Protein AF-A0A1H3UZV9-F1 (afdb_monomer_lite)

Radius of gyration: 36.26 Å; chains: 1; bounding box: 98×64×100 Å

Sequence (724 aa):
MVAFFTSSGAKYRQAQAVFQGVGLRLTHRKNDSRPYDESYDGTVEDLLRRAIKEIQHRGGGSRSMFFIEDTSIRIEALSHGREEPGLRAKEWFAETTFRELDEKLKAMSDRRAVVKSCIGLSVPGLRDPIFFYGRTDGVVAQSPATFDINEAYPWLSPDNFSAWLIPDGRSETLSEMSFEESLAVDFRVKALLSLTARLEEYALMLNAAQPVFSRRTGTRETQPGLFPKPNPEILLVVGPTCAGKSTFGTYVQQLLEWHFVDASSVVRVLREQQGMEHEEVSDFAHDLLHNEGFDVVARYIAREYLPSKSSFEPGIVITGFRAIEEIEHFRQNYPNVKVVSIEAPLRVRYDRYLRRGARKPLGSLDEFERENERQHTLGLLRVVDELADVRISNVGDEHEYQGQVATVLGLDNRQAKGVSLVGHRLNPKRSQLYRSLAVLRKAGRPLTTQEIEAMMPDRSVRHNNVNKMLKRYPELALRHESPDENLKYEITSTGDAFIDAIDRVRRMGVRISLFGPPGAGKGVVAGELLADARHSRYVATGDHFRALAKSDDPRAAVVAAALREGRLVPLRIVMDEIAKIWGRSRARSFVLDGFPRTVEQAKEFEYFLASRGEAPLGLVVNLVVPTDVIEQRLAGRRVCETCGSVYHVTLRPPEKPGTCDRCQGTLGKRDDDRPDVIRQRLAVYASQTRQVLTFYEGEKRLLELDGQQDPEALVTRILAALRP

Secondary structure (DSSP, 8-state):
-EEE--S-HHHHHHHHHHHHHTTPPEEE-TT--SPP-----S-HHHHHHHHHHHHHHTTTTTTS-EEEEEEEEEEGGG-SSS-SEETTHHHHHHH--HHHHHHHHHHHT--EEEEEEEEEEE-TT-SS-EEEEEEEEEEE-SS-------TT-TTS-TTSGGGTEEETT-SS-TTTS-HHHHHHH-HHHHHHHHHHHHHHHHHHHHTS--------------PPPSS--SS--EEEEE-STTSSHHHHHHHHHHHH--EEEEHHHHHHHHHHHTT-TTS-HHHHHHHHHHHH-TTHHHHHHHHHHS--TT-----EEEE----HHHHHHHHHH-SSEEEEEEE--HHHHHHHHHHHT-SS---SHHHHHHHHHHHTTTSHHHHHHHH-SEEEE--S-HHHHHHHHHHHTTS--S--TTEEE------TTT-HHHHHHHHHHHHTS-EEHHHHHHTSTT--S-HHHHHHHHTT-TTTEEEEEETTEEEEEEE-HHHHHHHHHHHHHHHS--EEEEE-STTSSHHHHHHHHHTT-TTPEEEEHHHHHHHHTTSS-TTHHHHHHHHHTTPPPPHHHHHHHHHHHHTTS--S-EEEES---SHHHHHHHHHHHHHTT-----EEEEEE--HHHHHHHHHHEEEETTT--EEETTTB--SSTTB-TTT-PBEE--GGGSHHHHHHHHHHIIIIIHHHHHHHHHTT-EEEEETTS-HHHHHHHHHHHT--

Foldseek 3Di:
DEEEDDCDPLLVLLLCVLCVLQPHDYDYDNPPPDDFDQPPPDAPQVRQLRRVVVCVVVVHQQPHKYKYKFKFKAFPLVQDPHRVVGRCQPVCLVVDDPVNVLVSCVVSVGFKMKMKMWMWMDDNPDPGTDIFMFMFIFGFDNDFDDDDQDPSNNNLDSSHCQSGGAGPPGDHGLSVDDPVVNCVHPGSNRRSNVVVVVVVVVVLVPLVDDDDDDDDDDDDDPDDPPDADQAAAEEEEEEFAQLCQVVLQVLCCVPFVAAEEELLVVLCVVCVVVVNNVDDSLVSLVCCCVPVHLQVSLVVCCVPPPDDRDDRHYHYYYYHRQALNNLVSCVVPGANYAYEYGDEDLVSSVVSVVVSSDPDDDPDSVSSVVVRVSSCLNPCNVCVLQQHQKYAYPHDDSVLVSVLSCVVVVNDPDDRPRIDGSLHPPPVLPDPLLLLLVLLVVVQDWDALCSSLVSRPVSSAHSVRSCVVCVVRCNQWPWDDDPPDHIIIHGDPSVVSVNVSNVVLLLQAAQEEEAEAQLLCSVVLVCVNCVPNPQEAEAEVVVVLVVLLVDPDPCNVQSVVCLLQLHDRDLVVSVVSVCVSCDPDDRSYYYYYCPPQAPVRQVVQQVVCVVNVHDHRQAYEHADEDPVSSLQSLVQWKAFPPPGDIAGVPPGAAPDHQAHPPPRGGIDHDSCSDPVSSVSNVVSCVPGVVNVQVVCVVVVRYHYDHSVDDSVVVSSVSSSSSGD

Structure (mmCIF, N/CA/C/O backbone):
data_AF-A0A1H3UZV9-F1
#
_entry.id   AF-A0A1H3UZV9-F1
#
loop_
_atom_site.group_PDB
_atom_site.id
_atom_site.type_symbol
_atom_site.label_atom_id
_atom_site.label_alt_id
_atom_site.label_comp_id
_atom_site.label_asym_id
_atom_site.label_entity_id
_atom_site.label_seq_id
_atom_site.pdbx_PDB_ins_code
_atom_site.Cartn_x
_atom_site.Cartn_y
_atom_site.Cartn_z
_atom_site.occupancy
_atom_site.B_iso_or_equiv
_atom_site.auth_seq_id
_atom_site.auth_comp_id
_atom_site.auth_asym_id
_atom_site.auth_atom_id
_atom_site.pdbx_PDB_model_num
ATOM 1 N N . MET A 1 1 ? 24.664 18.015 -10.501 1.00 61.59 1 MET A N 1
ATOM 2 C CA . MET A 1 1 ? 25.061 18.989 -11.547 1.00 61.59 1 MET A CA 1
ATOM 3 C C . MET A 1 1 ? 26.489 18.687 -11.951 1.00 61.59 1 MET A C 1
ATOM 5 O O . MET A 1 1 ? 27.320 18.572 -11.058 1.00 61.59 1 MET A O 1
ATOM 9 N N . VAL A 1 2 ? 26.754 18.557 -13.251 1.00 82.81 2 VAL A N 1
ATOM 10 C CA . VAL A 1 2 ? 28.092 18.274 -13.791 1.00 82.81 2 VAL A CA 1
ATOM 11 C C . VAL A 1 2 ? 28.527 19.445 -14.672 1.00 82.81 2 VAL A C 1
ATOM 13 O O . VAL A 1 2 ? 27.702 20.033 -15.381 1.00 82.81 2 VAL A O 1
ATOM 16 N N . ALA A 1 3 ? 29.797 19.833 -14.580 1.00 86.75 3 ALA A N 1
ATOM 17 C CA . ALA A 1 3 ? 30.383 20.866 -15.428 1.00 86.75 3 ALA A CA 1
ATOM 18 C C . ALA A 1 3 ? 31.244 20.243 -16.532 1.00 86.75 3 ALA A C 1
ATOM 20 O O . ALA A 1 3 ? 32.036 19.344 -16.259 1.00 86.75 3 ALA A O 1
ATOM 21 N N . PHE A 1 4 ? 31.125 20.753 -17.757 1.00 90.06 4 PHE A N 1
ATOM 22 C CA . PHE A 1 4 ? 32.079 20.437 -18.819 1.00 90.06 4 PHE A CA 1
ATOM 23 C C . PHE A 1 4 ? 33.111 21.561 -18.908 1.00 90.06 4 PHE A C 1
ATOM 25 O O . PHE A 1 4 ? 32.758 22.712 -19.185 1.00 90.06 4 PHE A O 1
ATOM 32 N N . PHE A 1 5 ? 34.373 21.229 -18.640 1.00 85.19 5 PHE A N 1
ATOM 33 C CA . PHE A 1 5 ? 35.499 22.139 -18.809 1.00 85.19 5 PHE A CA 1
ATOM 34 C C . PHE A 1 5 ? 36.027 21.992 -20.231 1.00 85.19 5 PHE A C 1
ATOM 36 O O . PHE A 1 5 ? 36.779 21.079 -20.554 1.00 85.19 5 PHE A O 1
ATOM 43 N N . THR A 1 6 ? 35.585 22.893 -21.099 1.00 83.19 6 THR A N 1
ATOM 44 C CA . THR A 1 6 ? 36.048 22.967 -22.480 1.00 83.19 6 THR A CA 1
ATOM 45 C C . THR A 1 6 ? 36.109 24.419 -22.926 1.00 83.19 6 THR A C 1
ATOM 47 O O . THR A 1 6 ? 35.254 25.227 -22.568 1.00 83.19 6 THR A O 1
ATOM 50 N N . SER A 1 7 ? 37.126 24.756 -23.716 1.00 78.44 7 SER A N 1
ATOM 51 C CA . SER A 1 7 ? 37.218 26.035 -24.425 1.00 78.44 7 SER A CA 1
ATOM 52 C C . SER A 1 7 ? 36.434 26.022 -25.745 1.00 78.44 7 SER A C 1
ATOM 54 O O . SER A 1 7 ? 36.184 27.079 -26.323 1.00 78.44 7 SER A O 1
ATOM 56 N N . SER A 1 8 ? 36.006 24.843 -26.218 1.00 83.75 8 SER A N 1
ATOM 57 C CA . SER A 1 8 ? 35.270 24.686 -27.472 1.00 83.75 8 SER A CA 1
ATOM 58 C C . SER A 1 8 ? 33.764 24.801 -27.254 1.00 83.75 8 SER A C 1
ATOM 60 O O . SER A 1 8 ? 33.118 23.917 -26.685 1.00 83.75 8 SER A O 1
ATOM 62 N N . GLY A 1 9 ? 33.179 25.875 -27.788 1.00 81.31 9 GLY A N 1
ATOM 63 C CA . GLY A 1 9 ? 31.727 26.047 -27.813 1.00 81.31 9 GLY A CA 1
ATOM 64 C C . GLY A 1 9 ? 31.012 24.932 -28.582 1.00 81.31 9 GLY A C 1
ATOM 65 O O . GLY A 1 9 ? 29.924 24.528 -28.182 1.00 81.31 9 GLY A O 1
ATOM 66 N N . ALA A 1 10 ? 31.634 24.393 -29.636 1.00 85.25 10 ALA A N 1
ATOM 67 C CA . ALA A 1 10 ? 31.084 23.290 -30.419 1.00 85.25 10 ALA A CA 1
ATOM 68 C C . ALA A 1 10 ? 31.010 21.991 -29.603 1.00 85.25 10 ALA A C 1
ATOM 70 O O . ALA A 1 10 ? 29.936 21.396 -29.507 1.00 85.25 10 ALA A O 1
ATOM 71 N N . LYS A 1 11 ? 32.106 21.614 -28.921 1.00 88.62 11 LYS A N 1
ATOM 72 C CA . LYS A 1 11 ? 32.120 20.458 -28.006 1.00 88.62 11 LYS A CA 1
ATOM 73 C C . LYS A 1 11 ? 31.078 20.622 -26.898 1.00 88.62 11 LYS A C 1
ATOM 75 O O . LYS A 1 11 ? 30.353 19.678 -26.593 1.00 88.62 11 LYS A O 1
ATOM 80 N N . TYR A 1 12 ? 30.968 21.821 -26.315 1.00 89.00 12 TYR A N 1
ATOM 81 C CA . TYR A 1 12 ? 29.969 22.087 -25.281 1.00 89.00 12 TYR A CA 1
ATOM 82 C C . TYR A 1 12 ? 28.539 21.909 -25.795 1.00 89.00 12 TYR A C 1
ATOM 84 O O . TYR A 1 12 ? 27.748 21.250 -25.126 1.00 89.00 12 TYR A O 1
ATOM 92 N N . ARG A 1 13 ? 28.200 22.451 -26.974 1.00 86.69 13 ARG A N 1
ATOM 93 C CA . ARG A 1 13 ? 26.851 22.290 -27.536 1.00 86.69 13 ARG A CA 1
ATOM 94 C C . ARG A 1 13 ? 26.534 20.830 -27.870 1.00 86.69 13 ARG A C 1
ATOM 96 O O . ARG A 1 13 ? 25.418 20.399 -27.598 1.00 86.69 13 ARG A O 1
ATOM 103 N N . GLN A 1 14 ? 27.512 20.059 -28.351 1.00 90.69 14 GLN A N 1
ATOM 104 C CA . GLN A 1 14 ? 27.350 18.618 -28.575 1.00 90.69 14 GLN A CA 1
ATOM 105 C C . GLN A 1 14 ? 27.032 17.888 -27.265 1.00 90.69 14 GLN A C 1
ATOM 107 O O . GLN A 1 14 ? 26.039 17.170 -27.164 1.00 90.69 14 GLN A O 1
ATOM 112 N N . ALA A 1 15 ? 27.837 18.127 -26.224 1.00 90.31 15 ALA A N 1
ATOM 113 C CA . ALA A 1 15 ? 27.611 17.552 -24.903 1.00 90.31 15 ALA A CA 1
ATOM 114 C C . ALA A 1 15 ? 26.274 18.003 -24.299 1.00 90.31 15 ALA A C 1
ATOM 116 O O . ALA A 1 15 ? 25.574 17.201 -23.689 1.00 90.31 15 ALA A O 1
ATOM 117 N N . GLN A 1 16 ? 25.886 19.263 -24.494 1.00 87.56 16 GLN A N 1
ATOM 118 C CA . GLN A 1 16 ? 24.604 19.789 -24.042 1.00 87.56 16 GLN A CA 1
ATOM 119 C C . GLN A 1 16 ? 23.430 19.079 -24.724 1.00 87.56 16 GLN A C 1
ATOM 121 O O . GLN A 1 16 ? 22.486 18.721 -24.025 1.00 87.56 16 GLN A O 1
ATOM 126 N N . ALA A 1 17 ? 23.500 18.835 -26.036 1.00 83.25 17 ALA A N 1
ATOM 127 C CA . ALA A 1 17 ? 22.470 18.108 -26.774 1.00 83.25 17 ALA A CA 1
ATOM 128 C C . ALA A 1 17 ? 22.313 16.664 -26.261 1.00 83.25 17 ALA A C 1
ATOM 130 O O . ALA A 1 17 ? 21.197 16.235 -25.972 1.00 83.25 17 ALA A O 1
ATOM 131 N N . VAL A 1 18 ? 23.425 15.948 -26.044 1.00 85.94 18 VAL A N 1
ATOM 132 C CA . VAL A 1 18 ? 23.404 14.581 -25.486 1.00 85.94 18 VAL A CA 1
ATOM 133 C C . VAL A 1 18 ? 22.848 14.569 -24.056 1.00 85.94 18 VAL A C 1
ATOM 135 O O . VAL A 1 18 ? 21.954 13.786 -23.749 1.00 85.94 18 VAL A O 1
ATOM 138 N N . PHE A 1 19 ? 23.313 15.475 -23.187 1.00 85.38 19 PHE A N 1
ATOM 139 C CA . PHE A 1 19 ? 22.847 15.570 -21.797 1.00 85.38 19 PHE A CA 1
ATOM 140 C C . PHE A 1 19 ? 21.361 15.948 -21.703 1.00 85.38 19 PHE A C 1
ATOM 142 O O . PHE A 1 19 ? 20.642 15.388 -20.877 1.00 85.38 19 PHE A O 1
ATOM 149 N N . GLN A 1 20 ? 20.878 16.860 -22.553 1.00 75.94 20 GLN A N 1
ATOM 150 C CA . GLN A 1 20 ? 19.456 17.208 -22.625 1.00 75.94 20 GLN A CA 1
ATOM 151 C C . GLN A 1 20 ? 18.604 16.031 -23.105 1.00 75.94 20 GLN A C 1
ATOM 153 O O . GLN A 1 20 ? 17.526 15.820 -22.551 1.00 75.94 20 GLN A O 1
ATOM 158 N N . GLY A 1 21 ? 19.102 15.241 -24.063 1.00 69.69 21 GLY A N 1
ATOM 159 C CA . GLY A 1 21 ? 18.432 14.034 -24.554 1.00 69.69 21 GLY A CA 1
ATOM 160 C C . GLY A 1 21 ? 18.165 12.987 -23.466 1.00 69.69 21 GLY A C 1
ATOM 161 O O . GLY A 1 21 ? 17.188 12.251 -23.557 1.00 69.69 21 GLY A O 1
ATOM 162 N N . VAL A 1 22 ? 18.976 12.969 -22.403 1.00 67.25 22 VAL A N 1
ATOM 163 C CA . VAL A 1 22 ? 18.804 12.090 -21.228 1.00 67.25 22 VAL A CA 1
ATOM 164 C C . VAL A 1 22 ? 18.277 12.826 -19.985 1.00 67.25 22 VAL A C 1
ATOM 166 O O . VAL A 1 22 ? 18.229 12.275 -18.892 1.00 67.25 22 VAL A O 1
ATOM 169 N N . GLY A 1 23 ? 17.868 14.093 -20.115 1.00 63.31 23 GLY A N 1
ATOM 170 C CA . GLY A 1 23 ? 17.295 14.872 -19.011 1.00 63.31 23 GLY A CA 1
ATOM 171 C C . GLY A 1 23 ? 18.296 15.348 -17.945 1.00 63.31 23 GLY A C 1
ATOM 172 O O . GLY A 1 23 ? 17.883 15.815 -16.880 1.00 63.31 23 GLY A O 1
ATOM 173 N N . LEU A 1 24 ? 19.605 15.288 -18.210 1.00 73.00 24 LEU A N 1
ATOM 174 C CA . LEU A 1 24 ? 20.650 15.796 -17.320 1.00 73.00 24 LEU A CA 1
ATOM 175 C C . LEU A 1 24 ? 20.986 17.264 -17.626 1.00 73.00 24 LEU A C 1
ATOM 177 O O . LEU A 1 24 ? 21.046 17.705 -18.772 1.00 73.00 24 LEU A O 1
ATOM 181 N N . ARG A 1 25 ? 21.256 18.053 -16.577 1.00 74.25 25 ARG A N 1
ATOM 182 C CA . ARG A 1 25 ? 21.687 19.456 -16.724 1.00 74.25 25 ARG A CA 1
ATOM 183 C C . ARG A 1 25 ? 23.208 19.569 -16.753 1.00 74.25 25 ARG A C 1
ATOM 185 O O . ARG A 1 25 ? 23.873 19.253 -15.761 1.00 74.25 25 ARG A O 1
ATOM 192 N N . LEU A 1 26 ? 23.729 20.107 -17.854 1.00 83.12 26 LEU A N 1
ATOM 193 C CA . LEU A 1 26 ? 25.147 20.392 -18.053 1.00 83.12 26 LEU A CA 1
ATOM 194 C C . LEU A 1 26 ? 25.449 21.880 -17.848 1.00 83.12 26 LEU A C 1
ATOM 196 O O . LEU A 1 26 ? 24.851 22.736 -18.498 1.00 83.12 26 LEU A O 1
ATOM 200 N N . THR A 1 27 ? 26.406 22.204 -16.979 1.00 81.44 27 THR A N 1
ATOM 201 C CA . THR A 1 27 ? 26.839 23.596 -16.766 1.00 81.44 27 THR A CA 1
ATOM 202 C C . THR A 1 27 ? 28.117 23.911 -17.539 1.00 81.44 27 THR A C 1
ATOM 204 O O . THR A 1 27 ? 29.047 23.106 -17.580 1.00 81.44 27 THR A O 1
ATOM 207 N N . HIS A 1 28 ? 28.159 25.091 -18.160 1.00 75.94 28 HIS A N 1
ATOM 208 C CA . HIS A 1 28 ? 29.335 25.599 -18.865 1.00 75.94 28 HIS A CA 1
ATOM 209 C C . HIS A 1 28 ? 30.167 26.478 -17.930 1.00 75.94 28 HIS A C 1
ATOM 211 O O . HIS A 1 28 ? 29.646 27.437 -17.356 1.00 75.94 28 HIS A O 1
ATOM 217 N N . ARG A 1 29 ? 31.464 26.204 -17.788 1.00 64.75 29 ARG A N 1
ATOM 218 C CA . ARG A 1 29 ? 32.391 27.048 -17.015 1.00 64.75 29 ARG A CA 1
ATOM 219 C C . ARG A 1 29 ? 33.322 27.793 -17.974 1.00 64.75 29 ARG A C 1
ATOM 221 O O . ARG A 1 29 ? 34.468 27.416 -18.150 1.00 64.75 29 ARG A O 1
ATOM 228 N N . LYS A 1 30 ? 32.812 28.874 -18.576 1.00 50.84 30 LYS A N 1
ATOM 229 C CA . LYS A 1 30 ? 33.519 29.681 -19.593 1.00 50.84 30 LYS A CA 1
ATOM 230 C C . LYS A 1 30 ? 34.609 30.622 -19.025 1.00 50.84 30 LYS A C 1
ATOM 232 O O . LYS A 1 30 ? 35.388 31.170 -19.792 1.00 50.84 30 LYS A O 1
ATOM 237 N N . ASN A 1 31 ? 34.666 30.820 -17.700 1.00 45.38 31 ASN A N 1
ATOM 238 C CA . ASN A 1 31 ? 35.444 31.897 -17.054 1.00 45.38 31 ASN A CA 1
ATOM 239 C C . ASN A 1 31 ? 36.892 31.542 -16.645 1.00 45.38 31 ASN A C 1
ATOM 241 O O . ASN A 1 31 ? 37.535 32.369 -16.005 1.00 45.38 31 ASN A O 1
ATOM 245 N N . ASP A 1 32 ? 37.422 30.365 -16.991 1.00 52.25 32 ASP A N 1
ATOM 246 C CA . ASP A 1 32 ? 38.865 30.090 -16.873 1.00 52.25 32 ASP A CA 1
ATOM 247 C C . ASP A 1 32 ? 39.417 29.740 -18.258 1.00 52.25 32 ASP A C 1
ATOM 249 O O . ASP A 1 32 ? 39.451 28.588 -18.675 1.00 52.25 32 ASP A O 1
ATOM 253 N N . SER A 1 33 ? 39.761 30.779 -19.019 1.00 43.62 33 SER A N 1
ATOM 254 C CA . SER A 1 33 ? 40.267 30.694 -20.394 1.00 43.62 33 SER A CA 1
ATOM 255 C C . SER A 1 33 ? 41.785 30.493 -20.467 1.00 43.62 33 SER A C 1
ATOM 257 O O . SER A 1 33 ? 42.381 30.696 -21.523 1.00 43.62 33 SER A O 1
ATOM 259 N N . ARG A 1 34 ? 42.433 30.161 -19.344 1.00 52.22 34 ARG A N 1
ATOM 260 C CA . ARG A 1 34 ? 43.875 29.912 -19.292 1.00 52.22 34 ARG A CA 1
ATOM 261 C C . ARG A 1 34 ? 44.144 28.455 -19.674 1.00 52.22 34 ARG A C 1
ATOM 263 O O . ARG A 1 34 ? 43.617 27.583 -18.981 1.00 52.22 34 ARG A O 1
ATOM 270 N N . PRO A 1 35 ? 44.946 28.181 -20.718 1.00 49.88 35 PRO A N 1
ATOM 271 C CA . PRO A 1 35 ? 45.278 26.814 -21.106 1.00 49.88 35 PRO A CA 1
ATOM 272 C C . PRO A 1 35 ? 45.866 26.038 -19.915 1.00 49.88 35 PRO A C 1
ATOM 274 O O . PRO A 1 35 ? 46.498 26.618 -19.019 1.00 49.88 35 PRO A O 1
ATOM 277 N N . TYR A 1 36 ? 45.554 24.748 -19.860 1.00 58.62 36 TYR A N 1
ATOM 278 C CA . TYR A 1 36 ? 46.217 23.782 -18.988 1.00 58.62 36 TYR A CA 1
ATOM 279 C C . TYR A 1 36 ? 47.398 23.166 -19.748 1.00 58.62 36 TYR A C 1
ATOM 281 O O . TYR A 1 36 ? 47.465 23.285 -20.969 1.00 58.62 36 TYR A O 1
ATOM 289 N N . ASP A 1 37 ? 48.352 22.581 -19.032 1.00 56.47 37 ASP A N 1
ATOM 290 C CA . ASP A 1 37 ? 49.578 22.028 -19.612 1.00 56.47 37 ASP A CA 1
ATOM 291 C C . ASP A 1 37 ? 49.269 20.822 -20.525 1.00 56.47 37 ASP A C 1
ATOM 293 O O . ASP A 1 37 ? 48.997 19.713 -20.057 1.00 56.47 37 ASP A O 1
ATOM 297 N N . GLU A 1 38 ? 49.289 21.050 -21.841 1.00 59.97 38 GLU A N 1
ATOM 298 C CA . GLU A 1 38 ? 49.094 20.054 -22.906 1.00 59.97 38 GLU A CA 1
ATOM 299 C C . GLU A 1 38 ? 50.432 19.364 -23.262 1.00 59.97 38 GLU A C 1
ATOM 301 O O . GLU A 1 38 ? 50.836 19.283 -24.420 1.00 59.97 38 GLU A O 1
ATOM 306 N N . SER A 1 39 ? 51.170 18.858 -22.265 1.00 62.75 39 SER A N 1
ATOM 307 C CA . SER A 1 39 ? 52.267 17.917 -22.539 1.00 62.75 39 SER A CA 1
ATOM 308 C C . SER A 1 39 ? 51.656 16.605 -23.034 1.00 62.75 39 SER A C 1
ATOM 310 O O . SER A 1 39 ? 50.981 15.908 -22.277 1.00 62.75 39 SER A O 1
ATOM 312 N N . TYR A 1 40 ? 51.890 16.248 -24.296 1.00 68.44 40 TYR A N 1
ATOM 313 C CA . TYR A 1 40 ? 51.417 14.996 -24.907 1.00 68.44 40 TYR A CA 1
ATOM 314 C C . TYR A 1 40 ? 52.337 13.793 -24.626 1.00 68.44 40 TYR A C 1
ATOM 316 O O . TYR A 1 40 ? 52.277 12.777 -25.320 1.00 68.44 40 TYR A O 1
ATOM 324 N N . ASP A 1 41 ? 53.186 13.889 -23.600 1.00 62.53 41 ASP A N 1
ATOM 325 C CA . ASP A 1 41 ? 54.047 12.793 -23.169 1.00 62.53 41 ASP A CA 1
ATOM 326 C C . ASP A 1 41 ? 53.231 11.776 -22.349 1.00 62.53 41 ASP A C 1
ATOM 328 O O . ASP A 1 41 ? 52.714 12.083 -21.264 1.00 62.53 41 ASP A O 1
ATOM 332 N N . GLY A 1 42 ? 53.099 10.553 -22.873 1.00 68.88 42 GLY A N 1
ATOM 333 C CA . GLY A 1 42 ? 52.379 9.447 -22.231 1.00 68.88 42 GLY A CA 1
ATOM 334 C C . GLY A 1 42 ? 51.049 9.094 -22.904 1.00 68.88 42 GLY A C 1
ATOM 335 O O . GLY A 1 42 ? 50.868 9.286 -24.104 1.00 68.88 42 GLY A O 1
ATOM 336 N N . THR A 1 43 ? 50.131 8.503 -22.141 1.00 80.50 43 THR A N 1
ATOM 337 C CA . THR A 1 43 ? 48.806 8.089 -22.628 1.00 80.50 43 THR A CA 1
ATOM 338 C C . THR A 1 43 ? 47.783 9.228 -22.544 1.00 80.50 43 THR A C 1
ATOM 340 O O . THR A 1 43 ? 47.980 10.207 -21.823 1.00 80.50 43 THR A O 1
ATOM 343 N N . VAL A 1 44 ? 46.639 9.089 -23.231 1.00 83.00 44 VAL A N 1
ATOM 344 C CA . VAL A 1 44 ? 45.516 10.045 -23.113 1.00 83.00 44 VAL A CA 1
ATOM 345 C C . VAL A 1 44 ? 45.037 10.194 -21.671 1.00 83.00 44 VAL A C 1
ATOM 347 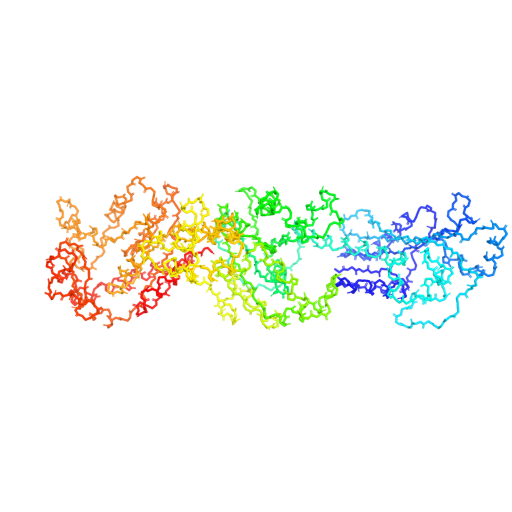O O . VAL A 1 44 ? 44.653 11.277 -21.242 1.00 83.00 44 VAL A O 1
ATOM 350 N N . GLU A 1 45 ? 45.111 9.124 -20.884 1.00 85.94 45 GLU A N 1
ATOM 351 C CA . GLU A 1 45 ? 44.761 9.173 -19.471 1.00 85.94 45 GLU A CA 1
ATOM 352 C C . GLU A 1 45 ? 45.762 9.999 -18.671 1.00 85.94 45 GLU A C 1
ATOM 354 O O . GLU A 1 45 ? 45.347 10.757 -17.800 1.00 85.94 45 GLU A O 1
ATOM 359 N N . ASP A 1 46 ? 47.060 9.904 -18.970 1.00 83.44 46 ASP A N 1
ATOM 360 C CA . ASP A 1 46 ? 48.089 10.696 -18.289 1.00 83.44 46 ASP A CA 1
ATOM 361 C C . ASP A 1 46 ? 47.889 12.194 -18.537 1.00 83.44 46 ASP A C 1
ATOM 363 O O . ASP A 1 46 ? 47.949 12.991 -17.595 1.00 83.44 46 ASP A O 1
ATOM 367 N N . LEU A 1 47 ? 47.571 12.564 -19.782 1.00 85.19 47 LEU A N 1
ATOM 368 C CA . LEU A 1 47 ? 47.218 13.930 -20.170 1.00 85.19 47 LEU A CA 1
ATOM 369 C C . LEU A 1 47 ? 45.990 14.427 -19.391 1.00 85.19 47 LEU A C 1
ATOM 371 O O . LEU A 1 47 ? 46.052 15.447 -18.701 1.00 85.19 47 LEU A O 1
ATOM 375 N N . LEU A 1 48 ? 44.890 13.671 -19.429 1.00 87.94 48 LEU A N 1
ATOM 376 C CA . LEU A 1 48 ? 43.652 14.034 -18.738 1.00 87.94 48 LEU A CA 1
ATOM 377 C C . LEU A 1 48 ? 43.837 14.083 -17.208 1.00 87.94 48 LEU A C 1
ATOM 379 O O . LEU A 1 48 ? 43.278 14.956 -16.541 1.00 87.94 48 LEU A O 1
ATOM 383 N N . ARG A 1 49 ? 44.661 13.201 -16.624 1.00 87.31 49 ARG A N 1
ATOM 384 C CA . ARG A 1 49 ? 45.015 13.235 -15.192 1.00 87.31 49 ARG A CA 1
ATOM 385 C C . ARG A 1 49 ? 45.763 14.513 -14.829 1.00 87.31 49 ARG A C 1
ATOM 387 O O . ARG A 1 49 ? 45.442 15.113 -13.801 1.00 87.31 49 ARG A O 1
ATOM 394 N N . ARG A 1 50 ? 46.744 14.937 -15.636 1.00 85.69 50 ARG A N 1
ATOM 395 C CA . ARG A 1 50 ? 47.477 16.200 -15.423 1.00 85.69 50 ARG A CA 1
ATOM 396 C C . ARG A 1 50 ? 46.536 17.401 -15.503 1.00 85.69 50 ARG A C 1
ATOM 398 O O . ARG A 1 50 ? 46.495 18.192 -14.561 1.00 85.69 50 ARG A O 1
ATOM 405 N N . ALA A 1 51 ? 45.710 17.466 -16.546 1.00 84.62 51 ALA A N 1
ATOM 406 C CA . ALA A 1 51 ? 44.746 18.546 -16.746 1.00 84.62 51 ALA A CA 1
ATOM 407 C C . ALA A 1 51 ? 43.713 18.637 -15.604 1.00 84.62 51 ALA A C 1
ATOM 409 O O . ALA A 1 51 ? 43.453 19.720 -15.077 1.00 84.62 51 ALA A O 1
ATOM 410 N N . ILE A 1 52 ? 43.167 17.505 -15.139 1.00 86.81 52 ILE A N 1
ATOM 411 C CA . ILE A 1 52 ? 42.243 17.478 -13.990 1.00 86.81 52 ILE A CA 1
ATOM 412 C C . ILE A 1 52 ? 42.931 17.967 -12.715 1.00 86.81 52 ILE A C 1
ATOM 414 O O . ILE A 1 52 ? 42.344 18.771 -11.985 1.00 86.81 52 ILE A O 1
ATOM 418 N N . LYS A 1 53 ? 44.168 17.522 -12.452 1.00 84.38 53 LYS A N 1
ATOM 419 C CA . LYS A 1 53 ? 44.939 17.982 -11.290 1.00 84.38 53 LYS A CA 1
ATOM 420 C C . LYS A 1 53 ? 45.148 19.487 -11.343 1.00 84.38 53 LYS A C 1
ATOM 422 O O . LYS A 1 53 ? 44.933 20.156 -10.337 1.00 84.38 53 LYS A O 1
ATOM 427 N N . GLU A 1 54 ? 45.522 20.034 -12.488 1.00 82.12 54 GLU A N 1
ATOM 428 C CA . GLU A 1 54 ? 45.725 21.471 -12.643 1.00 82.12 54 GLU A CA 1
ATOM 429 C C . GLU A 1 54 ? 44.437 22.277 -12.405 1.00 82.12 54 GLU A C 1
ATOM 431 O O . GLU A 1 54 ? 44.450 23.250 -11.644 1.00 82.12 54 GLU A O 1
ATOM 436 N N . ILE A 1 55 ? 43.304 21.833 -12.963 1.00 79.62 55 ILE A N 1
ATOM 437 C CA . ILE A 1 55 ? 41.986 22.447 -12.726 1.00 79.62 55 ILE A CA 1
ATOM 438 C C . ILE A 1 55 ? 41.639 22.434 -11.228 1.00 79.62 55 ILE A C 1
ATOM 440 O O . ILE A 1 55 ? 41.173 23.444 -10.692 1.00 79.62 55 ILE A O 1
ATOM 444 N N . GLN A 1 56 ? 41.912 21.324 -10.532 1.00 79.31 56 GLN A N 1
ATOM 445 C CA . GLN A 1 56 ? 41.697 21.200 -9.087 1.00 79.31 56 GLN A CA 1
ATOM 446 C C . GLN A 1 56 ? 42.614 22.134 -8.273 1.00 79.31 56 GLN A C 1
ATOM 448 O O . GLN A 1 56 ? 42.132 22.797 -7.352 1.00 79.31 56 GLN A O 1
ATOM 453 N N . HIS A 1 57 ? 43.905 22.247 -8.623 1.00 77.44 57 HIS A N 1
ATOM 454 C CA . HIS A 1 57 ? 44.867 23.135 -7.943 1.00 77.44 57 HIS A CA 1
ATOM 455 C C . HIS A 1 57 ? 44.494 24.617 -8.084 1.00 77.44 57 HIS A C 1
ATOM 457 O O . HIS A 1 57 ? 44.702 25.402 -7.160 1.00 77.44 57 HIS A O 1
ATOM 463 N N . ARG A 1 58 ? 43.886 25.001 -9.212 1.00 72.44 58 ARG A N 1
ATOM 464 C CA . ARG A 1 58 ? 43.395 26.365 -9.474 1.00 72.44 58 ARG A CA 1
ATOM 465 C C . ARG A 1 58 ? 42.057 26.681 -8.776 1.00 72.44 58 ARG A C 1
ATOM 467 O O . ARG A 1 58 ? 41.516 27.771 -8.947 1.00 72.44 58 ARG A O 1
ATOM 474 N N . GLY A 1 59 ? 41.510 25.751 -7.986 1.00 64.44 59 GLY A N 1
ATOM 475 C CA . GLY A 1 59 ? 40.243 25.908 -7.260 1.00 64.44 59 GLY A CA 1
ATOM 476 C C . GLY A 1 59 ? 38.989 25.549 -8.069 1.00 64.44 59 GLY A C 1
ATOM 477 O O . GLY A 1 59 ? 37.870 25.712 -7.571 1.00 64.44 59 GLY A O 1
ATOM 478 N N . GLY A 1 60 ? 39.144 25.038 -9.295 1.00 61.44 60 GLY A N 1
ATOM 479 C CA . GLY A 1 60 ? 38.054 24.520 -10.119 1.00 61.44 60 GLY A CA 1
ATOM 480 C C . GLY A 1 60 ? 37.554 23.161 -9.616 1.00 61.44 60 GLY A C 1
ATOM 481 O O . GLY A 1 60 ? 38.335 22.272 -9.301 1.00 61.44 60 GLY A O 1
ATOM 482 N N . GLY A 1 61 ? 36.231 22.983 -9.520 1.00 58.94 61 GLY A N 1
ATOM 483 C CA . GLY A 1 61 ? 35.634 21.663 -9.258 1.00 58.94 61 GLY A CA 1
ATOM 484 C C . GLY A 1 61 ? 35.779 21.111 -7.832 1.00 58.94 61 GLY A C 1
ATOM 485 O O . GLY A 1 61 ? 35.401 19.972 -7.589 1.00 58.94 61 GLY A O 1
ATOM 486 N N . SER A 1 62 ? 36.238 21.909 -6.861 1.00 56.03 62 SER A N 1
ATOM 487 C CA . SER A 1 62 ? 36.456 21.478 -5.463 1.00 56.03 62 SER A CA 1
ATOM 488 C C . SER A 1 62 ? 35.203 20.976 -4.722 1.00 56.03 62 SER A C 1
ATOM 490 O O . SER A 1 62 ? 35.318 20.348 -3.672 1.00 56.03 62 SER A O 1
ATOM 492 N N . ARG A 1 63 ? 34.000 21.246 -5.247 1.00 58.81 63 ARG A N 1
ATOM 493 C CA . ARG A 1 63 ? 32.708 20.847 -4.654 1.00 58.81 63 ARG A CA 1
ATOM 494 C C . ARG A 1 63 ? 31.716 20.240 -5.654 1.00 58.81 63 ARG A C 1
ATOM 496 O O . ARG A 1 63 ? 30.550 20.067 -5.316 1.00 58.81 63 ARG A O 1
ATOM 503 N N . SER A 1 64 ? 32.129 19.957 -6.889 1.00 70.88 64 SER A N 1
ATOM 504 C CA . SER A 1 64 ? 31.217 19.462 -7.930 1.00 70.88 64 SER A CA 1
ATOM 505 C C . SER A 1 64 ? 31.934 18.597 -8.954 1.00 70.88 64 SER A C 1
ATOM 507 O O . SER A 1 64 ? 33.043 18.935 -9.360 1.00 70.88 64 SER A O 1
ATOM 509 N N . MET A 1 65 ? 31.256 17.554 -9.434 1.00 85.00 65 MET A N 1
ATOM 510 C CA . MET A 1 65 ? 31.739 16.738 -10.547 1.00 85.00 65 MET A CA 1
ATOM 511 C C . MET A 1 65 ? 31.966 17.593 -11.794 1.00 85.00 65 MET A C 1
ATOM 513 O O . MET A 1 65 ? 31.139 18.443 -12.149 1.00 85.00 65 MET A O 1
ATOM 517 N N . PHE A 1 66 ? 33.071 17.338 -12.477 1.00 89.44 66 PHE A N 1
ATOM 518 C CA . PHE A 1 66 ? 33.349 17.935 -13.771 1.00 89.44 66 PHE A CA 1
ATOM 519 C C . PHE A 1 66 ? 34.085 16.953 -14.661 1.00 89.44 66 PHE A C 1
ATOM 521 O O . PHE A 1 66 ? 34.773 16.071 -14.160 1.00 89.44 66 PHE A O 1
ATOM 528 N N . PHE A 1 67 ? 33.964 17.113 -15.970 1.00 92.31 67 PHE A N 1
ATOM 529 C CA . PHE A 1 67 ? 34.745 16.323 -16.906 1.00 92.31 67 PHE A CA 1
ATOM 530 C C . PHE A 1 67 ? 35.470 17.206 -17.910 1.00 92.31 67 PHE A C 1
ATOM 532 O O . PHE A 1 67 ? 35.080 18.352 -18.162 1.00 92.31 67 PHE A O 1
ATOM 539 N N . ILE A 1 68 ? 36.532 16.635 -18.457 1.00 91.12 68 ILE A N 1
ATOM 540 C CA . ILE A 1 68 ? 37.276 17.127 -19.610 1.00 91.12 68 ILE A CA 1
ATOM 541 C C . ILE A 1 68 ? 37.285 16.027 -20.669 1.00 91.12 68 ILE A C 1
ATOM 543 O O . ILE A 1 68 ? 37.132 14.848 -20.347 1.00 91.12 68 ILE A O 1
ATOM 547 N N . GLU A 1 69 ? 37.423 16.414 -21.928 1.00 91.94 69 GLU A N 1
ATOM 548 C CA . GLU A 1 69 ? 37.382 15.495 -23.061 1.00 91.94 69 GLU A CA 1
ATOM 549 C C . GLU A 1 69 ? 38.520 15.806 -24.016 1.00 91.94 69 GLU A C 1
ATOM 551 O O . GLU A 1 69 ? 38.721 16.972 -24.376 1.00 91.94 69 GLU A O 1
ATOM 556 N N . ASP A 1 70 ? 39.197 14.752 -24.458 1.00 89.00 70 ASP A N 1
ATOM 557 C CA . ASP A 1 70 ? 40.189 14.825 -25.517 1.00 89.00 70 ASP A CA 1
ATOM 558 C C . ASP A 1 70 ? 39.955 13.740 -26.571 1.00 89.00 70 ASP A C 1
ATOM 560 O O . ASP A 1 70 ? 39.349 12.700 -26.305 1.00 89.00 70 ASP A O 1
ATOM 564 N N . THR A 1 71 ? 40.401 14.007 -27.793 1.00 88.19 71 THR A N 1
ATOM 565 C CA . THR A 1 71 ? 40.188 13.154 -28.957 1.00 88.19 71 THR A CA 1
ATOM 566 C C . THR A 1 71 ? 41.542 12.735 -29.527 1.00 88.19 71 THR A C 1
ATOM 568 O O . THR A 1 71 ? 42.328 13.592 -29.918 1.00 88.19 71 THR A O 1
ATOM 571 N N . SER A 1 72 ? 41.797 11.427 -29.634 1.00 88.06 72 SER A N 1
ATOM 572 C CA . SER A 1 72 ? 42.934 10.901 -30.394 1.00 88.06 72 SER A CA 1
ATOM 573 C C . SER A 1 72 ? 42.498 10.400 -31.766 1.00 88.06 72 SER A C 1
ATOM 575 O O . SER A 1 72 ? 41.381 9.903 -31.951 1.00 88.06 72 SER A O 1
ATOM 577 N N . ILE A 1 73 ? 43.390 10.537 -32.742 1.00 88.62 73 ILE A N 1
ATOM 578 C CA . ILE A 1 73 ? 43.183 10.046 -34.102 1.00 88.62 73 ILE A CA 1
ATOM 579 C C . ILE A 1 73 ? 44.336 9.121 -34.451 1.00 88.62 73 ILE A C 1
ATOM 581 O O . ILE A 1 73 ? 45.503 9.464 -34.281 1.00 88.62 73 ILE A O 1
ATOM 585 N N . ARG A 1 74 ? 44.004 7.953 -34.983 1.00 90.25 74 ARG A N 1
ATOM 586 C CA . ARG A 1 74 ? 44.965 7.008 -35.529 1.00 90.25 74 ARG A CA 1
ATOM 587 C C . ARG A 1 74 ? 44.656 6.808 -36.998 1.00 90.25 74 ARG A C 1
ATOM 589 O O . ARG A 1 74 ? 43.607 6.271 -37.335 1.00 90.25 74 ARG A O 1
ATOM 596 N N . ILE A 1 75 ? 45.573 7.215 -37.859 1.00 90.06 75 ILE A N 1
ATOM 597 C CA . ILE A 1 75 ? 45.515 6.918 -39.288 1.00 90.06 75 ILE A CA 1
ATOM 598 C C . ILE A 1 75 ? 46.466 5.751 -39.526 1.00 90.06 75 ILE A C 1
ATOM 600 O O . ILE A 1 75 ? 47.667 5.888 -39.290 1.00 90.06 75 ILE A O 1
ATOM 604 N N . GLU A 1 76 ? 45.946 4.595 -39.946 1.00 88.06 76 GLU A N 1
ATOM 605 C CA . GLU A 1 76 ? 46.725 3.344 -39.982 1.00 88.06 76 GLU A CA 1
ATOM 606 C C . GLU A 1 76 ? 47.967 3.467 -40.867 1.00 88.06 76 GLU A C 1
ATOM 608 O O . GLU A 1 76 ? 49.053 3.056 -40.465 1.00 88.06 76 GLU A O 1
ATOM 613 N N . ALA A 1 77 ? 47.832 4.136 -42.013 1.00 86.19 77 ALA A N 1
ATOM 614 C CA . ALA A 1 77 ? 48.937 4.390 -42.932 1.00 86.19 77 ALA A CA 1
ATOM 615 C C . ALA A 1 77 ? 50.097 5.175 -42.293 1.00 86.19 77 ALA A C 1
ATOM 617 O O . ALA A 1 77 ? 51.250 4.960 -42.642 1.00 86.19 77 ALA A O 1
ATOM 618 N N . LEU A 1 78 ? 49.802 6.077 -41.351 1.00 85.69 78 LEU A N 1
ATOM 619 C CA . LEU A 1 78 ? 50.798 6.941 -40.710 1.00 85.69 78 LEU A CA 1
ATOM 620 C C . LEU A 1 78 ? 51.312 6.367 -39.378 1.00 85.69 78 LEU A C 1
ATOM 622 O O . LEU A 1 78 ? 52.317 6.833 -38.845 1.00 85.69 78 LEU A O 1
ATOM 626 N N . SER A 1 79 ? 50.630 5.360 -38.827 1.00 84.69 79 SER A N 1
ATOM 627 C CA . SER A 1 79 ? 50.836 4.879 -37.458 1.00 84.69 79 SER A CA 1
ATOM 628 C C . SER A 1 79 ? 51.756 3.652 -37.411 1.00 84.69 79 SER A C 1
ATOM 630 O O . SER A 1 79 ? 51.302 2.508 -37.370 1.00 84.69 79 SER A O 1
ATOM 632 N N . HIS A 1 80 ? 53.075 3.863 -37.365 1.00 77.12 80 HIS A N 1
ATOM 633 C CA . HIS A 1 80 ? 54.074 2.785 -37.259 1.00 77.12 80 HIS A CA 1
ATOM 634 C C . HIS A 1 80 ? 54.511 2.544 -35.803 1.00 77.12 80 HIS A C 1
ATOM 636 O O . HIS A 1 80 ? 55.587 2.951 -35.371 1.00 77.12 80 HIS A O 1
ATOM 642 N N . GLY A 1 81 ? 53.651 1.889 -35.018 1.00 66.31 81 GLY A N 1
ATOM 643 C CA . GLY A 1 81 ? 53.926 1.547 -33.611 1.00 66.31 81 GLY A CA 1
ATOM 644 C C . GLY A 1 81 ? 53.569 2.635 -32.586 1.00 66.31 81 GLY A C 1
ATOM 645 O O . GLY A 1 81 ? 53.573 2.357 -31.388 1.00 66.31 81 GLY A O 1
ATOM 646 N N . ARG A 1 82 ? 53.194 3.840 -33.035 1.00 75.94 82 ARG A N 1
ATOM 647 C CA . ARG A 1 82 ? 52.537 4.901 -32.245 1.00 75.94 82 ARG A CA 1
ATOM 648 C C . ARG A 1 82 ? 51.355 5.462 -33.039 1.00 75.94 82 ARG A C 1
ATOM 650 O O . ARG A 1 82 ? 51.379 5.401 -34.264 1.00 75.94 82 ARG A O 1
ATOM 657 N N . GLU A 1 83 ? 50.314 5.937 -32.350 1.00 81.12 83 GLU A N 1
ATOM 658 C CA . GLU A 1 83 ? 49.162 6.566 -33.013 1.00 81.12 83 GLU A CA 1
ATOM 659 C C . GLU A 1 83 ? 49.583 7.919 -33.595 1.00 81.12 83 GLU A C 1
ATOM 661 O O . GLU A 1 83 ? 50.008 8.795 -32.846 1.00 81.12 83 GLU A O 1
ATOM 666 N N . GLU A 1 84 ? 49.440 8.080 -34.910 1.00 83.88 84 GLU A N 1
ATOM 667 C CA . GLU A 1 84 ? 49.709 9.324 -35.633 1.00 83.88 84 GLU A CA 1
ATOM 668 C C . GLU A 1 84 ? 48.402 9.785 -36.311 1.00 83.88 84 GLU A C 1
ATOM 670 O O . GLU A 1 84 ? 47.783 8.991 -37.037 1.00 83.88 84 GLU A O 1
ATOM 675 N N . PRO A 1 85 ? 47.932 11.027 -36.083 1.00 85.94 85 PRO A N 1
ATOM 676 C CA . PRO A 1 85 ? 48.542 12.103 -35.281 1.00 85.94 85 PRO A CA 1
ATOM 677 C C . PRO A 1 85 ? 48.360 11.969 -33.756 1.00 85.94 85 PRO A C 1
ATOM 679 O O . PRO A 1 85 ? 48.815 12.819 -32.987 1.00 85.94 85 PRO A O 1
ATOM 682 N N . GLY A 1 86 ? 47.669 10.925 -33.296 1.00 86.00 86 GLY A N 1
ATOM 683 C CA . GLY A 1 86 ? 47.457 10.654 -31.880 1.00 86.00 86 GLY A CA 1
ATOM 684 C C . GLY A 1 86 ? 46.684 11.783 -31.201 1.00 86.00 86 GLY A C 1
ATOM 685 O O . GLY A 1 86 ? 45.668 12.245 -31.717 1.00 86.00 86 GLY A O 1
ATOM 686 N N . LEU A 1 87 ? 47.159 12.219 -30.033 1.00 83.81 87 LEU A N 1
ATOM 687 C CA . LEU A 1 87 ? 46.549 13.300 -29.244 1.00 83.81 87 LEU A CA 1
ATOM 688 C C . LEU A 1 87 ? 46.843 14.698 -29.792 1.00 83.81 87 LEU A C 1
ATOM 690 O O . LEU A 1 87 ? 46.120 15.641 -29.497 1.00 83.81 87 LEU A O 1
ATOM 694 N N . ARG A 1 88 ? 47.840 14.819 -30.672 1.00 82.50 88 ARG A N 1
ATOM 695 C CA . ARG A 1 88 ? 48.209 16.074 -31.340 1.00 82.50 88 ARG A CA 1
ATOM 696 C C . ARG A 1 88 ? 47.333 16.374 -32.551 1.00 82.50 88 ARG A C 1
ATOM 698 O O . ARG A 1 88 ? 47.691 17.175 -33.408 1.00 82.50 88 ARG A O 1
ATOM 705 N N . ALA A 1 89 ? 46.167 15.733 -32.634 1.00 82.44 89 ALA A N 1
ATOM 706 C CA . ALA A 1 89 ? 45.218 15.851 -33.731 1.00 82.44 89 ALA A CA 1
ATOM 707 C C . ALA A 1 89 ? 44.886 17.309 -34.075 1.00 82.44 89 ALA A C 1
ATOM 709 O O . ALA A 1 89 ? 44.753 17.644 -35.247 1.00 82.44 89 ALA A O 1
ATOM 710 N N . LYS A 1 90 ? 44.778 18.183 -33.069 1.00 79.5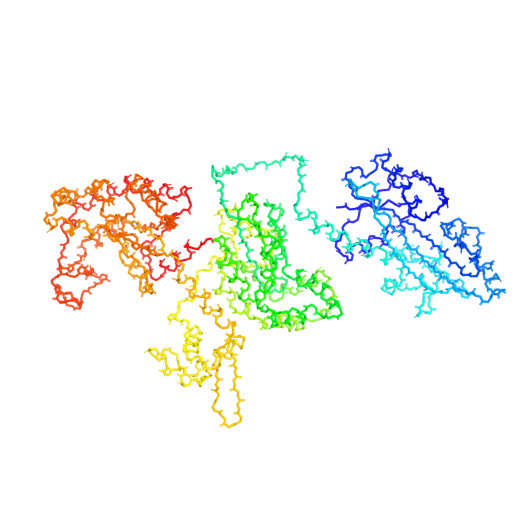0 90 LYS A N 1
ATOM 711 C CA . LYS A 1 90 ? 44.454 19.599 -33.258 1.00 79.50 90 LYS A CA 1
ATOM 712 C C . LYS A 1 90 ? 45.600 20.391 -33.895 1.00 79.50 90 LYS A C 1
ATOM 714 O O . LYS A 1 90 ? 45.341 21.142 -34.831 1.00 79.50 90 LYS A O 1
ATOM 719 N N . GLU A 1 91 ? 46.837 20.235 -33.412 1.00 83.62 91 GLU A N 1
ATOM 720 C CA . GLU A 1 91 ? 48.001 20.892 -34.033 1.00 83.62 91 GLU A CA 1
ATOM 721 C C . GLU A 1 91 ? 48.265 20.317 -35.424 1.00 83.62 91 GLU A C 1
ATOM 723 O O . GLU A 1 91 ? 48.446 21.056 -36.385 1.00 83.62 91 GLU A O 1
ATOM 728 N N . TRP A 1 92 ? 48.191 18.992 -35.546 1.00 86.50 92 TRP A N 1
ATOM 729 C CA . TRP A 1 92 ? 48.399 18.298 -36.807 1.00 86.50 92 TRP A CA 1
ATOM 730 C C . TRP A 1 92 ? 47.388 18.716 -37.874 1.00 86.50 92 TRP A C 1
ATOM 732 O O . TRP A 1 92 ? 47.774 18.947 -39.015 1.00 86.50 92 TRP A O 1
ATOM 742 N N . PHE A 1 93 ? 46.109 18.862 -37.515 1.00 83.56 93 PHE A N 1
ATOM 743 C CA . PHE A 1 93 ? 45.071 19.312 -38.443 1.00 83.56 93 PHE A CA 1
ATOM 744 C C . PHE A 1 93 ? 45.236 20.786 -38.843 1.00 83.56 93 PHE A C 1
ATOM 746 O O . PHE A 1 93 ? 44.871 21.157 -39.952 1.00 83.56 93 PHE A O 1
ATOM 753 N N . ALA A 1 94 ? 45.804 21.629 -37.972 1.00 83.56 94 ALA A N 1
ATOM 754 C CA . ALA A 1 94 ? 46.106 23.021 -38.307 1.00 83.56 94 ALA A CA 1
ATOM 755 C C . ALA A 1 94 ? 47.294 23.154 -39.280 1.00 83.56 94 ALA A C 1
ATOM 757 O O . ALA A 1 94 ? 47.353 24.114 -40.047 1.00 83.56 94 ALA A O 1
ATOM 758 N N . GLU A 1 95 ? 48.228 22.201 -39.248 1.00 85.88 95 GLU A N 1
ATOM 759 C CA . GLU A 1 95 ? 49.457 22.206 -40.053 1.00 85.88 95 GLU A CA 1
ATOM 760 C C . GLU A 1 95 ? 49.387 21.302 -41.297 1.00 85.88 95 GLU A C 1
ATOM 762 O O . GLU A 1 95 ? 50.217 21.442 -42.192 1.00 85.88 95 GLU A O 1
ATOM 767 N N . THR A 1 96 ? 48.413 20.390 -41.374 1.00 86.94 96 THR A N 1
ATOM 768 C CA . THR A 1 96 ? 48.273 19.414 -42.467 1.00 86.94 96 THR A CA 1
ATOM 769 C C . THR A 1 96 ? 47.048 19.719 -43.310 1.00 86.94 96 THR A C 1
ATOM 771 O O . THR A 1 96 ? 45.921 19.719 -42.819 1.00 86.94 96 THR A O 1
ATOM 774 N N . THR A 1 97 ? 47.238 19.897 -44.613 1.00 89.75 97 THR A N 1
ATOM 775 C CA . THR A 1 97 ? 46.118 20.041 -45.548 1.00 89.75 97 THR A CA 1
ATOM 776 C C . THR A 1 97 ? 45.551 18.679 -45.959 1.00 89.75 97 THR A C 1
ATOM 778 O O . THR A 1 97 ? 46.270 17.679 -46.038 1.00 89.75 97 THR A O 1
ATOM 781 N N . PHE A 1 98 ? 44.260 18.634 -46.314 1.00 89.62 98 PHE A N 1
ATOM 782 C CA . PHE A 1 98 ? 43.631 17.411 -46.832 1.00 89.62 98 PHE A CA 1
ATOM 783 C C . PHE A 1 98 ? 44.398 16.827 -48.029 1.00 89.62 98 PHE A C 1
ATOM 785 O O . PHE A 1 98 ? 44.543 15.614 -48.145 1.00 89.62 98 PHE A O 1
ATOM 792 N N . ARG A 1 99 ? 44.919 17.692 -48.909 1.00 89.38 99 ARG A N 1
ATOM 793 C CA . ARG A 1 99 ? 45.683 17.288 -50.094 1.00 89.38 99 ARG A CA 1
ATOM 794 C C . ARG A 1 99 ? 46.971 16.550 -49.723 1.00 89.38 99 ARG A C 1
ATOM 796 O O . ARG A 1 99 ? 47.248 15.502 -50.295 1.00 89.38 99 ARG A O 1
ATOM 803 N N . GLU A 1 100 ? 47.740 17.077 -48.773 1.00 89.81 100 GLU A N 1
ATOM 804 C CA . GLU A 1 100 ? 48.989 16.449 -48.319 1.00 89.81 100 GLU A CA 1
ATOM 805 C C . GLU A 1 100 ? 48.733 15.101 -47.640 1.00 89.81 100 GLU A C 1
ATOM 807 O O . GLU A 1 100 ? 49.510 14.159 -47.807 1.00 89.81 100 GLU A O 1
ATOM 812 N N . LEU A 1 101 ? 47.634 14.991 -46.886 1.00 90.81 101 LEU A N 1
ATOM 813 C CA . LEU A 1 101 ? 47.195 13.720 -46.323 1.00 90.81 101 LEU A CA 1
ATOM 814 C C . LEU A 1 101 ? 46.806 12.734 -47.434 1.00 90.81 101 LEU A C 1
ATOM 816 O O . LEU A 1 101 ? 47.301 11.611 -47.450 1.00 90.81 101 LEU A O 1
ATOM 820 N N . ASP A 1 102 ? 45.963 13.148 -48.378 1.00 91.38 102 ASP A N 1
ATOM 821 C CA . ASP A 1 102 ? 45.483 12.304 -49.476 1.00 91.38 102 ASP A CA 1
ATOM 822 C C . ASP A 1 102 ? 46.629 11.741 -50.335 1.00 91.38 102 ASP A C 1
ATOM 824 O O . ASP A 1 102 ? 46.639 10.547 -50.644 1.00 91.38 102 ASP A O 1
ATOM 828 N N . GLU A 1 103 ? 47.636 12.558 -50.660 1.00 90.81 103 GLU A N 1
ATOM 829 C CA . GLU A 1 103 ? 48.830 12.117 -51.394 1.00 90.81 103 GLU A CA 1
ATOM 830 C C . GLU A 1 103 ? 49.590 11.006 -50.638 1.00 90.81 103 GLU A C 1
ATOM 832 O O . GLU A 1 103 ? 49.966 9.993 -51.239 1.00 90.81 103 GLU A O 1
ATOM 837 N N . LYS A 1 104 ? 49.739 11.128 -49.309 1.00 89.06 104 LYS A N 1
ATOM 838 C CA . LYS A 1 104 ? 50.373 10.099 -48.461 1.00 89.06 104 LYS A CA 1
ATOM 839 C C . LYS A 1 104 ? 49.550 8.810 -48.399 1.00 89.06 104 LYS A C 1
ATOM 841 O O . LYS A 1 104 ? 50.105 7.722 -48.551 1.00 89.06 104 LYS A O 1
ATOM 846 N N . LEU A 1 105 ? 48.232 8.915 -48.220 1.00 91.75 105 LEU A N 1
ATOM 847 C CA . LEU A 1 105 ? 47.348 7.745 -48.131 1.00 91.75 105 LEU A CA 1
ATOM 848 C C . LEU A 1 105 ? 47.267 6.980 -49.458 1.00 91.75 105 LEU A C 1
ATOM 850 O O . LEU A 1 105 ? 47.231 5.749 -49.459 1.00 91.75 105 LEU A O 1
ATOM 854 N N . LYS A 1 106 ? 47.296 7.687 -50.595 1.00 90.00 106 LYS A N 1
ATOM 855 C CA . LYS A 1 106 ? 47.375 7.075 -51.932 1.00 90.00 106 LYS A CA 1
ATOM 856 C C . LYS A 1 106 ? 48.669 6.291 -52.125 1.00 90.00 106 LYS A C 1
ATOM 858 O O . LYS A 1 106 ? 48.619 5.165 -52.612 1.00 90.00 106 LYS A O 1
ATOM 863 N N . ALA A 1 107 ? 49.806 6.850 -51.710 1.00 87.44 107 ALA A N 1
ATOM 864 C CA . ALA A 1 107 ? 51.099 6.173 -51.811 1.00 87.44 107 ALA A CA 1
ATOM 865 C C . ALA A 1 107 ? 51.157 4.874 -50.985 1.00 87.44 107 ALA A C 1
ATOM 867 O O . ALA A 1 107 ? 51.817 3.918 -51.384 1.00 87.44 107 ALA A O 1
ATOM 868 N N . MET A 1 108 ? 50.445 4.826 -49.856 1.00 87.94 108 MET A N 1
ATOM 869 C CA . MET A 1 108 ? 50.447 3.689 -48.928 1.00 87.94 108 MET A CA 1
ATOM 870 C C . MET A 1 108 ? 49.278 2.713 -49.134 1.00 87.94 108 MET A C 1
ATOM 872 O O . MET A 1 108 ? 49.275 1.639 -48.540 1.00 87.94 108 MET A O 1
ATOM 876 N N . SER A 1 109 ? 48.302 3.057 -49.986 1.00 89.62 109 SER A N 1
ATOM 877 C CA . SER A 1 109 ? 47.098 2.252 -50.261 1.00 89.62 109 SER A CA 1
ATOM 878 C C . SER A 1 109 ? 46.302 1.847 -49.008 1.00 89.62 109 SER A C 1
ATOM 880 O O . SER A 1 109 ? 45.627 0.819 -49.001 1.00 89.62 109 SER A O 1
ATOM 882 N N . ASP A 1 110 ? 46.343 2.665 -47.955 1.00 90.94 110 ASP A N 1
ATOM 883 C CA . ASP A 1 110 ? 45.560 2.476 -46.734 1.00 90.94 110 ASP A CA 1
ATOM 884 C C . ASP A 1 110 ? 44.971 3.822 -46.307 1.00 90.94 110 ASP A C 1
ATOM 886 O O . ASP A 1 110 ? 45.668 4.829 -46.205 1.00 90.94 110 ASP A O 1
ATOM 890 N N . ARG A 1 111 ? 43.655 3.846 -46.105 1.00 94.69 111 ARG A N 1
ATOM 891 C CA . ARG A 1 111 ? 42.886 5.034 -45.711 1.00 94.69 111 ARG A CA 1
ATOM 892 C C . ARG A 1 111 ? 42.177 4.836 -44.383 1.00 94.69 111 ARG A C 1
ATOM 894 O O . ARG A 1 111 ? 41.416 5.709 -43.981 1.00 94.69 111 ARG A O 1
ATOM 901 N N . ARG A 1 112 ? 42.388 3.701 -43.715 1.00 95.25 112 ARG A N 1
ATOM 902 C CA . ARG A 1 112 ? 41.718 3.395 -42.455 1.00 95.25 112 ARG A CA 1
ATOM 903 C C . ARG A 1 112 ? 42.123 4.400 -41.393 1.00 95.25 112 ARG A C 1
ATOM 905 O O . ARG A 1 112 ? 43.303 4.715 -41.218 1.00 95.25 112 ARG A O 1
ATOM 912 N N . ALA A 1 113 ? 41.118 4.886 -40.687 1.00 93.69 113 ALA A N 1
ATOM 913 C CA . ALA A 1 113 ? 41.282 5.797 -39.580 1.00 93.69 113 ALA A CA 1
ATOM 914 C C . ALA A 1 113 ? 40.388 5.364 -38.423 1.00 93.69 113 ALA A C 1
ATOM 916 O O . ALA A 1 113 ? 39.267 4.894 -38.607 1.00 93.69 113 ALA A O 1
ATOM 917 N N . VAL A 1 114 ? 40.899 5.555 -37.216 1.00 92.06 114 VAL A N 1
ATOM 918 C CA . VAL A 1 114 ? 40.176 5.329 -35.974 1.00 92.06 114 VAL A CA 1
ATOM 919 C C . VAL A 1 114 ? 40.213 6.623 -35.188 1.00 92.06 114 VAL A C 1
ATOM 921 O O . VAL A 1 114 ? 41.288 7.150 -34.900 1.00 92.06 114 VAL A O 1
ATOM 924 N N . VAL A 1 115 ? 39.041 7.125 -34.819 1.00 92.00 115 VAL A N 1
ATOM 925 C CA . VAL A 1 115 ? 38.917 8.291 -33.944 1.00 92.00 115 VAL A CA 1
ATOM 926 C C . VAL A 1 115 ? 38.385 7.840 -32.596 1.00 92.00 115 VAL A C 1
ATOM 928 O O . VAL A 1 115 ? 37.395 7.106 -32.513 1.00 92.00 115 VAL A O 1
ATOM 931 N N . LYS A 1 116 ? 39.067 8.257 -31.531 1.00 90.81 116 LYS A N 1
ATOM 932 C CA . LYS A 1 116 ? 38.741 7.896 -30.154 1.00 90.81 116 LYS A CA 1
ATOM 933 C C . LYS A 1 116 ? 38.507 9.162 -29.346 1.00 90.81 116 LYS A C 1
ATOM 935 O O . LYS A 1 116 ? 39.383 10.014 -29.284 1.00 90.81 116 LYS A O 1
ATOM 940 N N . SER A 1 117 ? 37.353 9.280 -28.698 1.00 93.12 117 SER A N 1
ATOM 941 C CA . SER A 1 117 ? 37.155 10.259 -27.624 1.00 93.12 117 SER A CA 1
ATOM 942 C C . SER A 1 117 ? 37.430 9.582 -26.292 1.00 93.12 117 SER A C 1
ATOM 944 O O . SER A 1 117 ? 36.982 8.455 -26.060 1.00 93.12 117 SER A O 1
ATOM 946 N N . CYS A 1 118 ? 38.164 10.275 -25.430 1.00 93.19 118 CYS A N 1
ATOM 947 C CA . CYS A 1 118 ? 38.367 9.908 -24.045 1.00 93.19 118 CYS A CA 1
ATOM 948 C C . CYS A 1 118 ? 37.872 11.047 -23.154 1.00 93.19 118 CYS A C 1
ATOM 950 O O . CYS A 1 118 ? 38.283 12.200 -23.294 1.00 93.19 118 CYS A O 1
ATOM 952 N N . ILE A 1 119 ? 36.987 10.715 -22.223 1.00 95.44 119 ILE A N 1
ATOM 953 C CA . ILE A 1 119 ? 36.465 11.641 -21.227 1.00 95.44 119 ILE A CA 1
ATOM 954 C C . ILE A 1 119 ? 37.036 11.266 -19.870 1.00 95.44 119 ILE A C 1
ATOM 956 O O . ILE A 1 119 ? 36.826 10.150 -19.408 1.00 95.44 119 ILE A O 1
ATOM 960 N N . GLY A 1 120 ? 37.684 12.221 -19.207 1.00 93.31 120 GLY A N 1
ATOM 961 C CA . GLY A 1 120 ? 38.087 12.108 -17.810 1.00 93.31 120 GLY A CA 1
ATOM 962 C C . GLY A 1 120 ? 37.076 12.809 -16.909 1.00 93.31 120 GLY A C 1
ATOM 963 O O . GLY A 1 120 ? 36.977 14.036 -16.927 1.00 93.31 120 GLY A O 1
ATOM 964 N N . LEU A 1 121 ? 36.335 12.048 -16.106 1.00 93.19 121 LEU A N 1
ATOM 965 C CA . LEU A 1 121 ? 35.431 12.559 -15.078 1.00 93.19 121 LEU A CA 1
ATOM 966 C C . LEU A 1 121 ? 36.170 12.686 -13.744 1.00 93.19 121 LEU A C 1
ATOM 968 O O . LEU A 1 121 ? 36.621 11.704 -13.156 1.00 93.19 121 LEU A O 1
ATOM 972 N N . SER A 1 122 ? 36.225 13.909 -13.240 1.00 88.44 122 SER A N 1
ATOM 973 C CA . SER A 1 122 ? 36.653 14.240 -11.890 1.00 88.44 122 SER A CA 1
ATOM 974 C C . SER A 1 122 ? 35.461 14.170 -10.938 1.00 88.44 122 SER A C 1
ATOM 976 O O . SER A 1 122 ? 34.467 14.888 -11.102 1.00 88.44 122 SER A O 1
ATOM 978 N N . VAL A 1 123 ? 35.567 13.310 -9.926 1.00 84.19 123 VAL A N 1
ATOM 979 C CA . VAL A 1 123 ? 34.570 13.159 -8.861 1.00 84.19 123 VAL A CA 1
ATOM 980 C C . VAL A 1 123 ? 35.177 13.637 -7.539 1.00 84.19 123 VAL A C 1
ATOM 982 O O . VAL A 1 123 ? 36.250 13.159 -7.164 1.00 84.19 123 VAL A O 1
ATOM 985 N N . PRO A 1 124 ? 34.522 14.559 -6.805 1.00 75.25 124 PRO A N 1
ATOM 986 C CA . PRO A 1 124 ? 35.005 14.993 -5.498 1.00 75.25 124 PRO A CA 1
ATOM 987 C C . PRO A 1 124 ? 35.227 13.802 -4.554 1.00 75.25 124 PRO A C 1
ATOM 989 O O . PRO A 1 124 ? 34.324 12.997 -4.352 1.00 75.25 124 PRO A O 1
ATOM 992 N N . GLY A 1 125 ? 36.426 13.696 -3.977 1.00 68.56 125 GLY A N 1
ATOM 993 C CA . GLY A 1 125 ? 36.798 12.615 -3.056 1.00 68.56 125 GLY A CA 1
ATOM 994 C C . GLY A 1 125 ? 37.526 11.426 -3.695 1.00 68.56 125 GLY A C 1
ATOM 995 O O . GLY A 1 125 ? 38.138 10.651 -2.962 1.00 68.56 125 GLY A O 1
ATOM 996 N N . LEU A 1 126 ? 37.549 11.304 -5.029 1.00 71.62 126 LEU A N 1
ATOM 997 C CA . LEU A 1 126 ? 38.390 10.320 -5.720 1.00 71.62 126 LEU A CA 1
ATOM 998 C C . LEU A 1 126 ? 39.761 10.916 -6.062 1.00 71.62 126 LEU A C 1
ATOM 1000 O O . LEU A 1 126 ? 39.861 12.050 -6.530 1.00 71.62 126 LEU A O 1
ATOM 1004 N N . ARG A 1 127 ? 40.828 10.142 -5.815 1.00 70.19 127 ARG A N 1
ATOM 1005 C CA . ARG A 1 127 ? 42.212 10.533 -6.152 1.00 70.19 127 ARG A CA 1
ATOM 1006 C C . ARG A 1 127 ? 42.480 10.485 -7.654 1.00 70.19 127 ARG A C 1
ATOM 1008 O O . ARG A 1 127 ? 43.282 11.273 -8.147 1.00 70.19 127 ARG A O 1
ATOM 1015 N N . ASP A 1 128 ? 41.805 9.575 -8.347 1.00 78.88 128 ASP A N 1
ATOM 1016 C CA . ASP A 1 128 ? 41.983 9.300 -9.764 1.00 78.88 128 ASP A CA 1
ATOM 1017 C C . ASP A 1 128 ? 40.683 9.557 -10.541 1.00 78.88 128 ASP A C 1
ATOM 1019 O O . ASP A 1 128 ? 39.604 9.222 -10.041 1.00 78.88 128 ASP A O 1
ATOM 1023 N N . PRO A 1 129 ? 40.758 10.146 -11.750 1.00 86.19 129 PRO A N 1
ATOM 1024 C CA . PRO A 1 129 ? 39.601 10.306 -12.623 1.00 86.19 129 PRO A CA 1
ATOM 1025 C C . PRO A 1 129 ? 39.043 8.969 -13.113 1.00 86.19 129 PRO A C 1
ATOM 1027 O O . PRO A 1 129 ? 39.762 7.972 -13.201 1.00 86.19 129 PRO A O 1
ATOM 1030 N N . ILE A 1 130 ? 37.769 8.984 -13.499 1.00 88.50 130 ILE A N 1
ATOM 1031 C CA . ILE A 1 130 ? 37.104 7.868 -14.180 1.00 88.50 130 ILE A CA 1
ATOM 1032 C C . ILE A 1 130 ? 37.072 8.162 -15.677 1.00 88.50 130 ILE A C 1
ATOM 1034 O O . ILE A 1 130 ? 36.728 9.277 -16.071 1.00 88.50 130 ILE A O 1
ATOM 1038 N N . PHE A 1 131 ? 37.404 7.167 -16.496 1.00 89.94 131 PHE A N 1
ATOM 1039 C CA . PHE A 1 131 ? 37.528 7.332 -17.940 1.00 89.94 131 PHE A CA 1
ATOM 1040 C C . PHE A 1 131 ? 36.367 6.700 -18.698 1.00 89.94 131 PHE A C 1
ATOM 1042 O O . PHE A 1 131 ? 35.922 5.599 -18.373 1.00 89.94 131 PHE A O 1
ATOM 1049 N N . PHE A 1 132 ? 35.901 7.401 -19.727 1.00 92.88 132 PHE A N 1
ATOM 1050 C CA . PHE A 1 132 ? 34.890 6.922 -20.664 1.00 92.88 132 PHE A CA 1
ATOM 1051 C C . PHE A 1 132 ? 35.422 7.056 -22.075 1.00 92.88 132 PHE A C 1
ATOM 1053 O O . PHE A 1 132 ? 36.059 8.055 -22.407 1.00 92.88 132 PHE A O 1
ATOM 1060 N N . TYR A 1 133 ? 35.125 6.067 -22.906 1.00 90.75 133 TYR A N 1
ATOM 1061 C CA . TYR A 1 133 ? 35.683 5.984 -24.244 1.00 90.75 133 TYR A CA 1
ATOM 1062 C C . TYR A 1 133 ? 34.569 5.892 -25.268 1.00 90.75 133 TYR A C 1
ATOM 1064 O O . TYR A 1 133 ? 33.542 5.248 -25.053 1.00 90.75 133 TYR A O 1
ATOM 1072 N N . GLY A 1 134 ? 34.809 6.501 -26.414 1.00 91.62 134 GLY A N 1
ATOM 1073 C CA . GLY A 1 134 ? 34.001 6.297 -27.596 1.00 91.62 134 GLY A CA 1
ATOM 1074 C C . GLY A 1 134 ? 34.908 6.166 -28.799 1.00 91.62 134 GLY A C 1
ATOM 1075 O O . GLY A 1 134 ? 35.949 6.813 -28.879 1.00 91.62 134 GLY A O 1
ATOM 1076 N N . ARG A 1 135 ? 34.536 5.267 -29.704 1.00 93.19 135 ARG A N 1
ATOM 1077 C CA . ARG A 1 135 ? 35.350 4.878 -30.851 1.00 93.19 135 ARG A CA 1
ATOM 1078 C C . ARG A 1 135 ? 34.506 4.888 -32.112 1.00 93.19 135 ARG A C 1
ATOM 1080 O O . ARG A 1 135 ? 33.374 4.387 -32.117 1.00 93.19 135 ARG A O 1
ATOM 1087 N N . THR A 1 136 ? 35.105 5.405 -33.171 1.00 94.19 136 THR A N 1
ATOM 1088 C CA . THR A 1 136 ? 34.568 5.329 -34.523 1.00 94.19 136 THR A CA 1
ATOM 1089 C C . THR A 1 136 ? 35.671 4.888 -35.457 1.00 94.19 136 THR A C 1
ATOM 1091 O O . THR A 1 136 ? 36.686 5.568 -35.605 1.00 94.19 136 THR A O 1
ATOM 1094 N N . ASP A 1 137 ? 35.456 3.720 -36.040 1.00 94.50 137 ASP A N 1
ATOM 1095 C CA . ASP A 1 137 ? 36.252 3.172 -37.123 1.00 94.50 137 ASP A CA 1
ATOM 1096 C C . ASP A 1 137 ? 35.679 3.654 -38.454 1.00 94.50 137 ASP A C 1
ATOM 1098 O O . ASP A 1 137 ? 34.471 3.892 -38.582 1.00 94.50 137 ASP A O 1
ATOM 1102 N N . GLY A 1 138 ? 36.561 3.854 -39.421 1.00 95.56 138 GLY A N 1
ATOM 1103 C CA . GLY A 1 138 ? 36.176 4.321 -40.735 1.00 95.56 138 GLY A CA 1
ATOM 1104 C C . GLY A 1 138 ? 37.365 4.498 -41.660 1.00 95.56 138 GLY A C 1
ATOM 1105 O O . GLY A 1 138 ? 38.468 3.987 -41.435 1.00 95.56 138 GLY A O 1
ATOM 1106 N N . VAL A 1 139 ? 37.140 5.276 -42.709 1.00 95.62 139 VAL A N 1
ATOM 1107 C CA . VAL A 1 139 ? 38.162 5.639 -43.687 1.00 95.62 139 VAL A CA 1
ATOM 1108 C C . VAL A 1 139 ? 38.226 7.147 -43.868 1.00 95.62 139 VAL A C 1
ATOM 1110 O O . VAL A 1 139 ? 37.225 7.849 -43.743 1.00 95.62 139 VAL A O 1
ATOM 1113 N N . VAL A 1 140 ? 39.410 7.656 -44.193 1.00 94.62 140 VAL A N 1
ATOM 1114 C CA . VAL A 1 140 ? 39.569 9.038 -44.646 1.00 94.62 140 VAL A CA 1
ATOM 1115 C C . VAL A 1 140 ? 38.891 9.186 -46.013 1.00 94.62 140 VAL A C 1
ATOM 1117 O O . VAL A 1 140 ? 39.081 8.342 -46.893 1.00 94.62 140 VAL A O 1
ATOM 1120 N N . ALA A 1 141 ? 38.102 10.245 -46.196 1.00 93.19 141 ALA A N 1
ATOM 1121 C CA . ALA A 1 141 ? 37.335 10.562 -47.399 1.00 93.19 141 ALA A CA 1
ATOM 1122 C C . ALA A 1 141 ? 38.228 10.779 -48.629 1.00 93.19 141 ALA A C 1
ATOM 1124 O O . ALA A 1 141 ? 39.431 11.022 -48.514 1.00 93.19 141 ALA A O 1
ATOM 1125 N N . GLN A 1 142 ? 37.693 10.606 -49.842 1.00 90.19 142 GLN A N 1
ATOM 1126 C CA . GLN A 1 142 ? 38.453 10.796 -51.097 1.00 90.19 142 GLN A CA 1
ATOM 1127 C C . GLN A 1 142 ? 38.590 12.260 -51.509 1.00 90.19 142 GLN A C 1
ATOM 1129 O O . GLN A 1 142 ? 39.562 12.636 -52.159 1.00 90.19 142 GLN A O 1
ATOM 1134 N N . SER A 1 143 ? 37.651 13.081 -51.068 1.00 86.25 143 SER A N 1
ATOM 1135 C CA . SER A 1 143 ? 37.617 14.525 -51.240 1.00 86.25 143 SER A CA 1
ATOM 1136 C C . SER A 1 143 ? 37.188 15.163 -49.919 1.00 86.25 143 SER A C 1
ATOM 1138 O O . SER A 1 143 ? 36.459 14.519 -49.161 1.00 86.25 143 SER A O 1
ATOM 1140 N N . PRO A 1 144 ? 37.623 16.397 -49.620 1.00 79.50 144 PRO A N 1
ATOM 1141 C CA . PRO A 1 144 ? 37.155 17.094 -48.434 1.00 79.50 144 PRO A CA 1
ATOM 1142 C C . PRO A 1 144 ? 35.678 17.464 -48.613 1.00 79.50 144 PRO A C 1
ATOM 1144 O O . PRO A 1 144 ? 35.269 17.901 -49.692 1.00 79.50 144 PRO A O 1
ATOM 1147 N N . ALA A 1 145 ? 34.886 17.303 -47.557 1.00 75.00 145 ALA A N 1
ATOM 1148 C CA . ALA A 1 145 ? 33.501 17.750 -47.540 1.00 75.00 145 ALA A CA 1
ATOM 1149 C C . ALA A 1 145 ? 33.425 19.287 -47.624 1.00 75.00 145 ALA A C 1
ATOM 1151 O O . ALA A 1 145 ? 34.214 19.990 -46.988 1.00 75.00 145 ALA A O 1
ATOM 1152 N N . THR A 1 146 ? 32.491 19.819 -48.419 1.00 76.19 146 THR A N 1
ATOM 1153 C CA . THR A 1 146 ? 32.252 21.271 -48.540 1.00 76.19 146 THR A CA 1
ATOM 1154 C C . THR A 1 146 ? 30.769 21.558 -48.337 1.00 76.19 146 THR A C 1
ATOM 1156 O O . THR A 1 146 ? 29.951 21.221 -49.187 1.00 76.19 146 THR A O 1
ATOM 1159 N N . PHE A 1 147 ? 30.418 22.160 -47.202 1.00 80.62 147 PHE A N 1
ATOM 1160 C CA . PHE A 1 147 ? 29.039 22.479 -46.831 1.00 80.62 147 PHE A CA 1
ATOM 1161 C C . PHE A 1 147 ? 29.006 23.661 -45.851 1.00 80.62 147 PHE A C 1
ATOM 1163 O O . PHE A 1 147 ? 29.995 23.943 -45.169 1.00 80.62 147 PHE A O 1
ATOM 1170 N N . ASP A 1 148 ? 27.866 24.348 -45.783 1.00 80.00 148 ASP A N 1
ATOM 1171 C CA . ASP A 1 148 ? 27.651 25.443 -44.836 1.00 80.00 148 ASP A CA 1
ATOM 1172 C C . ASP A 1 148 ? 27.446 24.905 -43.414 1.00 80.00 148 ASP A C 1
ATOM 1174 O O . ASP A 1 148 ? 26.703 23.946 -43.191 1.00 80.00 148 ASP A O 1
ATOM 1178 N N . ILE A 1 149 ? 28.083 25.542 -42.427 1.00 80.44 149 ILE A N 1
ATOM 1179 C CA . ILE A 1 149 ? 27.974 25.130 -41.023 1.00 80.44 149 ILE A CA 1
ATOM 1180 C C . ILE A 1 149 ? 26.533 25.308 -40.545 1.00 80.44 149 ILE A C 1
ATOM 1182 O O . ILE A 1 149 ? 25.997 26.417 -40.527 1.00 80.44 149 ILE A O 1
ATOM 1186 N N . ASN A 1 150 ? 25.930 24.225 -40.057 1.00 81.75 150 ASN A N 1
ATOM 1187 C CA . ASN A 1 150 ? 24.645 24.301 -39.383 1.00 81.75 150 ASN A CA 1
ATOM 1188 C C . ASN A 1 150 ? 24.821 24.920 -37.987 1.00 81.75 150 ASN A C 1
ATOM 1190 O O . ASN A 1 150 ? 25.394 24.305 -37.083 1.00 81.75 150 ASN A O 1
ATOM 1194 N N . GLU A 1 151 ? 24.285 26.126 -37.784 1.00 80.69 151 GLU A N 1
ATOM 1195 C CA . GLU A 1 151 ? 24.385 26.829 -36.503 1.00 80.69 151 GLU A CA 1
ATOM 1196 C C . GLU A 1 151 ? 23.773 26.053 -35.329 1.00 80.69 151 GLU A C 1
ATOM 1198 O O . GLU A 1 151 ? 24.189 26.282 -34.192 1.00 80.69 151 GLU A O 1
ATOM 1203 N N . ALA A 1 152 ? 22.826 25.137 -35.558 1.00 78.19 152 ALA A N 1
ATOM 1204 C CA . ALA A 1 152 ? 22.252 24.295 -34.508 1.00 78.19 152 ALA A CA 1
ATOM 1205 C C . ALA A 1 152 ? 23.223 23.196 -34.038 1.00 78.19 152 ALA A C 1
ATOM 1207 O O . ALA A 1 152 ? 23.234 22.856 -32.852 1.00 78.19 152 ALA A O 1
ATOM 1208 N N . TYR A 1 153 ? 24.088 22.708 -34.934 1.00 86.06 153 TYR A N 1
ATOM 1209 C CA . TYR A 1 153 ? 25.002 21.584 -34.704 1.00 86.06 153 TYR A CA 1
ATOM 1210 C C . TYR A 1 153 ? 26.455 21.955 -35.048 1.00 86.06 153 TYR A C 1
ATOM 1212 O O . TYR A 1 153 ? 27.091 21.306 -35.874 1.00 86.06 153 TYR A O 1
ATOM 1220 N N . PRO A 1 154 ? 27.040 22.974 -34.391 1.00 85.19 154 PRO A N 1
ATOM 1221 C CA . PRO A 1 154 ? 28.337 23.550 -34.770 1.00 85.19 154 PRO A CA 1
ATOM 1222 C C . PRO A 1 154 ? 29.543 22.603 -34.617 1.00 85.19 154 PRO A C 1
ATOM 1224 O O . PRO A 1 154 ? 30.664 22.992 -34.926 1.00 85.19 154 PRO A O 1
ATOM 1227 N N . TRP A 1 155 ? 29.356 21.399 -34.066 1.00 88.12 155 TRP A N 1
ATOM 1228 C CA . TRP A 1 155 ? 30.395 20.365 -33.988 1.00 88.12 155 TRP A CA 1
ATOM 1229 C C . TRP A 1 155 ? 30.499 19.526 -35.266 1.00 88.12 155 TRP A C 1
ATOM 1231 O O . TRP A 1 155 ? 31.572 18.986 -35.534 1.00 88.12 155 TRP A O 1
ATOM 1241 N N . LEU A 1 156 ? 29.430 19.471 -36.067 1.00 88.75 156 LEU A N 1
ATOM 1242 C CA . LEU A 1 156 ? 29.429 18.943 -37.429 1.00 88.75 156 LEU A CA 1
ATOM 1243 C C . LEU A 1 156 ? 29.883 20.072 -38.363 1.00 88.75 156 LEU A C 1
ATOM 1245 O O . LEU A 1 156 ? 29.083 20.759 -38.989 1.00 88.75 156 LEU A O 1
ATOM 1249 N N . SER A 1 157 ? 31.187 20.347 -38.348 1.00 85.19 157 SER A N 1
ATOM 1250 C CA . SER A 1 157 ? 31.811 21.448 -39.093 1.00 85.19 157 SER A CA 1
ATOM 1251 C C . SER A 1 157 ? 32.896 20.913 -40.036 1.00 85.19 157 SER A C 1
ATOM 1253 O O . SER A 1 157 ? 33.458 19.841 -39.768 1.00 85.19 157 SER A O 1
ATOM 1255 N N . PRO A 1 158 ? 33.197 21.646 -41.127 1.00 83.81 158 PRO A N 1
ATOM 1256 C CA . PRO A 1 158 ? 34.280 21.319 -42.050 1.00 83.81 158 PRO A CA 1
ATOM 1257 C C . PRO A 1 158 ? 35.679 21.541 -41.442 1.00 83.81 158 PRO A C 1
ATOM 1259 O O . PRO A 1 158 ? 36.671 21.055 -41.978 1.00 83.81 158 PRO A O 1
ATOM 1262 N N . ASP A 1 159 ? 35.773 22.235 -40.304 1.00 82.75 159 ASP A N 1
ATOM 1263 C CA . ASP A 1 159 ? 37.029 22.721 -39.712 1.00 82.75 159 ASP A CA 1
ATOM 1264 C C . ASP A 1 159 ? 37.695 21.711 -38.766 1.00 82.75 159 ASP A C 1
ATOM 1266 O O . ASP A 1 159 ? 38.571 22.059 -37.973 1.00 82.75 159 ASP A O 1
ATOM 1270 N N . ASN A 1 160 ? 37.244 20.457 -38.774 1.00 85.50 160 ASN A N 1
ATOM 1271 C CA . ASN A 1 160 ? 37.814 19.405 -37.946 1.00 85.50 160 ASN A CA 1
ATOM 1272 C C . ASN A 1 160 ? 37.809 18.058 -38.675 1.00 85.50 160 ASN A C 1
ATOM 1274 O O . ASN A 1 160 ? 37.119 17.870 -39.673 1.00 85.50 160 ASN A O 1
ATOM 1278 N N . PHE A 1 161 ? 38.557 17.091 -38.142 1.00 88.00 161 PHE A N 1
ATOM 1279 C CA . PHE A 1 161 ? 38.762 15.797 -38.796 1.00 88.00 161 PHE A CA 1
ATOM 1280 C C . PHE A 1 161 ? 37.478 14.986 -39.049 1.00 88.00 161 PHE A C 1
ATOM 1282 O O . PHE A 1 161 ? 37.470 14.109 -39.907 1.00 88.00 161 PHE A O 1
ATOM 1289 N N . SER A 1 162 ? 36.369 15.287 -38.367 1.00 88.50 162 SER A N 1
ATOM 1290 C CA . SER A 1 162 ? 35.070 14.646 -38.631 1.00 88.50 162 SER A CA 1
ATOM 1291 C C . SER A 1 162 ? 34.578 14.901 -40.063 1.00 88.50 162 SER A C 1
ATOM 1293 O O . SER A 1 162 ? 33.872 14.066 -40.619 1.00 88.50 162 SER A O 1
ATOM 1295 N N . ALA A 1 163 ? 35.022 15.991 -40.699 1.00 89.25 163 ALA A N 1
ATOM 1296 C CA . ALA A 1 163 ? 34.747 16.292 -42.104 1.00 89.25 163 ALA A CA 1
ATOM 1297 C C . ALA A 1 163 ? 35.591 15.469 -43.087 1.00 89.25 163 ALA A C 1
ATOM 1299 O O . ALA A 1 163 ? 35.388 15.542 -44.296 1.00 89.25 163 ALA A O 1
ATOM 1300 N N . TRP A 1 164 ? 36.583 14.728 -42.589 1.00 92.25 164 TRP A N 1
ATOM 1301 C CA . TRP A 1 164 ? 37.432 13.845 -43.386 1.00 92.25 164 TRP A CA 1
ATOM 1302 C C . TRP A 1 164 ? 37.184 12.373 -43.065 1.00 92.25 164 TRP A C 1
ATOM 1304 O O . TRP A 1 164 ? 37.666 11.525 -43.802 1.00 92.25 164 TRP A O 1
ATOM 1314 N N . LEU A 1 165 ? 36.456 12.045 -41.995 1.00 93.62 165 LEU A N 1
ATOM 1315 C CA . LEU A 1 165 ? 36.177 10.670 -41.587 1.00 93.62 165 LEU A CA 1
ATOM 1316 C C . LEU A 1 165 ? 34.829 10.207 -42.141 1.00 93.62 165 LEU A C 1
ATOM 1318 O O . LEU A 1 165 ? 33.800 10.774 -41.785 1.00 93.62 165 LEU A O 1
ATOM 1322 N N . ILE A 1 166 ? 34.830 9.127 -42.920 1.00 95.38 166 ILE A N 1
ATOM 1323 C CA . ILE A 1 166 ? 33.634 8.360 -43.284 1.00 95.38 166 ILE A CA 1
ATOM 1324 C C . ILE A 1 166 ? 33.554 7.158 -42.333 1.00 95.38 166 ILE A C 1
ATOM 1326 O O . ILE A 1 166 ? 34.401 6.266 -42.437 1.00 95.38 166 ILE A O 1
ATOM 1330 N N . PRO A 1 167 ? 32.593 7.122 -41.390 1.00 95.69 167 PRO A N 1
ATOM 1331 C CA . PRO A 1 167 ? 32.409 5.986 -40.492 1.00 95.69 167 PRO A CA 1
ATOM 1332 C C . PRO A 1 167 ? 32.087 4.691 -41.245 1.00 95.69 167 PRO A C 1
ATOM 1334 O O . PRO A 1 167 ? 31.430 4.715 -42.288 1.00 95.69 167 PRO A O 1
ATOM 1337 N N . ASP A 1 168 ? 32.479 3.550 -40.681 1.00 93.12 168 ASP A N 1
ATOM 1338 C CA . ASP A 1 168 ? 32.163 2.239 -41.252 1.00 93.12 168 ASP A CA 1
ATOM 1339 C C . ASP A 1 168 ? 30.655 2.071 -41.507 1.00 93.12 168 ASP A C 1
ATOM 1341 O O . ASP A 1 168 ? 29.806 2.379 -40.664 1.00 93.12 168 ASP A O 1
ATOM 1345 N N . GLY A 1 169 ? 30.317 1.572 -42.698 1.00 89.44 169 GLY A N 1
ATOM 1346 C CA . GLY A 1 169 ? 28.931 1.372 -43.127 1.00 89.44 169 GLY A CA 1
ATOM 1347 C C . GLY A 1 169 ? 28.194 2.650 -43.546 1.00 89.44 169 GLY A C 1
ATOM 1348 O O . GLY A 1 169 ? 26.980 2.600 -43.743 1.00 89.44 169 GLY A O 1
ATOM 1349 N N . ARG A 1 170 ? 28.892 3.784 -43.688 1.00 91.06 170 ARG A N 1
ATOM 1350 C CA . ARG A 1 170 ? 28.329 5.062 -44.151 1.00 91.06 170 ARG A CA 1
ATOM 1351 C C . ARG A 1 170 ? 28.966 5.509 -45.467 1.00 91.06 170 ARG A C 1
ATOM 1353 O O . ARG A 1 170 ? 30.059 5.074 -45.817 1.00 91.06 170 ARG A O 1
ATOM 1360 N N . SER A 1 171 ? 28.252 6.355 -46.208 1.00 88.88 171 SER A N 1
ATOM 1361 C CA . SER A 1 171 ? 28.691 6.910 -47.500 1.00 88.88 171 SER A CA 1
ATOM 1362 C C . SER A 1 171 ? 29.199 8.349 -47.413 1.00 88.88 171 SER A C 1
ATOM 1364 O O . SER A 1 171 ? 29.886 8.802 -48.322 1.00 88.88 171 SER A O 1
ATOM 1366 N N . GLU A 1 172 ? 28.859 9.052 -46.337 1.00 91.06 172 GLU A N 1
ATOM 1367 C CA . GLU A 1 172 ? 29.133 10.475 -46.127 1.00 91.06 172 GLU A CA 1
ATOM 1368 C C . GLU A 1 172 ? 30.074 10.659 -44.938 1.00 91.06 172 GLU A C 1
ATOM 1370 O O . GLU A 1 172 ? 30.193 9.777 -44.075 1.00 91.06 172 GLU A O 1
ATOM 1375 N N . THR A 1 173 ? 30.761 11.799 -44.890 1.00 92.75 173 THR A N 1
ATOM 1376 C CA . THR A 1 173 ? 31.621 12.114 -43.749 1.00 92.75 173 THR A CA 1
ATOM 1377 C C . THR A 1 173 ? 30.787 12.404 -42.508 1.00 92.75 173 THR A C 1
ATOM 1379 O O . THR A 1 173 ? 29.627 12.803 -42.599 1.00 92.75 173 THR A O 1
ATOM 1382 N N . LEU A 1 174 ? 31.366 12.211 -41.322 1.00 90.06 174 LEU A N 1
ATOM 1383 C CA . LEU A 1 174 ? 30.650 12.401 -40.061 1.00 90.06 174 LEU A CA 1
ATOM 1384 C C . LEU A 1 174 ? 30.036 13.808 -39.951 1.00 90.06 174 LEU A C 1
ATOM 1386 O O . LEU A 1 174 ? 28.942 13.938 -39.412 1.00 90.06 174 LEU A O 1
ATOM 1390 N N . SER A 1 175 ? 30.704 14.838 -40.483 1.00 90.06 175 SER A N 1
ATOM 1391 C CA . SER A 1 175 ? 30.183 16.211 -40.462 1.00 90.06 175 SER A CA 1
ATOM 1392 C C . SER A 1 175 ? 29.096 16.514 -41.507 1.00 90.06 175 SER A C 1
ATOM 1394 O O . SER A 1 175 ? 28.414 17.522 -41.356 1.00 90.06 175 SER A O 1
ATOM 1396 N N . GLU A 1 176 ? 28.926 15.687 -42.542 1.00 89.62 176 GLU A N 1
ATOM 1397 C CA . GLU A 1 176 ? 27.864 15.848 -43.556 1.00 89.62 176 GLU A CA 1
ATOM 1398 C C . GLU A 1 176 ? 26.538 15.205 -43.127 1.00 89.62 176 GLU A C 1
ATOM 1400 O O . GLU A 1 176 ? 25.485 15.530 -43.673 1.00 89.62 176 GLU A O 1
ATOM 1405 N N . MET A 1 177 ? 26.578 14.310 -42.137 1.00 88.31 177 MET A N 1
ATOM 1406 C CA . MET A 1 177 ? 25.401 13.594 -41.650 1.00 88.31 177 MET A CA 1
ATOM 1407 C C . MET A 1 177 ? 24.398 14.520 -40.959 1.00 88.31 177 MET A C 1
ATOM 1409 O O . MET A 1 177 ? 24.760 15.516 -40.325 1.00 88.31 177 MET A O 1
ATOM 1413 N N . SER A 1 178 ? 23.124 14.122 -40.979 1.00 86.44 178 SER A N 1
ATOM 1414 C CA . SER A 1 178 ? 22.129 14.717 -40.084 1.00 86.44 178 SER A CA 1
ATOM 1415 C C . SER A 1 178 ? 22.503 14.501 -38.612 1.00 86.44 178 SER A C 1
ATOM 1417 O O . SER A 1 178 ? 23.261 13.591 -38.254 1.00 86.44 178 SER A O 1
ATOM 1419 N N . PHE A 1 179 ? 21.940 15.328 -37.724 1.00 80.94 179 PHE A N 1
ATOM 1420 C CA . PHE A 1 179 ? 22.149 15.176 -36.286 1.00 80.94 179 PHE A CA 1
ATOM 1421 C C . PHE A 1 179 ? 21.770 13.763 -35.827 1.00 80.94 179 PHE A C 1
ATOM 1423 O O . PHE A 1 179 ? 22.576 13.100 -35.176 1.00 80.94 179 PHE A O 1
ATOM 1430 N N . GLU A 1 180 ? 20.599 13.274 -36.231 1.00 80.94 180 GLU A N 1
ATOM 1431 C CA . GLU A 1 180 ? 20.071 11.960 -35.869 1.00 80.94 180 GLU A CA 1
ATOM 1432 C C . GLU A 1 180 ? 20.979 10.813 -36.332 1.00 80.94 180 GLU A C 1
ATOM 1434 O O . GLU A 1 180 ? 21.234 9.880 -35.568 1.00 80.94 180 GLU A O 1
ATOM 1439 N N . GLU A 1 181 ? 21.512 10.887 -37.553 1.00 84.19 181 GLU A N 1
ATOM 1440 C CA . GLU A 1 181 ? 22.429 9.875 -38.088 1.00 84.19 181 GLU A CA 1
ATOM 1441 C C . GLU A 1 181 ? 23.784 9.908 -37.384 1.00 84.19 181 GLU A C 1
ATOM 1443 O O . GLU A 1 181 ? 24.326 8.849 -37.042 1.00 84.19 181 GLU A O 1
ATOM 1448 N N . SER A 1 182 ? 24.297 11.109 -37.099 1.00 85.88 182 SER A N 1
ATOM 1449 C CA . SER A 1 182 ? 25.578 11.285 -36.416 1.00 85.88 182 SER A CA 1
ATOM 1450 C C . SER A 1 182 ? 25.566 10.685 -35.005 1.00 85.88 182 SER A C 1
ATOM 1452 O O . SER A 1 182 ? 26.563 10.098 -34.587 1.00 85.88 182 SER A O 1
ATOM 1454 N N . LEU A 1 183 ? 24.433 10.723 -34.284 1.00 83.81 183 LEU A N 1
ATOM 1455 C CA . LEU A 1 183 ? 24.330 10.204 -32.911 1.00 83.81 183 LEU A CA 1
ATOM 1456 C C . LEU A 1 183 ? 24.725 8.725 -32.788 1.00 83.81 183 LEU A C 1
ATOM 1458 O O . LEU A 1 183 ? 25.278 8.320 -31.765 1.00 83.81 183 LEU A O 1
ATOM 1462 N N . ALA A 1 184 ? 24.451 7.913 -33.812 1.00 84.00 184 ALA A N 1
ATOM 1463 C CA . ALA A 1 184 ? 24.732 6.478 -33.778 1.00 84.00 184 ALA A CA 1
ATOM 1464 C C . ALA A 1 184 ? 26.223 6.152 -33.973 1.00 84.00 184 ALA A C 1
ATOM 1466 O O . ALA A 1 184 ? 26.706 5.103 -33.536 1.00 84.00 184 ALA A O 1
ATOM 1467 N N . VAL A 1 185 ? 26.956 7.031 -34.657 1.00 87.44 185 VAL A N 1
ATOM 1468 C CA . VAL A 1 185 ? 28.306 6.741 -35.152 1.00 87.44 185 VAL A CA 1
ATOM 1469 C C . VAL A 1 185 ? 29.367 7.705 -34.638 1.00 87.44 185 VAL A C 1
ATOM 1471 O O . VAL A 1 185 ? 30.541 7.375 -34.750 1.00 87.44 185 VAL A O 1
ATOM 1474 N N . ASP A 1 186 ? 29.005 8.831 -34.028 1.00 93.00 186 ASP A N 1
ATOM 1475 C CA . ASP A 1 186 ? 29.941 9.824 -33.501 1.00 93.00 186 ASP A CA 1
ATOM 1476 C C . ASP A 1 186 ? 30.661 9.308 -32.241 1.00 93.00 186 ASP A C 1
ATOM 1478 O O . ASP A 1 186 ? 30.058 8.908 -31.239 1.00 93.00 186 ASP A O 1
ATOM 1482 N N . PHE A 1 187 ? 31.992 9.320 -32.294 1.00 93.19 187 PHE A N 1
ATOM 1483 C CA . PHE A 1 187 ? 32.873 8.830 -31.237 1.00 93.19 187 PHE A CA 1
ATOM 1484 C C . PHE A 1 187 ? 32.700 9.612 -29.925 1.00 93.19 187 PHE A C 1
ATOM 1486 O O . PHE A 1 187 ? 32.750 9.018 -28.849 1.00 93.19 187 PHE A O 1
ATOM 1493 N N . ARG A 1 188 ? 32.461 10.928 -29.978 1.00 92.50 188 ARG A N 1
ATOM 1494 C CA . ARG A 1 188 ? 32.250 11.762 -28.790 1.00 92.50 188 ARG A CA 1
ATOM 1495 C C . ARG A 1 188 ? 30.861 11.535 -28.208 1.00 92.50 188 ARG A C 1
ATOM 1497 O O . ARG A 1 188 ? 30.736 11.457 -26.989 1.00 92.50 188 ARG A O 1
ATOM 1504 N N . VAL A 1 189 ? 29.837 11.350 -29.045 1.00 91.06 189 VAL A N 1
ATOM 1505 C CA . VAL A 1 189 ? 28.487 10.973 -28.583 1.00 91.06 189 VAL A CA 1
ATOM 1506 C C . VAL A 1 189 ? 28.524 9.638 -27.842 1.00 91.06 189 VAL A C 1
ATOM 1508 O O . VAL A 1 189 ? 27.990 9.553 -26.739 1.00 91.06 189 VAL A O 1
ATOM 1511 N N . LYS A 1 190 ? 29.220 8.623 -28.369 1.00 89.94 190 LYS A N 1
ATOM 1512 C CA . LYS A 1 190 ? 29.383 7.323 -27.689 1.00 89.94 190 LYS A CA 1
ATOM 1513 C C . LYS A 1 190 ? 30.038 7.461 -26.308 1.00 89.94 190 LYS A C 1
ATOM 1515 O O . LYS A 1 190 ? 29.535 6.897 -25.335 1.00 89.94 190 LYS A O 1
ATOM 1520 N N . ALA A 1 191 ? 31.112 8.249 -26.202 1.00 91.00 191 ALA A N 1
ATOM 1521 C CA . ALA A 1 191 ? 31.777 8.517 -24.923 1.00 91.00 191 ALA A CA 1
ATOM 1522 C C . ALA A 1 191 ? 30.854 9.262 -23.940 1.00 91.00 191 ALA A C 1
ATOM 1524 O O . ALA A 1 191 ? 30.770 8.906 -22.764 1.00 91.00 191 ALA A O 1
ATOM 1525 N N . LEU A 1 192 ? 30.123 10.272 -24.427 1.00 92.62 192 LEU A N 1
ATOM 1526 C CA . LEU A 1 192 ? 29.175 11.056 -23.635 1.00 92.62 192 LEU A CA 1
ATOM 1527 C C . LEU A 1 192 ? 27.993 10.213 -23.148 1.00 92.62 192 LEU A C 1
ATOM 1529 O O . LEU A 1 192 ? 27.600 10.367 -21.998 1.00 92.62 192 LEU A O 1
ATOM 1533 N N . LEU A 1 193 ? 27.460 9.305 -23.970 1.00 86.69 193 LEU A N 1
ATOM 1534 C CA . LEU A 1 193 ? 26.388 8.390 -23.567 1.00 86.69 193 LEU A CA 1
ATOM 1535 C C . LEU A 1 193 ? 26.848 7.444 -22.449 1.00 86.69 193 LEU A C 1
ATOM 1537 O O . LEU A 1 193 ? 26.125 7.256 -21.469 1.00 86.69 193 LEU A O 1
ATOM 1541 N N . SER A 1 194 ? 28.073 6.915 -22.551 1.00 86.38 194 SER A N 1
ATOM 1542 C CA . SER A 1 194 ? 28.689 6.098 -21.497 1.00 86.38 194 SER A CA 1
ATOM 1543 C C . SER A 1 194 ? 28.873 6.888 -20.194 1.00 86.38 194 SER A C 1
ATOM 1545 O O . SER A 1 194 ? 28.502 6.414 -19.118 1.00 86.38 194 SER A O 1
ATOM 1547 N N . LEU A 1 195 ? 29.352 8.134 -20.293 1.00 91.12 195 LEU A N 1
ATOM 1548 C CA . LEU A 1 195 ? 29.424 9.054 -19.159 1.00 91.12 195 LEU A CA 1
ATOM 1549 C C . LEU A 1 195 ? 28.038 9.289 -18.544 1.00 91.12 195 LEU A C 1
ATOM 1551 O O . LEU A 1 195 ? 27.898 9.218 -17.326 1.00 91.12 195 LEU A O 1
ATOM 1555 N N . THR A 1 196 ? 27.016 9.589 -19.349 1.00 85.50 196 THR A N 1
ATOM 1556 C CA . THR A 1 196 ? 25.676 9.880 -18.826 1.00 85.50 196 THR A CA 1
ATOM 1557 C C . THR A 1 196 ? 25.048 8.667 -18.155 1.00 85.50 196 THR A C 1
ATOM 1559 O O . THR A 1 196 ? 24.478 8.832 -17.084 1.00 85.50 196 THR A O 1
ATOM 1562 N N . ALA A 1 197 ? 25.241 7.460 -18.698 1.00 78.88 197 ALA A N 1
ATOM 1563 C CA . ALA A 1 197 ? 24.798 6.224 -18.057 1.00 78.88 197 ALA A CA 1
ATOM 1564 C C . ALA A 1 197 ? 25.451 6.055 -16.675 1.00 78.88 197 ALA A C 1
ATOM 1566 O O . ALA A 1 197 ? 24.767 5.808 -15.685 1.00 78.88 197 ALA A O 1
ATOM 1567 N N . ARG A 1 198 ? 26.762 6.313 -16.565 1.00 82.44 198 ARG A N 1
ATOM 1568 C CA . ARG A 1 198 ? 27.462 6.252 -15.275 1.00 82.44 198 ARG A CA 1
ATOM 1569 C C . ARG A 1 198 ? 27.054 7.361 -14.309 1.00 82.44 198 ARG A C 1
ATOM 1571 O O . ARG A 1 198 ? 27.010 7.142 -13.105 1.00 82.44 198 ARG A O 1
ATOM 1578 N N . LEU A 1 199 ? 26.770 8.563 -14.799 1.00 80.12 199 LEU A N 1
ATOM 1579 C CA . LEU A 1 199 ? 26.264 9.655 -13.965 1.00 80.12 199 LEU A CA 1
ATOM 1580 C C . LEU A 1 199 ? 24.845 9.376 -13.467 1.00 80.12 199 LEU A C 1
ATOM 1582 O O . LEU A 1 199 ? 24.523 9.768 -12.348 1.00 80.12 199 LEU A O 1
ATOM 1586 N N . GLU A 1 200 ? 24.017 8.698 -14.260 1.00 68.75 200 GLU A N 1
ATOM 1587 C CA . GLU A 1 200 ? 22.723 8.179 -13.819 1.00 68.75 200 GLU A CA 1
ATOM 1588 C C . GLU A 1 200 ? 22.912 7.103 -12.748 1.00 68.75 200 GLU A C 1
ATOM 1590 O O . GLU A 1 200 ? 22.295 7.207 -11.693 1.00 68.75 200 GLU A O 1
ATOM 1595 N N . GLU A 1 201 ? 23.830 6.150 -12.934 1.00 63.03 201 GLU A N 1
ATOM 1596 C CA . GLU A 1 201 ? 24.202 5.179 -11.894 1.00 63.03 201 GLU A CA 1
ATOM 1597 C C . GLU A 1 201 ? 24.695 5.863 -10.614 1.00 63.03 201 GLU A C 1
ATOM 1599 O O . GLU A 1 201 ? 24.237 5.536 -9.527 1.00 63.03 201 GLU A O 1
ATOM 1604 N N . TYR A 1 202 ? 25.584 6.854 -10.708 1.00 67.06 202 TYR A N 1
ATOM 1605 C CA . TYR A 1 202 ? 26.068 7.595 -9.542 1.00 67.06 202 TYR A CA 1
ATOM 1606 C C . TYR A 1 202 ? 24.992 8.454 -8.904 1.00 67.06 202 TYR A C 1
ATOM 1608 O O . TYR A 1 202 ? 24.988 8.589 -7.687 1.00 67.06 202 TYR A O 1
ATOM 1616 N N . ALA A 1 203 ? 24.066 9.017 -9.675 1.00 60.09 203 ALA A N 1
ATOM 1617 C CA . ALA A 1 203 ? 22.893 9.662 -9.109 1.00 60.09 203 ALA A CA 1
ATOM 1618 C C . ALA A 1 203 ? 22.040 8.634 -8.355 1.00 60.09 203 ALA A C 1
ATOM 1620 O O . ALA A 1 203 ? 21.603 8.918 -7.248 1.00 60.09 203 ALA A O 1
ATOM 1621 N N . LEU A 1 204 ? 21.858 7.430 -8.895 1.00 49.88 204 LEU A N 1
ATOM 1622 C CA . LEU A 1 204 ? 21.131 6.342 -8.239 1.00 49.88 204 LEU A CA 1
ATOM 1623 C C . LEU A 1 204 ? 21.855 5.839 -6.973 1.00 49.88 204 LEU A C 1
ATOM 1625 O O . LEU A 1 204 ? 21.195 5.596 -5.968 1.00 49.88 204 LEU A O 1
ATOM 1629 N N . MET A 1 205 ? 23.191 5.765 -6.982 1.00 45.31 205 MET A N 1
ATOM 1630 C CA . MET A 1 205 ? 24.021 5.338 -5.846 1.00 45.31 205 MET A CA 1
ATOM 1631 C C . MET A 1 205 ? 24.197 6.426 -4.780 1.00 45.31 205 MET A C 1
ATOM 1633 O O . MET A 1 205 ? 24.159 6.115 -3.604 1.00 45.31 205 MET A O 1
ATOM 1637 N N . LEU A 1 206 ? 24.354 7.703 -5.140 1.00 45.31 206 LEU A N 1
ATOM 1638 C CA . LEU A 1 206 ? 24.414 8.817 -4.176 1.00 45.31 206 LEU A CA 1
ATOM 1639 C C . LEU A 1 206 ? 23.048 9.093 -3.536 1.00 45.31 206 LEU A C 1
ATOM 1641 O O . LEU A 1 206 ? 22.977 9.592 -2.416 1.00 45.31 206 LEU A O 1
ATOM 1645 N N . ASN A 1 207 ? 21.969 8.746 -4.239 1.00 40.97 207 ASN A N 1
ATOM 1646 C CA . ASN A 1 207 ? 20.617 8.716 -3.692 1.00 40.97 207 ASN A CA 1
ATOM 1647 C C . ASN A 1 207 ? 20.345 7.442 -2.855 1.00 40.97 207 ASN A C 1
ATOM 1649 O O . ASN A 1 207 ? 19.309 7.359 -2.195 1.00 40.97 207 ASN A O 1
ATOM 1653 N N . ALA A 1 208 ? 21.278 6.484 -2.819 1.00 33.88 208 ALA A N 1
ATOM 1654 C CA . ALA A 1 208 ? 21.346 5.404 -1.840 1.00 33.88 208 ALA A CA 1
ATOM 1655 C C . ALA A 1 208 ? 22.364 5.799 -0.740 1.00 33.88 208 ALA A C 1
ATOM 1657 O O . ALA A 1 208 ? 23.549 5.532 -0.862 1.00 33.88 208 ALA A O 1
ATOM 1658 N N . ALA A 1 209 ? 21.893 6.542 0.274 1.00 34.25 209 ALA A N 1
ATOM 1659 C CA . ALA A 1 209 ? 22.526 6.932 1.561 1.00 34.25 209 ALA A CA 1
ATOM 1660 C C . ALA A 1 209 ? 23.971 6.413 1.874 1.00 34.25 209 ALA A C 1
ATOM 1662 O O . ALA A 1 209 ? 24.201 5.213 1.788 1.00 34.25 209 ALA A O 1
ATOM 1663 N N . GLN A 1 210 ? 24.999 7.144 2.377 1.00 37.16 210 GLN A N 1
ATOM 1664 C CA . GLN A 1 210 ? 25.201 8.323 3.286 1.00 37.16 210 GLN A CA 1
ATOM 1665 C C . GLN A 1 210 ? 26.758 8.578 3.453 1.00 37.16 210 GLN A C 1
ATOM 1667 O O . GLN A 1 210 ? 27.484 7.830 2.794 1.00 37.16 210 GLN A O 1
ATOM 1672 N N . PRO A 1 211 ? 27.371 9.481 4.302 1.00 45.72 211 PRO A N 1
ATOM 1673 C CA . PRO A 1 211 ? 26.867 10.447 5.313 1.00 45.72 211 PRO A CA 1
ATOM 1674 C C . PRO A 1 211 ? 27.488 11.897 5.337 1.00 45.72 211 PRO A C 1
ATOM 1676 O O . PRO A 1 211 ? 28.638 12.129 4.982 1.00 45.72 211 PRO A O 1
ATOM 1679 N N . VAL A 1 212 ? 26.735 12.835 5.948 1.00 31.62 212 VAL A N 1
ATOM 1680 C CA . VAL A 1 212 ? 27.154 13.901 6.908 1.00 31.62 212 VAL A CA 1
ATOM 1681 C C . VAL A 1 212 ? 27.828 15.243 6.461 1.00 31.62 212 VAL A C 1
ATOM 1683 O O . VAL A 1 212 ? 28.966 15.316 6.012 1.00 31.62 212 VAL A O 1
ATOM 1686 N N . PHE A 1 213 ? 27.116 16.324 6.849 1.00 28.36 213 PHE A N 1
ATOM 1687 C CA . PHE A 1 213 ? 27.469 17.732 7.171 1.00 28.36 213 PHE A CA 1
ATOM 1688 C C . PHE A 1 213 ? 27.212 18.897 6.178 1.00 28.36 213 PHE A C 1
ATOM 1690 O O . PHE A 1 213 ? 27.921 19.100 5.198 1.00 28.36 213 PHE A O 1
ATOM 1697 N N . SER A 1 214 ? 26.335 19.803 6.664 1.00 27.16 214 SER A N 1
ATOM 1698 C CA . SER A 1 214 ? 26.172 21.253 6.391 1.00 27.16 214 SER A CA 1
ATOM 1699 C C . SER A 1 214 ? 25.096 21.633 5.359 1.00 27.16 214 SER A C 1
ATOM 1701 O O . SER A 1 214 ? 25.147 21.188 4.226 1.00 27.16 214 SER A O 1
ATOM 1703 N N . ARG A 1 215 ? 24.105 22.497 5.628 1.00 27.23 215 ARG A N 1
ATOM 1704 C CA . ARG A 1 215 ? 23.719 23.297 6.808 1.00 27.23 215 ARG A CA 1
ATOM 1705 C C . ARG A 1 215 ? 22.207 23.551 6.702 1.00 27.23 215 ARG A C 1
ATOM 1707 O O . ARG A 1 215 ? 21.715 23.858 5.621 1.00 27.23 215 ARG A O 1
ATOM 1714 N N . ARG A 1 216 ? 21.497 23.463 7.830 1.00 40.31 216 ARG A N 1
ATOM 1715 C CA . ARG A 1 216 ? 20.086 23.855 7.980 1.00 40.31 216 ARG A CA 1
ATOM 1716 C C . ARG A 1 216 ? 19.839 25.284 7.489 1.00 40.31 216 ARG A C 1
ATOM 1718 O O . ARG A 1 216 ? 20.501 26.200 7.972 1.00 40.31 216 ARG A O 1
ATOM 1725 N N . THR A 1 217 ? 18.775 25.470 6.714 1.00 27.78 217 THR A N 1
ATOM 1726 C CA . THR A 1 217 ? 17.974 26.703 6.722 1.00 27.78 217 THR A CA 1
ATOM 1727 C C . THR A 1 217 ? 16.498 26.354 6.544 1.00 27.78 217 THR A C 1
ATOM 1729 O O . THR A 1 217 ? 16.116 25.859 5.489 1.00 27.78 217 THR A O 1
ATOM 1732 N N . GLY A 1 218 ? 15.687 26.629 7.574 1.00 30.16 218 GLY A N 1
ATOM 1733 C CA . GLY A 1 218 ? 14.221 26.648 7.486 1.00 30.16 218 GLY A CA 1
ATOM 1734 C C . GLY A 1 218 ? 13.484 25.573 8.288 1.00 30.16 218 GLY A C 1
ATOM 1735 O O . GLY A 1 218 ? 12.750 24.775 7.725 1.00 30.16 218 GLY A O 1
ATOM 1736 N N . THR A 1 219 ? 13.657 25.558 9.607 1.00 29.62 219 THR A N 1
ATOM 1737 C CA . THR A 1 219 ? 12.848 24.777 10.554 1.00 29.62 219 THR A CA 1
ATOM 1738 C C . THR A 1 219 ? 11.362 25.156 10.506 1.00 29.62 219 THR A C 1
ATOM 1740 O O . THR A 1 219 ? 11.007 26.299 10.793 1.00 29.62 219 THR A O 1
ATOM 1743 N N . ARG A 1 220 ? 10.485 24.169 10.299 1.00 30.81 220 ARG A N 1
ATOM 1744 C CA . ARG A 1 220 ? 9.282 24.029 11.133 1.00 30.81 220 ARG A CA 1
ATOM 1745 C C . ARG A 1 220 ? 9.516 22.845 12.062 1.00 30.81 220 ARG A C 1
ATOM 1747 O O . ARG A 1 220 ? 9.748 21.731 11.608 1.00 30.81 220 ARG A O 1
ATOM 1754 N N . GLU A 1 221 ? 9.534 23.127 13.358 1.00 36.66 221 GLU A N 1
ATOM 1755 C CA . GLU A 1 221 ? 9.686 22.134 14.414 1.00 36.66 221 GLU A CA 1
ATOM 1756 C C . GLU A 1 221 ? 8.447 21.235 14.464 1.00 36.66 221 GLU A C 1
ATOM 1758 O O . GLU A 1 221 ? 7.412 21.605 15.011 1.00 36.66 221 GLU A O 1
ATOM 1763 N N . THR A 1 222 ? 8.551 20.027 13.921 1.00 35.03 222 THR A N 1
ATOM 1764 C CA . THR A 1 222 ? 7.821 18.888 14.476 1.00 35.03 222 THR A CA 1
ATOM 1765 C C . THR A 1 222 ? 8.789 18.169 15.399 1.00 35.03 222 THR A C 1
ATOM 1767 O O . THR A 1 222 ? 9.762 17.573 14.937 1.00 35.03 222 THR A O 1
ATOM 1770 N N . GLN A 1 223 ? 8.562 18.286 16.705 1.00 31.64 223 GLN A N 1
ATOM 1771 C CA . GLN A 1 223 ? 9.276 17.536 17.735 1.00 31.64 223 GLN A CA 1
ATOM 1772 C C . GLN A 1 223 ? 9.296 16.043 17.337 1.00 31.64 223 GLN A C 1
ATOM 1774 O O . GLN A 1 223 ? 8.221 15.453 17.186 1.00 31.64 223 GLN A O 1
ATOM 1779 N N . PRO A 1 224 ? 10.467 15.415 17.117 1.00 36.09 224 PRO A N 1
ATOM 1780 C CA . PRO A 1 224 ? 10.540 13.972 16.941 1.00 36.09 224 PRO A CA 1
ATOM 1781 C C . PRO A 1 224 ? 10.018 13.322 18.223 1.00 36.09 224 PRO A C 1
ATOM 1783 O O . PRO A 1 224 ? 10.390 13.742 19.320 1.00 36.09 224 PRO A O 1
ATOM 1786 N N . GLY A 1 225 ? 9.129 12.336 18.099 1.00 36.03 225 GLY A N 1
ATOM 1787 C CA . GLY A 1 225 ? 8.624 11.605 19.258 1.00 36.03 225 GLY A CA 1
ATOM 1788 C C . GLY A 1 225 ? 9.783 11.082 20.113 1.00 36.03 225 GLY A C 1
ATOM 1789 O O . GLY A 1 225 ? 10.762 10.566 19.581 1.00 36.03 225 GLY A O 1
ATOM 1790 N N . LEU A 1 226 ? 9.658 11.208 21.437 1.00 30.55 226 LEU A N 1
ATOM 1791 C CA . LEU A 1 226 ? 10.651 10.806 22.449 1.00 30.55 226 LEU A CA 1
ATOM 1792 C C . LEU A 1 226 ? 11.048 9.315 22.410 1.00 30.55 226 LEU A C 1
ATOM 1794 O O . LEU A 1 226 ? 11.955 8.911 23.133 1.00 30.55 226 LEU A O 1
ATOM 1798 N N . PHE A 1 227 ? 10.398 8.508 21.567 1.00 37.94 227 PHE A N 1
ATOM 1799 C CA . PHE A 1 227 ? 10.667 7.087 21.397 1.00 37.94 227 PHE A CA 1
ATOM 1800 C C . PHE A 1 227 ? 10.823 6.744 19.904 1.00 37.94 227 PHE A C 1
ATOM 1802 O O . PHE A 1 227 ? 9.916 7.034 19.117 1.00 37.94 227 PHE A O 1
ATOM 1809 N N . PRO A 1 228 ? 11.941 6.122 19.491 1.00 39.03 228 PRO A N 1
ATOM 1810 C CA . PRO A 1 228 ? 12.136 5.669 18.117 1.00 39.03 228 PRO A CA 1
ATOM 1811 C C . PRO A 1 228 ? 11.156 4.539 17.769 1.00 39.03 228 PRO A C 1
ATOM 1813 O O . PRO A 1 228 ? 10.910 3.644 18.580 1.00 39.03 228 PRO A O 1
ATOM 1816 N N . LYS A 1 229 ? 10.602 4.554 16.547 1.00 44.38 229 LYS A N 1
ATOM 1817 C CA . LYS A 1 229 ? 9.826 3.420 16.025 1.00 44.38 229 LYS A CA 1
ATOM 1818 C C . LYS A 1 229 ? 10.808 2.287 15.676 1.00 44.38 229 LYS A C 1
ATOM 1820 O O . LYS A 1 229 ? 11.713 2.524 14.885 1.00 44.38 229 LYS A O 1
ATOM 1825 N N . PRO A 1 230 ? 10.641 1.065 16.208 1.00 46.00 230 PRO A N 1
ATOM 1826 C CA . PRO A 1 230 ? 11.602 -0.027 16.021 1.00 46.00 230 PRO A CA 1
ATOM 1827 C C . PRO A 1 230 ? 11.607 -0.655 14.614 1.00 46.00 230 PRO A C 1
ATOM 1829 O O . PRO A 1 230 ? 12.390 -1.565 14.381 1.00 46.00 230 PRO A O 1
ATOM 1832 N N . ASN A 1 231 ? 10.743 -0.210 13.689 1.00 55.22 231 ASN A N 1
ATOM 1833 C CA . ASN A 1 231 ? 10.657 -0.742 12.324 1.00 55.22 231 ASN A CA 1
ATOM 1834 C C . ASN A 1 231 ? 10.501 0.398 11.301 1.00 55.22 231 ASN A C 1
ATOM 1836 O O . ASN A 1 231 ? 9.688 1.299 11.560 1.00 55.22 231 ASN A O 1
ATOM 1840 N N . PRO A 1 232 ? 11.192 0.337 10.144 1.00 64.81 232 PRO A N 1
ATOM 1841 C CA . PRO A 1 232 ? 11.037 1.320 9.074 1.00 64.81 232 PRO A CA 1
ATOM 1842 C C . PRO A 1 232 ? 9.601 1.310 8.530 1.00 64.81 232 PRO A C 1
ATOM 1844 O O . PRO A 1 232 ? 8.943 0.268 8.487 1.00 64.81 232 PRO A O 1
ATOM 1847 N N . GLU A 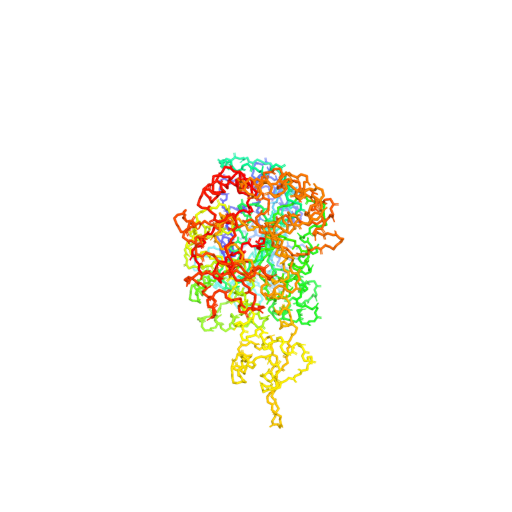1 233 ? 9.094 2.482 8.148 1.00 80.12 233 GLU A N 1
ATOM 1848 C CA . GLU A 1 233 ? 7.815 2.606 7.440 1.00 80.12 233 GLU A CA 1
ATOM 1849 C C . GLU A 1 233 ? 8.032 2.266 5.960 1.00 80.12 233 GLU A C 1
ATOM 1851 O O . GLU A 1 233 ? 8.965 2.769 5.337 1.00 80.12 233 GLU A O 1
ATOM 1856 N N . ILE A 1 234 ? 7.202 1.380 5.412 1.00 87.75 234 ILE A N 1
ATOM 1857 C CA . ILE A 1 234 ? 7.305 0.873 4.041 1.00 87.75 234 ILE A CA 1
ATOM 1858 C C . ILE A 1 234 ? 6.100 1.377 3.249 1.00 87.75 234 ILE A C 1
ATOM 1860 O O . ILE A 1 234 ? 4.960 1.020 3.552 1.00 87.75 234 ILE A O 1
ATOM 1864 N N . LEU A 1 235 ? 6.341 2.169 2.206 1.00 91.25 235 LEU A N 1
ATOM 1865 C CA . LEU A 1 235 ? 5.316 2.602 1.259 1.00 91.25 235 LEU A CA 1
ATOM 1866 C C . LEU A 1 235 ? 5.433 1.822 -0.043 1.00 91.25 235 LEU A C 1
ATOM 1868 O O . LEU A 1 235 ? 6.428 1.931 -0.751 1.00 91.25 235 LEU A O 1
ATOM 1872 N N . LEU A 1 236 ? 4.391 1.071 -0.387 1.00 93.81 236 LEU A N 1
ATOM 1873 C CA . LEU A 1 236 ? 4.293 0.359 -1.658 1.00 93.81 236 LEU A CA 1
ATOM 1874 C C . LEU A 1 236 ? 3.423 1.164 -2.613 1.00 93.81 236 LEU A C 1
ATOM 1876 O O . LEU A 1 236 ? 2.219 1.287 -2.412 1.00 93.81 236 LEU A O 1
ATOM 1880 N N . VAL A 1 237 ? 4.026 1.726 -3.650 1.00 94.38 237 VAL A N 1
ATOM 1881 C CA . VAL A 1 237 ? 3.377 2.677 -4.549 1.00 94.38 237 VAL A CA 1
ATOM 1882 C C . VAL A 1 237 ? 3.093 2.011 -5.892 1.00 94.38 237 VAL A C 1
ATOM 1884 O O . VAL A 1 237 ? 3.993 1.702 -6.679 1.00 94.38 237 VAL A O 1
ATOM 1887 N N . VAL A 1 238 ? 1.809 1.814 -6.168 1.00 92.31 238 VAL A N 1
ATOM 1888 C CA . VAL A 1 238 ? 1.295 1.018 -7.285 1.00 92.31 238 VAL A CA 1
ATOM 1889 C C . VAL A 1 238 ? 0.427 1.894 -8.188 1.00 92.31 238 VAL A C 1
ATOM 1891 O O . VAL A 1 238 ? -0.165 2.877 -7.756 1.00 92.31 238 VAL A O 1
ATOM 1894 N N . GLY A 1 239 ? 0.377 1.580 -9.478 1.00 89.94 239 GLY A N 1
ATOM 1895 C CA . GLY A 1 239 ? -0.407 2.333 -10.457 1.00 89.94 239 GLY A CA 1
ATOM 1896 C C . GLY A 1 239 ? 0.073 2.091 -11.887 1.00 89.94 239 GLY A C 1
ATOM 1897 O O . GLY A 1 239 ? 1.170 1.557 -12.087 1.00 89.94 239 GLY A O 1
ATOM 1898 N N . PRO A 1 240 ? -0.698 2.499 -12.904 1.00 87.44 240 PRO A N 1
ATOM 1899 C CA . PRO A 1 240 ? -0.342 2.274 -14.300 1.00 87.44 240 PRO A CA 1
ATOM 1900 C C . PRO A 1 240 ? 0.867 3.113 -14.746 1.00 87.44 240 PRO A C 1
ATOM 1902 O O . PRO A 1 240 ? 1.376 3.991 -14.029 1.00 87.44 240 PRO A O 1
ATOM 1905 N N . THR A 1 241 ? 1.384 2.833 -15.942 1.00 84.62 241 THR A N 1
ATOM 1906 C CA . THR A 1 241 ? 2.500 3.581 -16.539 1.00 84.62 241 THR A CA 1
ATOM 1907 C C . THR A 1 241 ? 2.151 5.068 -16.636 1.00 84.62 241 THR A C 1
ATOM 1909 O O . THR A 1 241 ? 1.025 5.428 -16.981 1.00 84.62 241 THR A O 1
ATOM 1912 N N . CYS A 1 242 ? 3.105 5.942 -16.300 1.00 85.50 242 CYS A N 1
ATOM 1913 C CA . CYS A 1 242 ? 2.936 7.404 -16.275 1.00 85.50 242 CYS A CA 1
ATOM 1914 C C . CYS A 1 242 ? 1.876 7.954 -15.291 1.00 85.50 242 CYS A C 1
ATOM 1916 O O . CYS A 1 242 ? 1.504 9.124 -15.376 1.00 85.50 242 CYS A O 1
ATOM 1918 N N . ALA A 1 243 ? 1.443 7.163 -14.301 1.00 88.56 243 ALA A N 1
ATOM 1919 C CA . ALA A 1 243 ? 0.548 7.638 -13.238 1.00 88.56 243 ALA A CA 1
ATOM 1920 C C . ALA A 1 243 ? 1.207 8.611 -12.237 1.00 88.56 243 ALA A C 1
ATOM 1922 O O . ALA A 1 243 ? 0.503 9.358 -11.570 1.00 88.56 243 ALA A O 1
ATOM 1923 N N . GLY A 1 244 ? 2.544 8.642 -12.145 1.00 88.12 244 GLY A N 1
ATOM 1924 C CA . GLY A 1 244 ? 3.284 9.491 -11.191 1.00 88.12 244 GLY A CA 1
ATOM 1925 C C . GLY A 1 244 ? 3.999 8.735 -10.064 1.00 88.12 244 GLY A C 1
ATOM 1926 O O . GLY A 1 244 ? 4.439 9.354 -9.101 1.00 88.12 244 GLY A O 1
ATOM 1927 N N . LYS A 1 245 ? 4.147 7.407 -10.179 1.00 91.06 245 LYS A N 1
ATOM 1928 C CA . LYS A 1 245 ? 4.830 6.555 -9.185 1.00 91.06 245 LYS A CA 1
ATOM 1929 C C . LYS A 1 245 ? 6.269 6.992 -8.891 1.00 91.06 245 LYS A C 1
ATOM 1931 O O . LYS A 1 245 ? 6.618 7.203 -7.739 1.00 91.06 245 LYS A O 1
ATOM 1936 N N . SER A 1 246 ? 7.092 7.168 -9.928 1.00 84.94 246 SER A N 1
ATOM 1937 C CA . SER A 1 246 ? 8.488 7.596 -9.753 1.00 84.94 246 SER A CA 1
ATOM 1938 C C . SER A 1 246 ? 8.564 9.003 -9.158 1.00 84.94 246 SER A C 1
ATOM 1940 O O . SER A 1 246 ? 9.353 9.233 -8.256 1.00 84.94 246 SER A O 1
ATOM 1942 N N . THR A 1 247 ? 7.681 9.914 -9.585 1.00 86.88 247 THR A N 1
ATOM 1943 C CA . THR A 1 247 ? 7.560 11.262 -9.005 1.00 86.88 247 THR A CA 1
ATOM 1944 C C . THR A 1 247 ? 7.216 11.210 -7.516 1.00 86.88 247 THR A C 1
ATOM 1946 O O . THR A 1 247 ? 7.797 11.962 -6.744 1.00 86.88 247 THR A O 1
ATOM 1949 N N . PHE A 1 248 ? 6.326 10.298 -7.100 1.00 90.88 248 PHE A N 1
ATOM 1950 C CA . PHE A 1 248 ? 6.038 10.052 -5.684 1.00 90.88 248 PHE A CA 1
ATOM 1951 C C . PHE A 1 248 ? 7.315 9.643 -4.945 1.00 90.88 248 PHE A C 1
ATOM 1953 O O . PHE A 1 248 ? 7.699 10.306 -3.990 1.00 90.88 248 PHE A O 1
ATOM 1960 N N . GLY A 1 249 ? 7.991 8.587 -5.412 1.00 81.62 249 GLY A N 1
ATOM 1961 C CA . GLY A 1 249 ? 9.206 8.065 -4.780 1.00 81.62 249 GLY A CA 1
ATOM 1962 C C . GLY A 1 249 ? 10.310 9.113 -4.647 1.00 81.62 249 GLY A C 1
ATOM 1963 O O . GLY A 1 249 ? 10.827 9.320 -3.552 1.00 81.62 249 GLY A O 1
ATOM 1964 N N . THR A 1 250 ? 10.597 9.845 -5.727 1.00 79.81 250 THR A N 1
ATOM 1965 C CA . THR A 1 250 ? 11.582 10.936 -5.732 1.00 79.81 250 THR A CA 1
ATOM 1966 C C . THR A 1 250 ? 11.206 12.054 -4.764 1.00 79.81 250 THR A C 1
ATOM 1968 O O . THR A 1 250 ? 12.071 12.553 -4.050 1.00 79.81 250 THR A O 1
ATOM 1971 N N . TYR A 1 251 ? 9.930 12.440 -4.701 1.00 81.62 251 TYR A N 1
ATOM 1972 C CA . TYR A 1 251 ? 9.486 13.485 -3.783 1.00 81.62 251 TYR A CA 1
ATOM 1973 C C . TYR A 1 251 ? 9.631 13.060 -2.315 1.00 81.62 251 TYR A C 1
ATOM 1975 O O . TYR A 1 251 ? 10.161 13.825 -1.513 1.00 81.62 251 TYR A O 1
ATOM 1983 N N . VAL A 1 252 ? 9.238 11.828 -1.959 1.00 79.62 252 VAL A N 1
ATOM 1984 C CA . VAL A 1 252 ? 9.409 11.313 -0.586 1.00 79.62 252 VAL A CA 1
ATOM 1985 C C . VAL A 1 252 ? 10.887 11.211 -0.213 1.00 79.62 252 VAL A C 1
ATOM 1987 O O . VAL A 1 252 ? 11.267 11.622 0.882 1.00 79.62 252 VAL A O 1
ATOM 1990 N N . GLN A 1 253 ? 11.730 10.726 -1.125 1.00 79.50 253 GLN A N 1
ATOM 1991 C CA . GLN A 1 253 ? 13.176 10.655 -0.925 1.00 79.50 253 GLN A CA 1
ATOM 1992 C C . GLN A 1 253 ? 13.787 12.038 -0.668 1.00 79.50 253 GLN A C 1
ATOM 1994 O O . GLN A 1 253 ? 14.574 12.197 0.258 1.00 79.50 253 GLN A O 1
ATOM 1999 N N . GLN A 1 254 ? 13.400 13.056 -1.442 1.00 76.00 254 GLN A N 1
ATOM 2000 C CA . GLN A 1 254 ? 13.888 14.428 -1.259 1.00 76.00 254 GLN A CA 1
ATOM 2001 C C . GLN A 1 254 ? 13.388 15.074 0.037 1.00 76.00 254 GLN A C 1
ATOM 2003 O O . GLN A 1 254 ? 14.103 15.868 0.643 1.00 76.00 254 GLN A O 1
ATOM 2008 N N . LEU A 1 255 ? 12.153 14.768 0.438 1.00 76.88 255 LEU A N 1
ATOM 2009 C CA . LEU A 1 255 ? 11.498 15.410 1.573 1.00 76.88 255 LEU A CA 1
ATOM 2010 C C . LEU A 1 255 ? 11.877 14.784 2.919 1.00 76.88 255 LEU A C 1
ATOM 2012 O O . LEU A 1 255 ? 12.019 15.504 3.905 1.00 76.88 255 LEU A O 1
ATOM 2016 N N . LEU A 1 256 ? 11.989 13.455 2.969 1.00 73.25 256 LEU A N 1
ATOM 2017 C CA . LEU A 1 256 ? 12.150 12.683 4.204 1.00 73.25 256 LEU A CA 1
ATOM 2018 C C . LEU A 1 256 ? 13.443 11.861 4.259 1.00 73.25 256 LEU A C 1
ATOM 2020 O O . LEU A 1 256 ? 13.656 11.168 5.251 1.00 73.25 256 LEU A O 1
ATOM 2024 N N . GLU A 1 257 ? 14.278 11.906 3.217 1.00 74.50 257 GLU A N 1
ATOM 2025 C CA . GLU A 1 257 ? 15.500 11.091 3.095 1.00 74.50 257 GLU A CA 1
ATOM 2026 C C . GLU A 1 257 ? 15.224 9.575 3.162 1.00 74.50 257 GLU A C 1
ATOM 2028 O O . GLU A 1 257 ? 16.058 8.786 3.603 1.00 74.50 257 GLU A O 1
ATOM 2033 N N . TRP A 1 258 ? 14.030 9.153 2.733 1.00 78.38 258 TRP A N 1
ATOM 2034 C CA . TRP A 1 258 ? 13.658 7.740 2.638 1.00 78.38 258 TRP A CA 1
ATOM 2035 C C . TRP A 1 258 ? 14.347 7.061 1.456 1.00 78.38 258 TRP A C 1
ATOM 2037 O O . TRP A 1 258 ? 14.547 7.673 0.404 1.00 78.38 258 TRP A O 1
ATOM 2047 N N . HIS A 1 259 ? 14.643 5.770 1.598 1.00 78.38 259 HIS A N 1
ATOM 2048 C CA . HIS A 1 259 ? 15.125 4.964 0.481 1.00 78.38 259 HIS A CA 1
ATOM 2049 C C . HIS A 1 259 ? 14.033 4.864 -0.584 1.00 78.38 259 HIS A C 1
ATOM 2051 O O . HIS A 1 259 ? 12.884 4.567 -0.268 1.00 78.38 259 HIS A O 1
ATOM 2057 N N . PHE A 1 260 ? 14.379 5.084 -1.850 1.00 83.31 260 PHE A N 1
ATOM 2058 C CA . PHE A 1 260 ? 13.461 4.884 -2.965 1.00 83.31 260 PHE A CA 1
ATOM 2059 C C . PHE A 1 260 ? 13.978 3.769 -3.874 1.00 83.31 260 PHE A C 1
ATOM 2061 O O . PHE A 1 260 ? 15.061 3.877 -4.444 1.00 83.31 260 PHE A O 1
ATOM 2068 N N . VAL A 1 261 ? 13.184 2.708 -4.016 1.00 80.94 261 VAL A N 1
ATOM 2069 C CA . VAL A 1 261 ? 13.493 1.543 -4.848 1.00 80.94 261 VAL A CA 1
ATOM 2070 C C . VAL A 1 261 ? 12.419 1.391 -5.925 1.00 80.94 261 VAL A C 1
ATOM 2072 O O . VAL A 1 261 ? 11.221 1.366 -5.642 1.00 80.94 261 VAL A O 1
ATOM 2075 N N . ASP A 1 262 ? 12.833 1.268 -7.183 1.00 84.12 262 ASP A N 1
ATOM 2076 C CA . ASP A 1 262 ? 11.944 0.861 -8.272 1.00 84.12 262 ASP A CA 1
ATOM 2077 C C . ASP A 1 262 ? 12.195 -0.610 -8.609 1.00 84.12 262 ASP A C 1
ATOM 2079 O O . ASP A 1 262 ? 13.279 -0.983 -9.059 1.00 84.12 262 ASP A O 1
ATOM 2083 N N . ALA A 1 263 ? 11.182 -1.452 -8.414 1.00 83.19 263 ALA A N 1
ATOM 2084 C CA . ALA A 1 263 ? 11.231 -2.874 -8.731 1.00 83.19 263 ALA A CA 1
ATOM 2085 C C . ALA A 1 263 ? 11.549 -3.112 -10.215 1.00 83.19 263 ALA A C 1
ATOM 2087 O O . ALA A 1 263 ? 12.176 -4.109 -10.563 1.00 83.19 263 ALA A O 1
ATOM 2088 N N . SER A 1 264 ? 11.191 -2.174 -11.102 1.00 78.94 264 SER A N 1
ATOM 2089 C CA . SER A 1 264 ? 11.567 -2.267 -12.515 1.00 78.94 264 SER A CA 1
ATOM 2090 C C . SER A 1 264 ? 13.083 -2.171 -12.741 1.00 78.94 264 SER A C 1
ATOM 2092 O O . SER A 1 264 ? 13.598 -2.812 -13.656 1.00 78.94 264 SER A O 1
ATOM 2094 N N . SER A 1 265 ? 13.805 -1.444 -11.883 1.00 77.50 265 SER A N 1
ATOM 2095 C CA . SER A 1 265 ? 15.271 -1.389 -11.889 1.00 77.50 265 SER A CA 1
ATOM 2096 C C . SER A 1 265 ? 15.886 -2.673 -11.342 1.00 77.50 265 SER A C 1
ATOM 2098 O O . SER A 1 265 ? 16.868 -3.156 -11.891 1.00 77.50 265 SER A O 1
ATOM 2100 N N . VAL A 1 266 ? 15.274 -3.277 -10.320 1.00 78.50 266 VAL A N 1
ATOM 2101 C CA . VAL A 1 266 ? 15.727 -4.564 -9.764 1.00 78.50 266 VAL A CA 1
ATOM 2102 C C . VAL A 1 266 ? 15.641 -5.677 -10.804 1.00 78.50 266 VAL A C 1
ATOM 2104 O O . VAL A 1 266 ? 16.595 -6.427 -10.979 1.00 78.50 266 VAL A O 1
ATOM 2107 N N . VAL A 1 267 ? 14.543 -5.739 -11.562 1.00 78.69 267 VAL A N 1
ATOM 2108 C CA . VAL A 1 267 ? 14.401 -6.698 -12.669 1.00 78.69 267 VAL A CA 1
ATOM 2109 C C . VAL A 1 267 ? 15.512 -6.524 -13.712 1.00 78.69 267 VAL A C 1
ATOM 2111 O O . VAL A 1 267 ? 16.030 -7.515 -14.212 1.00 78.69 267 VAL A O 1
ATOM 2114 N N . ARG A 1 268 ? 15.924 -5.285 -14.022 1.00 75.94 268 ARG A N 1
ATOM 2115 C CA . ARG A 1 268 ? 17.035 -5.032 -14.961 1.00 75.94 268 ARG A CA 1
ATOM 2116 C C . ARG A 1 268 ? 18.365 -5.562 -14.431 1.00 75.94 268 ARG A C 1
ATOM 2118 O O . ARG A 1 268 ? 19.083 -6.202 -15.186 1.00 75.94 268 ARG A O 1
ATOM 2125 N N . VAL A 1 269 ? 18.645 -5.346 -13.145 1.00 75.19 269 VAL A N 1
ATOM 2126 C CA . VAL A 1 269 ? 19.849 -5.874 -12.487 1.00 75.19 269 VAL A CA 1
ATOM 2127 C C . VAL A 1 269 ? 19.862 -7.403 -12.529 1.00 75.19 269 VAL A C 1
ATOM 2129 O O . VAL A 1 269 ? 20.877 -7.994 -12.881 1.00 75.19 269 VAL A O 1
ATOM 2132 N N . LEU A 1 270 ? 18.732 -8.053 -12.230 1.00 76.31 270 LEU A N 1
ATOM 2133 C CA . LEU A 1 270 ? 18.614 -9.513 -12.311 1.00 76.31 270 LEU A CA 1
ATOM 2134 C C . LEU A 1 270 ? 18.823 -10.025 -13.743 1.00 76.31 270 LEU A C 1
ATOM 2136 O O . LEU A 1 270 ? 19.532 -11.007 -13.945 1.00 76.31 270 LEU A O 1
ATOM 2140 N N . ARG A 1 271 ? 18.269 -9.325 -14.737 1.00 84.75 271 ARG A N 1
ATOM 2141 C CA . ARG A 1 271 ? 18.442 -9.644 -16.160 1.00 84.75 271 ARG A CA 1
ATOM 2142 C C . ARG A 1 271 ? 19.910 -9.589 -16.591 1.00 84.75 271 ARG A C 1
ATOM 2144 O O . ARG A 1 271 ? 20.379 -10.484 -17.287 1.00 84.75 271 ARG A O 1
ATOM 2151 N N . GLU A 1 272 ? 20.635 -8.554 -16.171 1.00 78.81 272 GLU A N 1
ATOM 2152 C CA . GLU A 1 272 ? 22.073 -8.395 -16.441 1.00 78.81 272 GLU A CA 1
ATOM 2153 C C . GLU A 1 272 ? 22.897 -9.487 -15.742 1.00 78.81 272 GLU A C 1
ATOM 2155 O O . GLU A 1 272 ? 23.746 -10.118 -16.365 1.00 78.81 272 GLU A O 1
ATOM 2160 N N . GLN A 1 273 ? 22.590 -9.797 -14.478 1.00 77.25 273 GLN A N 1
ATOM 2161 C CA . GLN A 1 273 ? 23.253 -10.875 -13.732 1.00 77.25 273 GLN A CA 1
ATOM 2162 C C . GLN A 1 273 ? 23.052 -12.260 -14.365 1.00 77.25 273 GLN A C 1
ATOM 2164 O O . GLN A 1 273 ? 23.942 -13.105 -14.272 1.00 77.25 273 GLN A O 1
ATOM 2169 N N . GLN A 1 274 ? 21.907 -12.494 -15.014 1.00 83.00 274 GLN A N 1
ATOM 2170 C CA . GLN A 1 274 ? 21.612 -13.732 -15.742 1.00 83.00 274 GLN A CA 1
ATOM 2171 C C . GLN A 1 274 ? 22.121 -13.719 -17.198 1.00 83.00 274 GLN A C 1
ATOM 2173 O O . GLN A 1 274 ? 21.915 -14.689 -17.924 1.00 83.00 274 GLN A O 1
ATOM 2178 N N . GLY A 1 275 ? 22.796 -12.650 -17.642 1.00 80.94 275 GLY A N 1
ATOM 2179 C CA . GLY A 1 275 ? 23.319 -12.530 -19.007 1.00 80.94 275 GLY A CA 1
ATOM 2180 C C . GLY A 1 275 ? 22.235 -12.402 -20.086 1.00 80.94 275 GLY A C 1
ATOM 2181 O O . GLY A 1 275 ? 22.504 -12.657 -21.257 1.00 80.94 275 GLY A O 1
ATOM 2182 N N . MET A 1 276 ? 21.013 -12.008 -19.715 1.00 82.25 276 MET A N 1
ATOM 2183 C CA . MET A 1 276 ? 19.849 -11.902 -20.608 1.00 82.25 276 MET A CA 1
ATOM 2184 C C . MET A 1 276 ? 19.637 -10.469 -21.121 1.00 82.25 276 MET A C 1
ATOM 2186 O O . MET A 1 276 ? 18.514 -9.994 -21.280 1.00 82.25 276 MET A O 1
ATOM 2190 N N . GLU A 1 277 ? 20.719 -9.730 -21.381 1.00 76.31 277 GLU A N 1
ATOM 2191 C CA . GLU A 1 277 ? 20.649 -8.313 -21.779 1.00 76.31 277 GLU A CA 1
ATOM 2192 C C . GLU A 1 277 ? 19.896 -8.079 -23.099 1.00 76.31 277 GLU A C 1
ATOM 2194 O O . GLU A 1 277 ? 19.325 -7.003 -23.303 1.00 76.31 277 GLU A O 1
ATOM 2199 N N . HIS A 1 278 ? 19.878 -9.095 -23.966 1.00 77.06 278 HIS A N 1
ATOM 2200 C CA . HIS A 1 278 ? 19.229 -9.082 -25.276 1.00 77.06 278 HIS A CA 1
ATOM 2201 C C . HIS A 1 278 ? 17.700 -9.230 -25.219 1.00 77.06 278 HIS A C 1
ATOM 2203 O O . HIS A 1 278 ? 17.034 -8.919 -26.205 1.00 77.06 278 HIS A O 1
ATOM 2209 N N . GLU A 1 279 ? 17.141 -9.694 -24.099 1.00 76.44 279 GLU A N 1
ATOM 2210 C CA . GLU A 1 279 ? 15.700 -9.890 -23.934 1.00 76.44 279 GLU A CA 1
ATOM 2211 C C . GLU A 1 279 ? 14.998 -8.596 -23.495 1.00 76.44 279 GLU A C 1
ATOM 2213 O O . GLU A 1 279 ? 15.533 -7.799 -22.713 1.00 76.44 279 GLU A O 1
ATOM 2218 N N . GLU A 1 280 ? 13.773 -8.371 -23.974 1.00 79.31 280 GLU A N 1
ATOM 2219 C CA . GLU A 1 280 ? 12.945 -7.256 -23.517 1.00 79.31 280 GLU A CA 1
ATOM 2220 C C . GLU A 1 280 ? 12.644 -7.375 -22.016 1.00 79.31 280 GLU A C 1
ATOM 2222 O O . GLU A 1 280 ? 12.272 -8.427 -21.504 1.00 79.31 280 GLU A O 1
ATOM 2227 N N . VAL A 1 281 ? 12.769 -6.263 -21.281 1.00 77.81 281 VAL A N 1
ATOM 2228 C CA . VAL A 1 281 ? 12.643 -6.259 -19.805 1.00 77.81 281 VAL A CA 1
ATOM 2229 C C . VAL A 1 281 ? 11.276 -6.764 -19.340 1.00 77.81 281 VAL A C 1
ATOM 2231 O O . VAL A 1 281 ? 11.168 -7.329 -18.256 1.00 77.81 281 VAL A O 1
ATOM 2234 N N . SER A 1 282 ? 10.225 -6.513 -20.121 1.00 76.12 282 SER A N 1
ATOM 2235 C CA . SER A 1 282 ? 8.864 -6.951 -19.799 1.00 76.12 282 SER A CA 1
ATOM 2236 C C . SER A 1 282 ? 8.700 -8.467 -19.911 1.00 76.12 282 SER A C 1
ATOM 2238 O O . SER A 1 282 ? 8.024 -9.041 -19.061 1.00 76.12 282 SER A O 1
ATOM 2240 N N . ASP A 1 283 ? 9.329 -9.083 -20.912 1.00 82.00 283 ASP A N 1
ATOM 2241 C CA . ASP A 1 283 ? 9.258 -10.525 -21.164 1.00 82.00 283 ASP A CA 1
ATOM 2242 C C . ASP A 1 283 ? 10.085 -11.266 -20.108 1.00 82.00 283 ASP A C 1
ATOM 2244 O O . ASP A 1 283 ? 9.541 -12.085 -19.369 1.00 82.00 283 ASP A O 1
ATOM 2248 N N . PHE A 1 284 ? 11.316 -10.802 -19.862 1.00 85.62 284 PHE A N 1
ATOM 2249 C CA . PHE A 1 284 ? 12.146 -11.315 -18.771 1.00 85.62 284 PHE A CA 1
ATOM 2250 C C . PHE A 1 284 ? 11.447 -11.202 -17.407 1.00 85.62 284 PHE A C 1
ATOM 2252 O O . PHE A 1 284 ? 11.502 -12.117 -16.591 1.00 85.62 284 PHE A O 1
ATOM 2259 N N . ALA A 1 285 ? 10.759 -10.084 -17.128 1.00 83.81 285 ALA A N 1
ATOM 2260 C CA . ALA A 1 285 ? 10.002 -9.930 -15.884 1.00 83.81 285 ALA A CA 1
ATOM 2261 C C . ALA A 1 285 ? 8.886 -10.976 -15.750 1.00 83.81 285 ALA A C 1
ATOM 2263 O O . ALA A 1 285 ? 8.613 -11.435 -14.643 1.00 83.81 285 ALA A O 1
ATOM 2264 N N . HIS A 1 286 ? 8.210 -11.300 -16.853 1.00 83.69 286 HIS A N 1
ATOM 2265 C CA . HIS A 1 286 ? 7.147 -12.295 -16.875 1.00 83.69 286 HIS A CA 1
ATOM 2266 C C . HIS A 1 286 ? 7.712 -13.686 -16.574 1.00 83.69 286 HIS A C 1
ATOM 2268 O O . HIS A 1 286 ? 7.243 -14.348 -15.645 1.00 83.69 286 HIS A O 1
ATOM 2274 N N . ASP A 1 287 ? 8.777 -14.068 -17.274 1.00 85.25 287 ASP A N 1
ATOM 2275 C CA . ASP A 1 287 ? 9.435 -15.363 -17.118 1.00 85.25 287 ASP A CA 1
ATOM 2276 C C . ASP A 1 287 ? 10.056 -15.524 -15.729 1.00 85.25 287 ASP A C 1
ATOM 2278 O O . ASP A 1 287 ? 9.874 -16.555 -15.082 1.00 85.25 287 ASP A O 1
ATOM 2282 N N . LEU A 1 288 ? 10.709 -14.480 -15.213 1.00 87.12 288 LEU A N 1
ATOM 2283 C CA . LEU A 1 288 ? 11.265 -14.452 -13.862 1.00 87.12 288 LEU A CA 1
ATOM 2284 C C . LEU A 1 288 ? 10.192 -14.757 -12.803 1.00 87.12 288 LEU A C 1
ATOM 2286 O O . LEU A 1 288 ? 10.412 -15.582 -11.917 1.00 87.12 288 LEU A O 1
ATOM 2290 N N . LEU A 1 289 ? 9.018 -14.123 -12.896 1.00 85.69 289 LEU A N 1
ATOM 2291 C CA . LEU A 1 289 ? 7.929 -14.327 -11.933 1.00 85.69 289 LEU A CA 1
ATOM 2292 C C . LEU A 1 289 ? 7.304 -15.724 -12.051 1.00 85.69 289 LEU A C 1
ATOM 2294 O O . LEU A 1 289 ? 6.977 -16.332 -11.031 1.00 85.69 289 LEU A O 1
ATOM 2298 N N . HIS A 1 290 ? 7.158 -16.249 -13.269 1.00 83.69 290 HIS A N 1
ATOM 2299 C CA . HIS A 1 290 ? 6.610 -17.587 -13.492 1.00 83.69 290 HIS A CA 1
ATOM 2300 C C . HIS A 1 290 ? 7.571 -18.706 -13.067 1.00 83.69 290 HIS A C 1
ATOM 2302 O O . HIS A 1 290 ? 7.121 -19.715 -12.524 1.00 83.69 290 HIS A O 1
ATOM 2308 N N . ASN A 1 291 ? 8.876 -18.521 -13.273 1.00 85.62 291 ASN A N 1
ATOM 2309 C CA . ASN A 1 291 ? 9.886 -19.545 -13.011 1.00 85.62 291 ASN A CA 1
ATOM 2310 C C . ASN A 1 291 ? 10.398 -19.521 -11.564 1.00 85.62 291 ASN A C 1
ATOM 2312 O O . ASN A 1 291 ? 10.569 -20.575 -10.954 1.00 85.62 291 ASN A O 1
ATOM 2316 N N . GLU A 1 292 ? 10.636 -18.335 -10.997 1.00 84.94 292 GLU A N 1
ATOM 2317 C CA . GLU A 1 292 ? 11.227 -18.178 -9.656 1.00 84.94 292 GLU A CA 1
ATOM 2318 C C . GLU A 1 292 ? 10.206 -17.797 -8.571 1.00 84.94 292 GLU A C 1
ATOM 2320 O O . GLU A 1 292 ? 10.539 -17.740 -7.380 1.00 84.94 292 GLU A O 1
ATOM 2325 N N . GLY A 1 293 ? 8.953 -17.573 -8.970 1.00 85.88 293 GLY A N 1
ATOM 2326 C CA . GLY A 1 293 ? 7.837 -17.225 -8.102 1.00 85.88 293 GLY A CA 1
ATOM 2327 C C . GLY A 1 293 ? 7.498 -15.735 -8.121 1.00 85.88 293 GLY A C 1
ATOM 2328 O O . GLY A 1 293 ? 8.358 -14.861 -8.224 1.00 85.88 293 GLY A O 1
ATOM 2329 N N . PHE A 1 294 ? 6.210 -15.440 -7.945 1.00 87.44 294 PHE A N 1
ATOM 2330 C CA . PHE A 1 294 ? 5.651 -14.093 -8.070 1.00 87.44 294 PHE A CA 1
ATOM 2331 C C . PHE A 1 294 ? 6.108 -13.106 -6.984 1.00 87.44 294 PHE A C 1
ATOM 2333 O O . PHE A 1 294 ? 5.811 -11.924 -7.085 1.00 87.44 294 PHE A O 1
ATOM 2340 N N . ASP A 1 295 ? 6.832 -13.556 -5.956 1.00 88.19 295 ASP A N 1
ATOM 2341 C CA . ASP A 1 295 ? 7.399 -12.712 -4.900 1.00 88.19 295 ASP A CA 1
ATOM 2342 C C . ASP A 1 295 ? 8.921 -12.505 -5.030 1.00 88.19 295 ASP A C 1
ATOM 2344 O O . ASP A 1 295 ? 9.525 -11.869 -4.166 1.00 88.19 295 ASP A O 1
ATOM 2348 N N . VAL A 1 296 ? 9.563 -13.030 -6.081 1.00 90.31 296 VAL A N 1
ATOM 2349 C CA . VAL A 1 296 ? 11.033 -13.052 -6.221 1.00 90.31 296 VAL A CA 1
ATOM 2350 C C . VAL A 1 296 ? 11.664 -11.661 -6.144 1.00 90.31 296 VAL A C 1
ATOM 2352 O O . VAL A 1 296 ? 12.650 -11.463 -5.430 1.00 90.31 296 VAL A O 1
ATOM 2355 N N . VAL A 1 297 ? 11.062 -10.664 -6.795 1.00 88.44 297 VAL A N 1
ATOM 2356 C CA . VAL A 1 297 ? 11.555 -9.279 -6.770 1.00 88.44 297 VAL A CA 1
ATOM 2357 C C . VAL A 1 297 ? 11.360 -8.660 -5.385 1.00 88.44 297 VAL A C 1
ATOM 2359 O O . VAL A 1 297 ? 12.250 -7.971 -4.888 1.00 88.44 297 VAL A O 1
ATOM 2362 N N . ALA A 1 298 ? 10.243 -8.952 -4.713 1.00 89.75 298 ALA A N 1
ATOM 2363 C CA . ALA A 1 298 ? 10.009 -8.521 -3.337 1.00 89.75 298 ALA A CA 1
ATOM 2364 C C . ALA A 1 298 ? 11.021 -9.143 -2.363 1.00 89.75 298 ALA A C 1
ATOM 2366 O O . ALA A 1 298 ? 11.586 -8.417 -1.545 1.00 89.75 298 ALA A O 1
ATOM 2367 N N . ARG A 1 299 ? 11.315 -10.445 -2.497 1.00 88.38 299 ARG A N 1
ATOM 2368 C CA . ARG A 1 299 ? 12.356 -11.147 -1.727 1.00 88.38 299 ARG A CA 1
ATOM 2369 C C . ARG A 1 299 ? 13.730 -10.525 -1.937 1.00 88.38 299 ARG A C 1
ATOM 2371 O O . ARG A 1 299 ? 14.459 -10.330 -0.967 1.00 88.38 299 ARG A O 1
ATOM 2378 N N . TYR A 1 300 ? 14.077 -10.196 -3.182 1.00 84.06 300 TYR A N 1
ATOM 2379 C CA . TYR A 1 300 ? 15.331 -9.515 -3.496 1.00 84.06 300 TYR A CA 1
ATOM 2380 C C . TYR A 1 300 ? 15.389 -8.140 -2.824 1.00 84.06 300 TYR A C 1
ATOM 2382 O O . TYR A 1 300 ? 16.344 -7.844 -2.112 1.00 84.06 300 TYR A O 1
ATOM 2390 N N . ILE A 1 301 ? 14.341 -7.322 -2.973 1.00 82.19 301 ILE A N 1
ATOM 2391 C CA . ILE A 1 301 ? 14.304 -5.984 -2.370 1.00 82.19 301 ILE A CA 1
ATOM 2392 C C . ILE A 1 301 ? 14.409 -6.063 -0.843 1.00 82.19 301 ILE A C 1
ATOM 2394 O O . ILE A 1 301 ? 15.172 -5.318 -0.234 1.00 82.19 301 ILE A O 1
ATOM 2398 N N . ALA A 1 302 ? 13.674 -6.986 -0.225 1.00 82.62 302 ALA A N 1
ATOM 2399 C CA . ALA A 1 302 ? 13.713 -7.215 1.212 1.00 82.62 302 ALA A CA 1
ATOM 2400 C C . ALA A 1 302 ? 15.102 -7.654 1.704 1.00 82.62 302 ALA A C 1
ATOM 2402 O O . ALA A 1 302 ? 15.513 -7.261 2.789 1.00 82.62 302 ALA A O 1
ATOM 2403 N N . ARG A 1 303 ? 15.835 -8.450 0.919 1.00 81.19 303 ARG A N 1
ATOM 2404 C CA . ARG A 1 303 ? 17.180 -8.913 1.282 1.00 81.19 303 ARG A CA 1
ATOM 2405 C C . ARG A 1 303 ? 18.240 -7.821 1.146 1.00 81.19 303 ARG A C 1
ATOM 2407 O O . ARG A 1 303 ? 19.103 -7.726 2.010 1.00 81.19 303 ARG A O 1
ATOM 2414 N N . GLU A 1 304 ? 18.190 -7.037 0.070 1.00 75.81 304 GLU A N 1
ATOM 2415 C CA . GLU A 1 304 ? 19.242 -6.062 -0.251 1.00 75.81 304 GLU A CA 1
ATOM 2416 C C . GLU A 1 304 ? 19.016 -4.685 0.396 1.00 75.81 304 GLU A C 1
ATOM 2418 O O . GLU A 1 304 ? 19.981 -3.995 0.712 1.00 75.81 304 GLU A O 1
ATOM 2423 N N . TYR A 1 305 ? 17.757 -4.269 0.587 1.00 73.44 305 TYR A N 1
ATOM 2424 C CA . TYR A 1 305 ? 17.415 -2.898 0.997 1.00 73.44 305 TYR A CA 1
ATOM 2425 C C . TYR A 1 305 ? 16.718 -2.796 2.356 1.00 73.44 305 TYR A C 1
ATOM 2427 O O . TYR A 1 305 ? 16.489 -1.681 2.821 1.00 73.44 305 TYR A O 1
ATOM 2435 N N . LEU A 1 306 ? 16.344 -3.914 2.988 1.00 70.38 306 LEU A N 1
ATOM 2436 C CA . LEU A 1 306 ? 15.772 -3.898 4.335 1.00 70.38 306 LEU A CA 1
ATOM 2437 C C . LEU A 1 306 ? 16.726 -4.571 5.331 1.00 70.38 306 LEU A C 1
ATOM 2439 O O . LEU A 1 306 ? 17.135 -5.713 5.124 1.00 70.38 306 LEU A O 1
ATOM 2443 N N . PRO A 1 307 ? 17.088 -3.888 6.429 1.00 55.66 307 PRO A N 1
ATOM 2444 C CA . PRO A 1 307 ? 18.127 -4.359 7.331 1.00 55.66 307 PRO A CA 1
ATOM 2445 C C . PRO A 1 307 ? 17.682 -5.550 8.189 1.00 55.66 307 PRO A C 1
ATOM 2447 O O . PRO A 1 307 ? 16.500 -5.772 8.470 1.00 55.66 307 PRO A O 1
ATOM 2450 N N . SER A 1 308 ? 18.672 -6.279 8.713 1.00 51.47 308 SER A N 1
ATOM 2451 C CA . SER A 1 308 ? 18.479 -7.121 9.900 1.00 51.47 308 SER A CA 1
ATOM 2452 C C . SER A 1 308 ? 18.054 -6.252 11.101 1.00 51.47 308 SER A C 1
ATOM 2454 O O . SER A 1 308 ? 18.451 -5.096 11.185 1.00 51.47 308 SER A O 1
ATOM 2456 N N . LYS A 1 309 ? 17.235 -6.802 12.012 1.00 45.75 309 LYS A N 1
ATOM 2457 C CA . LYS A 1 309 ? 16.401 -6.158 13.064 1.00 45.75 309 LYS A CA 1
ATOM 2458 C C . LYS A 1 309 ? 17.052 -5.145 14.054 1.00 45.75 309 LYS A C 1
ATOM 2460 O O . LYS A 1 309 ? 16.490 -4.940 15.128 1.00 45.75 309 LYS A O 1
ATOM 2465 N N . SER A 1 310 ? 18.204 -4.531 13.780 1.00 38.75 310 SER A N 1
ATOM 2466 C CA . SER A 1 310 ? 18.980 -3.749 14.757 1.00 38.75 310 SER A CA 1
ATOM 2467 C C . SER A 1 310 ? 19.465 -2.355 14.324 1.00 38.75 310 SER A C 1
ATOM 2469 O O . SER A 1 310 ? 20.227 -1.760 15.084 1.00 38.75 310 SER A O 1
ATOM 2471 N N . SER A 1 311 ? 19.058 -1.793 13.181 1.00 44.25 311 SER A N 1
ATOM 2472 C CA . SER A 1 311 ? 19.465 -0.433 12.770 1.00 44.25 311 SER A CA 1
ATOM 2473 C C . SER A 1 311 ? 18.312 0.581 12.743 1.00 44.25 311 SER A C 1
ATOM 2475 O O . SER A 1 311 ? 17.181 0.287 12.358 1.00 44.25 311 SER A O 1
ATOM 2477 N N . PHE A 1 312 ? 18.623 1.798 13.203 1.00 51.12 312 PHE A N 1
ATOM 2478 C CA . PHE A 1 312 ? 17.782 2.990 13.110 1.00 51.12 312 PHE A CA 1
ATOM 2479 C C . PHE A 1 312 ? 17.804 3.488 11.668 1.00 51.12 312 PHE A C 1
ATOM 2481 O O . PHE A 1 312 ? 18.795 4.091 11.259 1.00 51.12 312 PHE A O 1
ATOM 2488 N N . GLU A 1 313 ? 16.741 3.248 10.905 1.00 56.50 313 GLU A N 1
ATOM 2489 C CA . GLU A 1 313 ? 16.737 3.594 9.483 1.00 56.50 313 GLU A CA 1
ATOM 2490 C C . GLU A 1 313 ? 15.501 4.391 9.049 1.00 56.50 313 GLU A C 1
ATOM 2492 O O . GLU A 1 313 ? 14.409 4.209 9.606 1.00 56.50 313 GLU A O 1
ATOM 2497 N N . PRO A 1 314 ? 15.674 5.306 8.073 1.00 63.78 314 PRO A N 1
ATOM 2498 C CA . PRO A 1 314 ? 14.570 6.012 7.439 1.00 63.78 314 PRO A CA 1
ATOM 2499 C C . PRO A 1 314 ? 13.634 5.023 6.728 1.00 63.78 314 PRO A C 1
ATOM 2501 O O . PRO A 1 314 ? 14.002 3.882 6.445 1.00 63.78 314 PRO A O 1
ATOM 2504 N N . GLY A 1 315 ? 12.399 5.449 6.453 1.00 75.19 315 GLY A N 1
ATOM 2505 C CA . GLY A 1 315 ? 11.443 4.613 5.729 1.00 75.19 315 GLY A CA 1
ATOM 2506 C C . GLY A 1 315 ? 11.911 4.278 4.307 1.00 75.19 315 GLY A C 1
ATOM 2507 O O . GLY A 1 315 ? 12.887 4.833 3.798 1.00 75.19 315 GLY A O 1
ATOM 2508 N N . ILE A 1 316 ? 11.197 3.366 3.655 1.00 84.75 316 ILE A N 1
ATOM 2509 C CA . ILE A 1 316 ? 11.437 2.965 2.267 1.00 84.75 316 ILE A CA 1
ATOM 2510 C C . ILE A 1 316 ? 10.168 3.172 1.440 1.00 84.75 316 ILE A C 1
ATOM 2512 O O . ILE A 1 316 ? 9.055 2.890 1.883 1.00 84.75 316 ILE A O 1
ATOM 2516 N N . VAL A 1 317 ? 10.333 3.653 0.215 1.00 87.50 317 VAL A N 1
ATOM 2517 C CA . VAL A 1 317 ? 9.295 3.708 -0.810 1.00 87.50 317 VAL A CA 1
ATOM 2518 C C . VAL A 1 317 ? 9.676 2.749 -1.922 1.00 87.50 317 VAL A C 1
ATOM 2520 O O . VAL A 1 317 ? 10.757 2.856 -2.495 1.00 87.50 317 VAL A O 1
ATOM 2523 N N . ILE A 1 318 ? 8.776 1.832 -2.253 1.00 90.12 318 ILE A N 1
ATOM 2524 C CA . ILE A 1 318 ? 8.969 0.851 -3.313 1.00 90.12 318 ILE A CA 1
ATOM 2525 C C . ILE A 1 318 ? 7.909 1.077 -4.385 1.00 90.12 318 ILE A C 1
ATOM 2527 O O . ILE A 1 318 ? 6.717 1.132 -4.089 1.00 90.12 318 ILE A O 1
ATOM 2531 N N . THR A 1 319 ? 8.331 1.211 -5.638 1.00 91.06 319 THR A N 1
ATOM 2532 C CA . THR A 1 319 ? 7.429 1.310 -6.797 1.00 91.06 319 THR A CA 1
ATOM 2533 C C . THR A 1 319 ? 7.634 0.138 -7.749 1.00 91.06 319 THR A C 1
ATOM 2535 O O . THR A 1 319 ? 8.615 -0.587 -7.643 1.00 91.06 319 THR A O 1
ATOM 2538 N N . GLY A 1 320 ? 6.718 -0.041 -8.703 1.00 84.12 320 GLY A N 1
ATOM 2539 C CA . GLY A 1 320 ? 6.963 -0.903 -9.865 1.00 84.12 320 GLY A CA 1
ATOM 2540 C C . GLY A 1 320 ? 6.624 -2.384 -9.683 1.00 84.12 320 GLY A C 1
ATOM 2541 O O . GLY A 1 320 ? 6.922 -3.166 -10.586 1.00 84.12 320 GLY A O 1
ATOM 2542 N N . PHE A 1 321 ? 5.989 -2.763 -8.570 1.00 89.56 321 PHE A N 1
ATOM 2543 C CA . PHE A 1 321 ? 5.424 -4.104 -8.405 1.00 89.56 321 PHE A CA 1
ATOM 2544 C C . PHE A 1 321 ? 4.331 -4.400 -9.431 1.00 89.56 321 PHE A C 1
ATOM 2546 O O . PHE A 1 321 ? 3.607 -3.504 -9.881 1.00 89.56 321 PHE A O 1
ATOM 2553 N N . ARG A 1 322 ? 4.256 -5.675 -9.806 1.00 86.44 322 ARG A N 1
ATOM 2554 C CA . ARG A 1 322 ? 3.401 -6.233 -10.853 1.00 86.44 322 ARG A CA 1
ATOM 2555 C C . ARG A 1 322 ? 2.488 -7.349 -10.341 1.00 86.44 322 ARG A C 1
ATOM 2557 O O . ARG A 1 322 ? 1.466 -7.587 -10.981 1.00 86.44 322 ARG A O 1
ATOM 2564 N N . ALA A 1 323 ? 2.810 -7.979 -9.211 1.00 87.75 323 ALA A N 1
ATOM 2565 C CA . ALA A 1 323 ? 2.073 -9.109 -8.649 1.00 87.75 323 ALA A CA 1
ATOM 2566 C C . ALA A 1 323 ? 1.533 -8.828 -7.232 1.00 87.75 323 ALA A C 1
ATOM 2568 O O . ALA A 1 323 ? 2.043 -7.982 -6.493 1.00 87.75 323 ALA A O 1
ATOM 2569 N N . ILE A 1 324 ? 0.465 -9.534 -6.850 1.00 87.38 324 ILE A N 1
ATOM 2570 C CA . ILE A 1 324 ? -0.174 -9.404 -5.525 1.00 87.38 324 ILE A CA 1
ATOM 2571 C C . ILE A 1 324 ? 0.752 -9.968 -4.443 1.00 87.38 324 ILE A C 1
ATOM 2573 O O . ILE A 1 324 ? 0.865 -9.421 -3.347 1.00 87.38 324 ILE A O 1
ATOM 2577 N N . GLU A 1 325 ? 1.443 -11.046 -4.785 1.00 87.38 325 GLU A N 1
ATOM 2578 C CA . GLU A 1 325 ? 2.396 -11.784 -3.975 1.00 87.38 325 GLU A CA 1
ATOM 2579 C C . GLU A 1 325 ? 3.549 -10.891 -3.505 1.00 87.38 325 GLU A C 1
ATOM 2581 O O . GLU A 1 325 ? 3.975 -11.008 -2.359 1.00 87.38 325 GLU A O 1
ATOM 2586 N N . GLU A 1 326 ? 3.991 -9.931 -4.325 1.00 91.06 326 GLU A N 1
ATOM 2587 C CA . GLU A 1 326 ? 5.011 -8.949 -3.938 1.00 91.06 326 GLU A CA 1
ATOM 2588 C C . GLU A 1 326 ? 4.524 -8.052 -2.794 1.00 91.06 326 GLU A C 1
ATOM 2590 O O . GLU A 1 326 ? 5.240 -7.845 -1.817 1.00 91.06 326 GLU A O 1
ATOM 2595 N N . ILE A 1 327 ? 3.285 -7.555 -2.867 1.00 88.44 327 ILE A N 1
ATOM 2596 C CA . ILE A 1 327 ? 2.680 -6.757 -1.788 1.00 88.44 327 ILE A CA 1
ATOM 2597 C C . ILE A 1 327 ? 2.525 -7.604 -0.526 1.00 88.44 327 ILE A C 1
ATOM 2599 O O . ILE A 1 327 ? 2.850 -7.163 0.584 1.00 88.44 327 ILE A O 1
ATOM 2603 N N . GLU A 1 328 ? 2.026 -8.827 -0.693 1.00 84.19 328 GLU A N 1
ATOM 2604 C CA . GLU A 1 328 ? 1.796 -9.743 0.414 1.00 84.19 328 GLU A CA 1
ATOM 2605 C C . GLU A 1 328 ? 3.102 -10.162 1.089 1.00 84.19 328 GLU A C 1
ATOM 2607 O O . GLU A 1 328 ? 3.121 -10.276 2.314 1.00 84.19 328 GLU A O 1
ATOM 2612 N N . HIS A 1 329 ? 4.202 -10.297 0.346 1.00 86.81 329 HIS A N 1
ATOM 2613 C CA . HIS A 1 329 ? 5.526 -10.549 0.904 1.00 86.81 329 HIS A CA 1
ATOM 2614 C C . HIS A 1 329 ? 5.892 -9.493 1.956 1.00 86.81 329 HIS A C 1
ATOM 2616 O O . HIS A 1 329 ? 6.245 -9.839 3.088 1.00 86.81 329 HIS A O 1
ATOM 2622 N N . PHE A 1 330 ? 5.735 -8.201 1.647 1.00 85.44 330 PHE A N 1
ATOM 2623 C CA . PHE A 1 330 ? 6.026 -7.153 2.629 1.00 85.44 330 PHE A CA 1
ATOM 2624 C C . PHE A 1 330 ? 5.026 -7.164 3.787 1.00 85.44 330 PHE A C 1
ATOM 2626 O O . PHE A 1 330 ? 5.434 -7.128 4.947 1.00 85.44 330 PHE A O 1
ATOM 2633 N N . ARG A 1 331 ? 3.722 -7.283 3.509 1.00 79.12 331 ARG A N 1
ATOM 2634 C CA . ARG A 1 331 ? 2.682 -7.329 4.556 1.00 79.12 331 ARG A CA 1
ATOM 2635 C C . ARG A 1 331 ? 2.802 -8.535 5.496 1.00 79.12 331 ARG A C 1
ATOM 2637 O O . ARG A 1 331 ? 2.252 -8.513 6.597 1.00 79.12 331 ARG A O 1
ATOM 2644 N N . GLN A 1 332 ? 3.455 -9.614 5.068 1.00 74.38 332 GLN A N 1
ATOM 2645 C CA . GLN A 1 332 ? 3.720 -10.800 5.889 1.00 74.38 332 GLN A CA 1
ATOM 2646 C C . GLN A 1 332 ? 4.898 -10.609 6.831 1.00 74.38 332 GLN A C 1
ATOM 2648 O O . GLN A 1 332 ? 4.845 -11.065 7.973 1.00 74.38 332 GLN A O 1
ATOM 2653 N N . ASN A 1 333 ? 5.945 -9.953 6.342 1.00 75.94 333 ASN A N 1
ATOM 2654 C CA . ASN A 1 333 ? 7.239 -9.927 7.009 1.00 75.94 333 ASN A CA 1
ATOM 2655 C C . ASN A 1 333 ? 7.493 -8.620 7.772 1.00 75.94 333 ASN A C 1
ATOM 2657 O O . ASN A 1 333 ? 8.328 -8.603 8.677 1.00 75.94 333 ASN A O 1
ATOM 2661 N N . 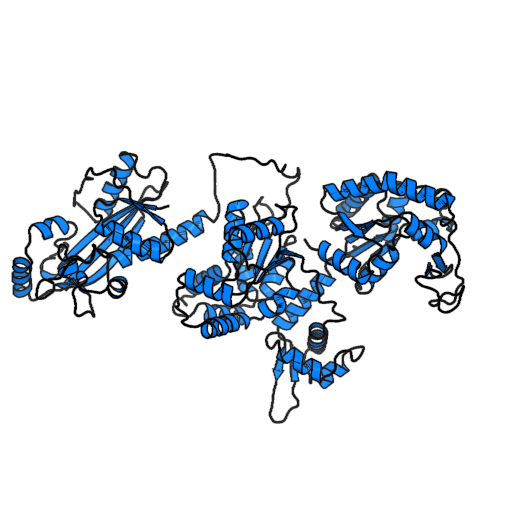TYR A 1 334 ? 6.738 -7.555 7.475 1.00 77.25 334 TYR A N 1
ATOM 2662 C CA . TYR A 1 334 ? 6.942 -6.226 8.047 1.00 77.25 334 TYR A CA 1
ATOM 2663 C C . TYR A 1 334 ? 5.638 -5.629 8.609 1.00 77.25 334 TYR A C 1
ATOM 2665 O O . TYR A 1 334 ? 4.588 -5.711 7.972 1.00 77.25 334 TYR A O 1
ATOM 2673 N N . PRO A 1 335 ? 5.676 -5.008 9.805 1.00 62.69 335 PRO A N 1
ATOM 2674 C CA . PRO A 1 335 ? 4.469 -4.542 10.492 1.00 62.69 335 PRO A CA 1
ATOM 2675 C C . PRO A 1 335 ? 3.947 -3.173 10.023 1.00 62.69 335 PRO A C 1
ATOM 2677 O O . PRO A 1 335 ? 2.783 -2.872 10.270 1.00 62.69 335 PRO A O 1
ATOM 2680 N N . ASN A 1 336 ? 4.778 -2.354 9.366 1.00 74.38 336 ASN A N 1
ATOM 2681 C CA . ASN A 1 336 ? 4.468 -0.965 8.998 1.00 74.38 336 ASN A CA 1
ATOM 2682 C C . ASN A 1 336 ? 4.458 -0.786 7.470 1.00 74.38 336 ASN A C 1
ATOM 2684 O O . ASN A 1 336 ? 5.279 -0.049 6.928 1.00 74.38 336 ASN A O 1
ATOM 2688 N N . VAL A 1 337 ? 3.571 -1.499 6.774 1.00 82.56 337 VAL A N 1
ATOM 2689 C CA . VAL A 1 337 ? 3.460 -1.459 5.306 1.00 82.56 337 VAL A CA 1
ATOM 2690 C C . VAL A 1 337 ? 2.162 -0.777 4.900 1.00 82.56 337 VAL A C 1
ATOM 2692 O O . VAL A 1 337 ? 1.091 -1.242 5.284 1.00 82.56 337 VAL A O 1
ATOM 2695 N N . LYS A 1 338 ? 2.259 0.265 4.074 1.00 85.50 338 LYS A N 1
ATOM 2696 C CA . LYS A 1 338 ? 1.117 1.005 3.529 1.00 85.50 338 LYS A CA 1
ATOM 2697 C C . LYS A 1 338 ? 1.164 1.002 2.005 1.00 85.50 338 LYS A C 1
ATOM 2699 O O . LYS A 1 338 ? 2.181 1.334 1.400 1.00 85.50 338 LYS A O 1
ATOM 2704 N N . VAL A 1 339 ? 0.059 0.615 1.376 1.00 89.69 339 VAL A N 1
ATOM 2705 C CA . VAL A 1 339 ? -0.071 0.520 -0.081 1.00 89.69 339 VAL A CA 1
ATOM 2706 C C . VAL A 1 339 ? -0.772 1.767 -0.614 1.00 89.69 339 VAL A C 1
ATOM 2708 O O . VAL A 1 339 ? -1.896 2.081 -0.225 1.00 89.69 339 VAL A O 1
ATOM 2711 N N . VAL A 1 340 ? -0.125 2.476 -1.532 1.00 91.94 340 VAL A N 1
ATOM 2712 C CA . VAL A 1 340 ? -0.637 3.690 -2.170 1.00 91.94 340 VAL A CA 1
ATOM 2713 C C . VAL A 1 340 ? -0.913 3.396 -3.641 1.00 91.94 340 VAL A C 1
ATOM 2715 O O . VAL A 1 340 ? 0.009 3.119 -4.405 1.00 91.94 340 VAL A O 1
ATOM 2718 N N . SER A 1 341 ? -2.178 3.474 -4.053 1.00 92.56 341 SER A N 1
ATOM 2719 C CA . SER A 1 341 ? -2.573 3.420 -5.463 1.00 92.56 341 SER A CA 1
ATOM 2720 C C . SER A 1 341 ? -2.589 4.826 -6.054 1.00 92.56 341 SER A C 1
ATOM 2722 O O . SER A 1 341 ? -3.202 5.733 -5.489 1.00 92.56 341 SER A O 1
ATOM 2724 N N . ILE A 1 342 ? -1.937 5.018 -7.197 1.00 93.06 342 ILE A N 1
ATOM 2725 C CA . ILE A 1 342 ? -1.977 6.268 -7.956 1.00 93.06 342 ILE A CA 1
ATOM 2726 C C . ILE A 1 342 ? -2.686 6.020 -9.279 1.00 93.06 342 ILE A C 1
ATOM 2728 O O . ILE A 1 342 ? -2.251 5.206 -10.095 1.00 93.06 342 ILE A O 1
ATOM 2732 N N . GLU A 1 343 ? -3.732 6.796 -9.526 1.00 91.00 343 GLU A N 1
ATOM 2733 C CA . GLU A 1 343 ? -4.521 6.761 -10.747 1.00 91.00 343 GLU A CA 1
ATOM 2734 C C . GLU A 1 343 ? -4.370 8.067 -11.523 1.00 91.00 343 GLU A C 1
ATOM 2736 O O . GLU A 1 343 ? -4.284 9.151 -10.951 1.00 91.00 343 GLU A O 1
ATOM 2741 N N . ALA A 1 344 ? -4.367 7.966 -12.849 1.00 88.00 344 ALA A N 1
ATOM 2742 C CA . ALA A 1 344 ? -4.460 9.115 -13.739 1.00 88.00 344 ALA A CA 1
ATOM 2743 C C . ALA A 1 344 ? -5.204 8.706 -15.024 1.00 88.00 344 ALA A C 1
ATOM 2745 O O . ALA A 1 344 ? -5.000 7.583 -15.509 1.00 88.00 344 ALA A O 1
ATOM 2746 N N . PRO A 1 345 ? -6.043 9.588 -15.604 1.00 86.81 345 PRO A N 1
ATOM 2747 C CA . PRO A 1 345 ? -6.744 9.311 -16.856 1.00 86.81 345 PRO A CA 1
ATOM 2748 C C . PRO A 1 345 ? -5.779 8.908 -17.976 1.00 86.81 345 PRO A C 1
ATOM 2750 O O . PRO A 1 345 ? -4.690 9.474 -18.086 1.00 86.81 345 PRO A O 1
ATOM 2753 N N . LEU A 1 346 ? -6.186 7.963 -18.836 1.00 84.44 346 LEU A N 1
ATOM 2754 C CA . LEU A 1 346 ? -5.360 7.436 -19.935 1.00 84.44 346 LEU A CA 1
ATOM 2755 C C . LEU A 1 346 ? -4.720 8.556 -20.770 1.00 84.44 346 LEU A C 1
ATOM 2757 O O . LEU A 1 346 ? -3.517 8.527 -21.011 1.00 84.44 346 LEU A O 1
ATOM 2761 N N . ARG A 1 347 ? -5.502 9.583 -21.128 1.00 82.44 347 ARG A N 1
ATOM 2762 C CA . ARG A 1 347 ? -5.015 10.723 -21.913 1.00 82.44 347 ARG A CA 1
ATOM 2763 C C . ARG A 1 347 ? -3.917 11.514 -21.199 1.00 82.44 347 ARG A C 1
ATOM 2765 O O . ARG A 1 347 ? -2.879 11.773 -21.789 1.00 82.44 347 ARG A O 1
ATOM 2772 N N . VAL A 1 348 ? -4.104 11.815 -19.913 1.00 85.56 348 VAL A N 1
ATOM 2773 C CA . VAL A 1 348 ? -3.101 12.514 -19.089 1.00 85.56 348 VAL A CA 1
ATOM 2774 C C . VAL A 1 348 ? -1.811 11.694 -19.000 1.00 85.56 348 VAL A C 1
ATOM 2776 O O . VAL A 1 348 ? -0.712 12.240 -19.091 1.00 85.56 348 VAL A O 1
ATOM 2779 N N . ARG A 1 349 ? -1.926 10.368 -18.849 1.00 87.50 349 ARG A N 1
ATOM 2780 C CA . ARG A 1 349 ? -0.769 9.459 -18.816 1.00 87.50 349 ARG A CA 1
ATOM 2781 C C . ARG A 1 349 ? -0.025 9.433 -20.149 1.00 87.50 349 ARG A C 1
ATOM 2783 O O . ARG A 1 349 ? 1.204 9.447 -20.134 1.00 87.50 349 ARG A O 1
ATOM 2790 N N . TYR A 1 350 ? -0.748 9.439 -21.265 1.00 83.38 350 TYR A N 1
ATOM 2791 C CA . TYR A 1 350 ? -0.165 9.509 -22.603 1.00 83.38 350 TYR A CA 1
ATOM 2792 C C . TYR A 1 350 ? 0.548 10.845 -22.853 1.00 83.38 350 TYR A C 1
ATOM 2794 O O . TYR A 1 350 ? 1.692 10.861 -23.297 1.00 83.38 350 TYR A O 1
ATOM 2802 N N . ASP A 1 351 ? -0.047 11.972 -22.461 1.00 81.62 351 ASP A N 1
ATOM 2803 C CA . ASP A 1 351 ? 0.602 13.281 -22.605 1.00 81.62 351 ASP A CA 1
ATOM 2804 C C . ASP A 1 351 ? 1.899 13.361 -21.773 1.00 81.62 351 ASP A C 1
ATOM 2806 O O . ASP A 1 351 ? 2.921 13.878 -22.229 1.00 81.62 351 ASP A O 1
ATOM 2810 N N . ARG A 1 352 ? 1.894 12.793 -20.558 1.00 84.25 352 ARG A N 1
ATOM 2811 C CA . ARG A 1 352 ? 3.099 12.658 -19.716 1.00 84.25 352 ARG A CA 1
ATOM 2812 C C . ARG A 1 352 ? 4.141 11.736 -20.343 1.00 84.25 352 ARG A C 1
ATOM 2814 O O . ARG A 1 352 ? 5.333 12.001 -20.217 1.00 84.25 352 ARG A O 1
ATOM 2821 N N . TYR A 1 353 ? 3.703 10.667 -21.003 1.00 80.44 353 TYR A N 1
ATOM 2822 C CA . TYR A 1 353 ? 4.577 9.747 -21.720 1.00 80.44 353 TYR A CA 1
ATOM 2823 C C . TYR A 1 353 ? 5.322 10.449 -22.863 1.00 80.44 353 TYR A C 1
ATOM 2825 O O . TYR A 1 353 ? 6.548 10.364 -22.919 1.00 80.44 353 TYR A O 1
ATOM 2833 N N . LEU A 1 354 ? 4.608 11.219 -23.692 1.00 76.62 354 LEU A N 1
ATOM 2834 C CA . LEU A 1 354 ? 5.199 11.996 -24.787 1.00 76.62 354 LEU A CA 1
ATOM 2835 C C . LEU A 1 354 ? 6.217 13.026 -24.278 1.00 76.62 354 LEU A C 1
ATOM 2837 O O . LEU A 1 354 ? 7.320 13.121 -24.808 1.00 76.62 354 LEU A O 1
ATOM 2841 N N . ARG A 1 355 ? 5.892 13.754 -23.199 1.00 74.69 355 ARG A N 1
ATOM 2842 C CA . ARG A 1 355 ? 6.802 14.749 -22.596 1.00 74.69 355 ARG A CA 1
ATOM 2843 C C . ARG A 1 355 ? 8.070 14.144 -21.993 1.00 74.69 355 ARG A C 1
ATOM 2845 O O . ARG A 1 355 ? 9.061 14.851 -21.857 1.00 74.69 355 ARG A O 1
ATOM 2852 N N . ARG A 1 356 ? 8.034 12.870 -21.591 1.00 68.38 356 ARG A N 1
ATOM 2853 C CA . ARG A 1 356 ? 9.171 12.185 -20.957 1.00 68.38 356 ARG A CA 1
ATOM 2854 C C . ARG A 1 356 ? 10.249 11.768 -21.964 1.00 68.38 356 ARG A C 1
ATOM 2856 O O . ARG A 1 356 ? 11.347 11.455 -21.525 1.00 68.38 356 ARG A O 1
ATOM 2863 N N . GLY A 1 357 ? 9.947 11.737 -23.268 1.00 56.22 357 GLY A N 1
ATOM 2864 C CA . GLY A 1 357 ? 10.896 11.281 -24.291 1.00 56.22 357 GLY A CA 1
ATOM 2865 C C . GLY A 1 357 ? 11.311 9.818 -24.088 1.00 56.22 357 GLY A C 1
ATOM 2866 O O . GLY A 1 357 ? 12.494 9.506 -24.016 1.00 56.22 357 GLY A O 1
ATOM 2867 N N . ALA A 1 358 ? 10.340 8.921 -23.884 1.00 54.22 358 ALA A N 1
ATOM 2868 C CA . ALA A 1 358 ? 10.611 7.525 -23.538 1.00 54.22 358 ALA A CA 1
ATOM 2869 C C . ALA A 1 358 ? 11.396 6.764 -24.632 1.00 54.22 358 ALA A C 1
ATOM 2871 O O . ALA A 1 358 ? 11.239 7.022 -25.820 1.00 54.22 358 ALA A O 1
ATOM 2872 N N . ARG A 1 359 ? 12.177 5.752 -24.212 1.00 49.50 359 ARG A N 1
ATOM 2873 C CA . ARG A 1 359 ? 13.082 4.920 -25.044 1.00 49.50 359 ARG A CA 1
ATOM 2874 C C . ARG A 1 359 ? 12.449 4.245 -26.274 1.00 49.50 359 ARG A C 1
ATOM 2876 O O . ARG A 1 359 ? 13.183 3.814 -27.153 1.00 49.50 359 ARG A O 1
ATOM 2883 N N . LYS A 1 360 ? 11.122 4.119 -26.328 1.00 54.56 360 LYS A N 1
ATOM 2884 C CA . LYS A 1 360 ? 10.377 3.565 -27.465 1.00 54.56 360 LYS A CA 1
ATOM 2885 C C . LYS A 1 360 ? 9.314 4.592 -27.839 1.00 54.56 360 LYS A C 1
ATOM 2887 O O . LYS A 1 360 ? 8.486 4.873 -26.986 1.00 54.56 360 LYS A O 1
ATOM 2892 N N . PRO A 1 361 ? 9.322 5.195 -29.029 1.00 58.53 361 PRO A N 1
ATOM 2893 C CA . PRO A 1 361 ? 8.266 6.118 -29.414 1.00 58.53 361 PRO A CA 1
ATOM 2894 C C . PRO A 1 361 ? 7.009 5.308 -29.756 1.00 58.53 361 PRO A C 1
ATOM 2896 O O . PRO A 1 361 ? 6.938 4.688 -30.812 1.00 58.53 361 PRO A O 1
ATOM 2899 N N . LEU A 1 362 ? 6.026 5.267 -28.852 1.00 63.59 362 LEU A N 1
ATOM 2900 C CA . LEU A 1 362 ? 4.673 4.828 -29.212 1.00 63.59 362 LEU A CA 1
ATOM 2901 C C . LEU A 1 362 ? 3.986 5.992 -29.935 1.00 63.59 362 LEU A C 1
ATOM 2903 O O . LEU A 1 362 ? 3.935 7.103 -29.403 1.00 63.59 362 LEU A O 1
ATOM 2907 N N . GLY A 1 363 ? 3.513 5.751 -31.159 1.00 63.91 363 GLY A N 1
ATOM 2908 C CA . GLY A 1 363 ? 3.024 6.795 -32.063 1.00 63.91 363 GLY A CA 1
ATOM 2909 C C . GLY A 1 363 ? 1.551 7.152 -31.860 1.00 63.91 363 GLY A C 1
ATOM 2910 O O . GLY A 1 363 ? 1.097 8.190 -32.344 1.00 63.91 363 GLY A O 1
ATOM 2911 N N . SER A 1 364 ? 0.792 6.317 -31.141 1.00 79.81 364 SER A N 1
ATOM 2912 C CA . SER A 1 364 ? -0.642 6.524 -30.916 1.00 79.81 364 SER A CA 1
ATOM 2913 C C . SER A 1 364 ? -1.097 6.213 -29.487 1.00 79.81 364 SER A C 1
ATOM 2915 O O . SER A 1 364 ? -0.470 5.454 -28.745 1.00 79.81 364 SER A O 1
ATOM 2917 N N . LEU A 1 365 ? -2.246 6.789 -29.117 1.00 80.06 365 LEU A N 1
ATOM 2918 C CA . LEU A 1 365 ? -2.916 6.515 -27.843 1.00 80.06 365 LEU A CA 1
ATOM 2919 C C . LEU A 1 365 ? -3.295 5.031 -27.713 1.00 80.06 365 LEU A C 1
ATOM 2921 O O . LEU A 1 365 ? -3.140 4.463 -26.636 1.00 80.06 365 LEU A O 1
ATOM 2925 N N . ASP A 1 366 ? -3.731 4.403 -28.805 1.00 80.00 366 ASP A N 1
ATOM 2926 C CA . ASP A 1 366 ? -4.140 2.995 -28.827 1.00 80.00 366 ASP A CA 1
ATOM 2927 C C . ASP A 1 366 ? -2.947 2.054 -28.614 1.00 80.00 366 ASP A C 1
ATOM 2929 O O . ASP A 1 366 ? -3.057 1.031 -27.943 1.00 80.00 366 ASP A O 1
ATOM 2933 N N . GLU A 1 367 ? -1.778 2.392 -29.166 1.00 80.50 367 GLU A N 1
ATOM 2934 C CA . GLU A 1 367 ? -0.537 1.659 -28.892 1.00 80.50 367 GLU A CA 1
ATOM 2935 C C . GLU A 1 367 ? -0.124 1.779 -27.426 1.00 80.50 367 GLU A C 1
ATOM 2937 O O . GLU A 1 367 ? 0.261 0.783 -26.811 1.00 80.50 367 GLU A O 1
ATOM 2942 N N . PHE A 1 368 ? -0.254 2.976 -26.851 1.00 81.62 368 PHE A N 1
ATOM 2943 C CA . PHE A 1 368 ? -0.011 3.204 -25.430 1.00 81.62 368 PHE A CA 1
ATOM 2944 C C . PHE A 1 368 ? -0.991 2.433 -24.540 1.00 81.62 368 PHE A C 1
ATOM 2946 O O . PHE A 1 368 ? -0.589 1.889 -23.511 1.00 81.62 368 PHE A O 1
ATOM 2953 N N . GLU A 1 369 ? -2.262 2.343 -24.930 1.00 80.19 369 GLU A N 1
ATOM 2954 C CA . GLU A 1 369 ? -3.267 1.563 -24.211 1.00 80.19 369 GLU A CA 1
ATOM 2955 C C . GLU A 1 369 ? -2.976 0.059 -24.270 1.00 80.19 369 GLU A C 1
ATOM 2957 O O . GLU A 1 369 ? -2.946 -0.579 -23.219 1.00 80.19 369 GLU A O 1
ATOM 2962 N N . ARG A 1 370 ? -2.653 -0.490 -25.449 1.00 76.56 370 ARG A N 1
ATOM 2963 C CA . ARG A 1 370 ? -2.285 -1.911 -25.611 1.00 76.56 370 ARG A CA 1
ATOM 2964 C C . ARG A 1 370 ? -1.038 -2.295 -24.815 1.00 76.56 370 ARG A C 1
ATOM 2966 O O . ARG A 1 370 ? -1.001 -3.353 -24.191 1.00 76.56 370 ARG A O 1
ATOM 2973 N N . GLU A 1 371 ? -0.016 -1.442 -24.813 1.00 73.31 371 GLU A N 1
ATOM 2974 C CA . GLU A 1 371 ? 1.192 -1.675 -24.015 1.00 73.31 371 GLU A CA 1
ATOM 2975 C C . GLU A 1 371 ? 0.890 -1.600 -22.511 1.00 73.31 371 GLU A C 1
ATOM 2977 O O . GLU A 1 371 ? 1.370 -2.416 -21.725 1.00 73.31 371 GLU A O 1
ATOM 2982 N N . ASN A 1 372 ? 0.027 -0.667 -22.102 1.00 73.12 372 ASN A N 1
ATOM 2983 C CA . ASN A 1 372 ? -0.449 -0.592 -20.727 1.00 73.12 372 ASN A CA 1
ATOM 2984 C C . ASN A 1 372 ? -1.223 -1.868 -20.343 1.00 73.12 372 ASN A C 1
ATOM 2986 O O . ASN A 1 372 ? -0.947 -2.425 -19.285 1.00 73.12 372 ASN A O 1
ATOM 2990 N N . GLU A 1 373 ? -2.124 -2.376 -21.195 1.00 69.88 373 GLU A N 1
ATOM 2991 C CA . GLU A 1 373 ? -2.854 -3.643 -21.001 1.00 69.88 373 GLU A CA 1
ATOM 2992 C C . GLU A 1 373 ? -1.932 -4.854 -20.826 1.00 69.88 373 GLU A C 1
ATOM 2994 O O . GLU A 1 373 ? -2.199 -5.696 -19.966 1.00 69.88 373 GLU A O 1
ATOM 2999 N N . ARG A 1 374 ? -0.812 -4.918 -21.554 1.00 69.00 374 ARG A N 1
ATOM 3000 C CA . ARG A 1 374 ? 0.204 -5.960 -21.343 1.00 69.00 374 ARG A CA 1
ATOM 3001 C C . ARG A 1 374 ? 0.836 -5.899 -19.957 1.00 69.00 374 ARG A C 1
ATOM 3003 O O . ARG A 1 374 ? 1.096 -6.943 -19.380 1.00 69.00 374 ARG A O 1
ATOM 3010 N N . GLN A 1 375 ? 1.013 -4.715 -19.369 1.00 64.75 375 GLN A N 1
ATOM 3011 C CA . GLN A 1 375 ? 1.490 -4.597 -17.981 1.00 64.75 375 GLN A CA 1
ATOM 3012 C C . GLN A 1 375 ? 0.441 -5.036 -16.941 1.00 64.75 375 GLN A C 1
ATOM 3014 O O . GLN A 1 375 ? 0.790 -5.289 -15.790 1.00 64.75 375 GLN A O 1
ATOM 3019 N N . HIS A 1 376 ? -0.837 -5.148 -17.325 1.00 65.44 376 HIS A N 1
ATOM 3020 C CA . HIS A 1 376 ? -1.916 -5.628 -16.456 1.00 65.44 376 HIS A CA 1
ATOM 3021 C C . HIS A 1 376 ? -2.025 -7.164 -16.394 1.00 65.44 376 HIS A C 1
ATOM 3023 O O . HIS A 1 376 ? -2.828 -7.658 -15.602 1.00 65.44 376 HIS A O 1
ATOM 3029 N N . THR A 1 377 ? -1.263 -7.918 -17.196 1.00 63.81 377 THR A N 1
ATOM 3030 C CA . THR A 1 377 ? -1.380 -9.390 -17.313 1.00 63.81 377 THR A CA 1
ATOM 3031 C C . THR A 1 377 ? -1.051 -10.133 -16.021 1.00 63.81 377 THR A C 1
ATOM 3033 O O . THR A 1 377 ? -1.637 -11.176 -15.758 1.00 63.81 377 THR A O 1
ATOM 3036 N N . LEU A 1 378 ? -0.190 -9.560 -15.179 1.00 70.25 378 LEU A N 1
ATOM 3037 C CA . LEU A 1 378 ? 0.194 -10.115 -13.874 1.00 70.25 378 LEU A CA 1
ATOM 3038 C C . LEU A 1 378 ? -0.825 -9.801 -12.761 1.00 70.25 378 LEU A C 1
ATOM 3040 O O . LEU A 1 378 ? -0.665 -10.211 -11.615 1.00 70.25 378 LEU A O 1
ATOM 3044 N N . GLY A 1 379 ? -1.898 -9.075 -13.090 1.00 74.19 379 GLY A N 1
ATOM 3045 C CA . GLY A 1 379 ? -3.113 -9.031 -12.283 1.00 74.19 379 GLY A CA 1
ATOM 3046 C C . GLY A 1 379 ? -3.190 -7.984 -11.184 1.00 74.19 379 GLY A C 1
ATOM 3047 O O . GLY A 1 379 ? -4.296 -7.547 -10.855 1.00 74.19 379 GLY A O 1
ATOM 3048 N N . LEU A 1 380 ? -2.059 -7.495 -10.664 1.00 82.44 380 LEU A N 1
ATOM 3049 C CA . LEU A 1 380 ? -2.057 -6.566 -9.529 1.00 82.44 380 LEU A CA 1
ATOM 3050 C C . LEU A 1 380 ? -2.922 -5.324 -9.774 1.00 82.44 380 LEU A C 1
ATOM 3052 O O . LEU A 1 380 ? -3.762 -4.966 -8.954 1.00 82.44 380 LEU A O 1
ATOM 3056 N N . LEU A 1 381 ? -2.757 -4.669 -10.923 1.00 81.44 381 LEU A N 1
ATOM 3057 C CA . LEU A 1 381 ? -3.449 -3.414 -11.224 1.00 81.44 381 LEU A CA 1
ATOM 3058 C C . LEU A 1 381 ? -4.974 -3.562 -11.380 1.00 81.44 381 LEU A C 1
ATOM 3060 O O . LEU A 1 381 ? -5.684 -2.571 -11.241 1.00 81.44 381 LEU A O 1
ATOM 3064 N N . ARG A 1 382 ? -5.500 -4.765 -11.660 1.00 78.56 382 ARG A N 1
ATOM 3065 C CA . ARG A 1 382 ? -6.955 -5.005 -11.770 1.00 78.56 382 ARG A CA 1
ATOM 3066 C C . ARG A 1 382 ? -7.640 -5.110 -10.410 1.00 78.56 382 ARG A C 1
ATOM 3068 O O . ARG A 1 382 ? -8.854 -4.923 -10.322 1.00 78.56 382 ARG A O 1
ATOM 3075 N N . VAL A 1 383 ? -6.860 -5.390 -9.369 1.00 75.44 383 VAL A N 1
ATOM 3076 C CA . VAL A 1 383 ? -7.322 -5.529 -7.985 1.00 75.44 383 VAL A CA 1
ATOM 3077 C C . VAL A 1 383 ? -6.628 -4.560 -7.028 1.00 75.44 383 VAL A C 1
ATOM 3079 O O . VAL A 1 383 ? -6.864 -4.622 -5.828 1.00 75.44 383 VAL A O 1
ATOM 3082 N N . VAL A 1 384 ? -5.796 -3.638 -7.526 1.00 80.75 384 VAL A N 1
ATOM 3083 C CA . VAL A 1 384 ? -5.035 -2.694 -6.690 1.00 80.75 384 VAL A CA 1
ATOM 3084 C C . VAL A 1 384 ? -5.953 -1.861 -5.805 1.00 80.75 384 VAL A C 1
ATOM 3086 O O . VAL A 1 384 ? -5.642 -1.620 -4.646 1.00 80.75 384 VAL A O 1
ATOM 3089 N N . ASP A 1 385 ? -7.127 -1.506 -6.316 1.00 75.44 385 ASP A N 1
ATOM 3090 C CA . ASP A 1 385 ? -8.165 -0.779 -5.589 1.00 75.44 385 ASP A CA 1
ATOM 3091 C C . ASP A 1 385 ? -8.682 -1.508 -4.355 1.00 75.44 385 ASP A C 1
ATOM 3093 O O . ASP A 1 385 ? -9.203 -0.881 -3.440 1.00 75.44 385 ASP A O 1
ATOM 3097 N N . GLU A 1 386 ? -8.542 -2.825 -4.342 1.00 74.50 386 GLU A N 1
ATOM 3098 C CA . GLU A 1 386 ? -8.960 -3.692 -3.253 1.00 74.50 386 GLU A CA 1
ATOM 3099 C C . GLU A 1 386 ? -7.825 -4.006 -2.280 1.00 74.50 386 GLU A C 1
ATOM 3101 O O . GLU A 1 386 ? -8.063 -4.548 -1.202 1.00 74.50 386 GLU A O 1
ATOM 3106 N N . LEU A 1 387 ? -6.589 -3.682 -2.663 1.00 77.06 387 LEU A N 1
ATOM 3107 C CA . LEU A 1 387 ? -5.385 -3.913 -1.875 1.00 77.06 387 LEU A CA 1
ATOM 3108 C C . LEU A 1 387 ? -4.804 -2.618 -1.306 1.00 77.06 387 LEU A C 1
ATOM 3110 O O . LEU A 1 387 ? -4.084 -2.686 -0.313 1.00 77.06 387 LEU A O 1
ATOM 3114 N N . ALA A 1 388 ? -5.083 -1.469 -1.920 1.00 83.75 388 ALA A N 1
ATOM 3115 C CA . ALA A 1 388 ? -4.551 -0.173 -1.529 1.00 83.75 388 ALA A CA 1
ATOM 3116 C C . ALA A 1 388 ? -5.164 0.339 -0.222 1.00 83.75 388 ALA A C 1
ATOM 3118 O O . ALA A 1 388 ? -6.356 0.185 0.031 1.00 83.75 388 ALA A O 1
ATOM 3119 N N . ASP A 1 389 ? -4.340 1.005 0.581 1.00 77.06 389 ASP A N 1
ATOM 3120 C CA . ASP A 1 389 ? -4.743 1.702 1.802 1.00 77.06 389 ASP A CA 1
ATOM 3121 C C . ASP A 1 389 ? -5.111 3.165 1.491 1.00 77.06 389 ASP A C 1
ATOM 3123 O O . ASP A 1 389 ? -6.057 3.730 2.049 1.00 77.06 389 ASP A O 1
ATOM 3127 N N . VAL A 1 390 ? -4.408 3.773 0.529 1.00 83.56 390 VAL A N 1
ATOM 3128 C CA . VAL A 1 390 ? -4.632 5.150 0.071 1.00 83.56 390 VAL A CA 1
ATOM 3129 C C . VAL A 1 390 ? -4.712 5.198 -1.450 1.00 83.56 390 VAL A C 1
ATOM 3131 O O . VAL A 1 390 ? -3.940 4.536 -2.139 1.00 83.56 390 VAL A O 1
ATOM 3134 N N . ARG A 1 391 ? -5.624 6.013 -1.983 1.00 88.19 391 ARG A N 1
ATOM 3135 C CA . ARG A 1 391 ? -5.731 6.320 -3.410 1.00 88.19 391 ARG A CA 1
ATOM 3136 C C . ARG A 1 391 ? -5.411 7.784 -3.660 1.00 88.19 391 ARG A C 1
ATOM 3138 O O . ARG A 1 391 ? -5.932 8.656 -2.964 1.00 88.19 391 ARG A O 1
ATOM 3145 N N . ILE A 1 392 ? -4.610 8.036 -4.688 1.00 91.44 392 ILE A N 1
ATOM 3146 C CA . ILE A 1 392 ? -4.319 9.366 -5.215 1.00 91.44 392 ILE A CA 1
ATOM 3147 C C . ILE A 1 392 ? -4.831 9.456 -6.653 1.00 91.44 392 ILE A C 1
ATOM 3149 O O . ILE A 1 392 ? -4.415 8.689 -7.517 1.00 91.44 392 ILE A O 1
ATOM 3153 N N . SER A 1 393 ? -5.704 10.424 -6.914 1.00 90.81 393 SER A N 1
ATOM 3154 C CA . SER A 1 393 ? -6.124 10.822 -8.256 1.00 90.81 393 SER A CA 1
ATOM 3155 C C . SER A 1 393 ? -5.226 11.954 -8.755 1.00 90.81 393 SER A C 1
ATOM 3157 O O . SER A 1 393 ? -5.382 13.120 -8.381 1.00 90.81 393 SER A O 1
ATOM 3159 N N . ASN A 1 394 ? -4.256 11.593 -9.590 1.00 91.81 394 ASN A N 1
ATOM 3160 C CA . ASN A 1 394 ? -3.226 12.483 -10.104 1.00 91.81 394 ASN A CA 1
ATOM 3161 C C . ASN A 1 394 ? -3.628 13.075 -11.465 1.00 91.81 394 ASN A C 1
ATOM 3163 O O . ASN A 1 394 ? -3.136 12.661 -12.520 1.00 91.81 394 ASN A O 1
ATOM 3167 N N . VAL A 1 395 ? -4.536 14.048 -11.425 1.00 88.75 395 VAL A N 1
ATOM 3168 C CA . VAL A 1 395 ? -5.010 14.795 -12.608 1.00 88.75 395 VAL A CA 1
ATOM 3169 C C . VAL A 1 395 ? -4.367 16.184 -12.706 1.00 88.75 395 VAL A C 1
ATOM 3171 O O . VAL A 1 395 ? -4.280 16.737 -13.799 1.00 88.75 395 VAL A O 1
ATOM 3174 N N . GLY A 1 396 ? -3.921 16.726 -11.571 1.00 81.25 396 GLY A N 1
ATOM 3175 C CA . GLY A 1 396 ? -3.396 18.081 -11.434 1.00 81.25 396 GLY A CA 1
ATOM 3176 C C . GLY A 1 396 ? -1.964 18.280 -11.925 1.00 81.25 396 GLY A C 1
ATOM 3177 O O . GLY A 1 396 ? -1.354 17.411 -12.563 1.00 81.25 396 GLY A O 1
ATOM 3178 N N . ASP A 1 397 ? -1.436 19.461 -11.610 1.00 84.19 397 ASP A N 1
ATOM 3179 C CA . ASP A 1 397 ? -0.033 19.803 -11.822 1.00 84.19 397 ASP A CA 1
ATOM 3180 C C . ASP A 1 397 ? 0.885 19.188 -10.749 1.00 84.19 397 ASP A C 1
ATOM 3182 O O . ASP A 1 397 ? 0.451 18.507 -9.817 1.00 84.19 397 ASP A O 1
ATOM 3186 N N . GLU A 1 398 ? 2.192 19.391 -10.911 1.00 82.31 398 GLU A N 1
ATOM 3187 C CA . GLU A 1 398 ? 3.193 18.821 -10.011 1.00 82.31 398 GLU A CA 1
ATOM 3188 C C . GLU A 1 398 ? 3.057 19.334 -8.570 1.00 82.31 398 GLU A C 1
ATOM 3190 O O . GLU A 1 398 ? 3.241 18.561 -7.635 1.00 82.31 398 GLU A O 1
ATOM 3195 N N . HIS A 1 399 ? 2.687 20.601 -8.373 1.00 84.50 399 HIS A N 1
ATOM 3196 C CA . HIS A 1 399 ? 2.545 21.182 -7.040 1.00 84.50 399 HIS A CA 1
ATOM 3197 C C . HIS A 1 399 ? 1.307 20.626 -6.319 1.00 84.50 399 HIS A C 1
ATOM 3199 O O . HIS A 1 399 ? 1.383 20.273 -5.140 1.00 84.50 399 HIS A O 1
ATOM 3205 N N . GLU A 1 400 ? 0.173 20.498 -7.019 1.00 85.56 400 GLU A N 1
ATOM 3206 C CA . GLU A 1 400 ? -1.017 19.823 -6.486 1.00 85.56 400 GLU A CA 1
ATOM 3207 C C . GLU A 1 400 ? -0.688 18.377 -6.101 1.00 85.56 400 GLU A C 1
ATOM 3209 O O . GLU A 1 400 ? -1.007 17.944 -4.991 1.00 85.56 400 GLU A O 1
ATOM 3214 N N . TYR A 1 401 ? 0.022 17.653 -6.971 1.00 90.12 401 TYR A N 1
ATOM 3215 C CA . TYR A 1 401 ? 0.426 16.275 -6.709 1.00 90.12 401 TYR A CA 1
ATOM 3216 C C . TYR A 1 401 ? 1.360 16.152 -5.496 1.00 90.12 401 TYR A C 1
ATOM 3218 O O . TYR A 1 401 ? 1.148 15.293 -4.643 1.00 90.12 401 TYR A O 1
ATOM 3226 N N . GLN A 1 402 ? 2.349 17.036 -5.349 1.00 88.44 402 GLN A N 1
ATOM 3227 C CA . GLN A 1 402 ? 3.219 17.075 -4.167 1.00 88.44 402 GLN A CA 1
ATOM 3228 C C . GLN A 1 402 ? 2.422 17.309 -2.873 1.00 88.44 402 GLN A C 1
ATOM 3230 O O . GLN A 1 402 ? 2.666 16.637 -1.869 1.00 88.44 402 GLN A O 1
ATOM 3235 N N . GLY A 1 403 ? 1.415 18.189 -2.908 1.00 84.94 403 GLY A N 1
ATOM 3236 C CA . GLY A 1 403 ? 0.484 18.386 -1.793 1.00 84.94 403 GLY A CA 1
ATOM 3237 C C . GLY A 1 403 ? -0.297 17.116 -1.439 1.00 84.94 403 GLY A C 1
ATOM 3238 O O . GLY A 1 403 ? -0.408 16.767 -0.265 1.00 84.94 403 GLY A O 1
ATOM 3239 N N . GLN A 1 404 ? -0.773 16.373 -2.445 1.00 87.56 404 GLN A N 1
ATOM 3240 C CA . GLN A 1 404 ? -1.427 15.076 -2.242 1.00 87.56 404 GLN A CA 1
ATOM 3241 C C . GLN A 1 404 ? -0.485 14.064 -1.567 1.00 87.56 404 GLN A C 1
ATOM 3243 O O . GLN A 1 404 ? -0.888 13.396 -0.613 1.00 87.56 404 GLN A O 1
ATOM 3248 N N . VAL A 1 405 ? 0.777 13.974 -2.010 1.00 89.38 405 VAL A N 1
ATOM 3249 C CA . VAL A 1 405 ? 1.783 13.085 -1.400 1.00 89.38 405 VAL A CA 1
ATOM 3250 C C . VAL A 1 405 ? 2.076 13.482 0.050 1.00 89.38 405 VAL A C 1
ATOM 3252 O O . VAL A 1 405 ? 2.117 12.614 0.921 1.00 89.38 405 VAL A O 1
ATOM 3255 N N . ALA A 1 406 ? 2.200 14.778 0.347 1.00 82.62 406 ALA A N 1
ATOM 3256 C CA . ALA A 1 406 ? 2.403 15.269 1.711 1.00 82.62 406 ALA A CA 1
ATOM 3257 C C . ALA A 1 406 ? 1.244 14.895 2.658 1.00 82.62 406 ALA A C 1
ATOM 3259 O O . ALA A 1 406 ? 1.490 14.532 3.812 1.00 82.62 406 ALA A O 1
ATOM 3260 N N . THR A 1 407 ? -0.005 14.910 2.175 1.00 80.44 407 THR A N 1
ATOM 3261 C CA . THR A 1 407 ? -1.164 14.404 2.932 1.00 80.44 407 THR A CA 1
ATOM 3262 C C . THR A 1 407 ? -1.048 12.901 3.208 1.00 80.44 407 THR A C 1
ATOM 3264 O O . THR A 1 407 ? -1.310 12.474 4.331 1.00 80.44 407 THR A O 1
ATOM 3267 N N . VAL A 1 408 ? -0.614 12.086 2.235 1.00 82.69 408 VAL A N 1
ATOM 3268 C CA . VAL A 1 408 ? -0.414 10.632 2.435 1.00 82.69 408 VAL A CA 1
ATOM 3269 C C . VAL A 1 408 ? 0.652 10.336 3.494 1.00 82.69 408 VAL A C 1
ATOM 3271 O O . VAL A 1 408 ? 0.498 9.401 4.281 1.00 82.69 408 VAL A O 1
ATOM 3274 N N . LEU A 1 409 ? 1.701 11.158 3.554 1.00 80.69 409 LEU A N 1
ATOM 3275 C CA . LEU A 1 409 ? 2.769 11.074 4.556 1.00 80.69 409 LEU A CA 1
ATOM 3276 C C . LEU A 1 409 ? 2.364 11.625 5.938 1.00 80.69 409 LEU A C 1
ATOM 3278 O O . LEU A 1 409 ? 3.148 11.548 6.881 1.00 80.69 409 LEU A O 1
ATOM 3282 N N . GLY A 1 410 ? 1.163 12.200 6.077 1.00 73.06 410 GLY A N 1
ATOM 3283 C CA . GLY A 1 410 ? 0.707 12.827 7.322 1.00 73.06 410 GLY A CA 1
ATOM 3284 C C . GLY A 1 410 ? 1.472 14.104 7.689 1.00 73.06 410 GLY A C 1
ATOM 3285 O O . GLY A 1 410 ? 1.529 14.465 8.865 1.00 73.06 410 GLY A O 1
ATOM 3286 N N . LEU A 1 411 ? 2.084 14.766 6.700 1.00 71.94 411 LEU A N 1
ATOM 3287 C CA . LEU A 1 411 ? 2.823 16.024 6.865 1.00 71.94 411 LEU A CA 1
ATOM 3288 C C . LEU A 1 411 ? 1.916 17.254 6.706 1.00 71.94 411 LEU A C 1
ATOM 3290 O O . LEU A 1 411 ? 2.217 18.313 7.255 1.00 71.94 411 LEU A O 1
ATOM 3294 N N . ASP A 1 412 ? 0.799 17.112 5.986 1.00 67.88 412 ASP A N 1
ATOM 3295 C CA . ASP A 1 412 ? -0.274 18.106 5.924 1.00 67.88 412 ASP A CA 1
ATOM 3296 C C . ASP A 1 412 ? -1.573 17.498 6.469 1.00 67.88 412 ASP A C 1
ATOM 3298 O O . ASP A 1 412 ? -2.069 16.493 5.960 1.00 67.88 412 ASP A O 1
ATOM 3302 N N . ASN A 1 413 ? -2.131 18.126 7.509 1.00 55.97 413 ASN A N 1
ATOM 3303 C CA . ASN A 1 413 ? -3.385 17.707 8.142 1.00 55.97 413 ASN A CA 1
ATOM 3304 C C . ASN A 1 413 ? -4.627 18.100 7.322 1.00 55.97 413 ASN A C 1
ATOM 3306 O O . ASN A 1 413 ? -5.748 17.748 7.692 1.00 55.97 413 ASN A O 1
ATOM 3310 N N . ARG A 1 414 ? -4.466 18.854 6.228 1.00 60.28 414 ARG A N 1
ATOM 3311 C CA . ARG A 1 414 ? -5.568 19.196 5.325 1.00 60.28 414 ARG A CA 1
ATOM 3312 C C . ARG A 1 414 ? -5.857 18.031 4.385 1.00 60.28 414 ARG A C 1
ATOM 3314 O O . ARG A 1 414 ? -4.954 17.436 3.802 1.00 60.28 414 ARG A O 1
ATOM 3321 N N . GLN A 1 415 ? -7.142 17.741 4.200 1.00 64.44 415 GLN A N 1
ATOM 3322 C CA . GLN A 1 415 ? -7.592 16.746 3.235 1.00 64.44 415 GLN A CA 1
ATOM 3323 C C . GLN A 1 415 ? -7.346 17.279 1.814 1.00 64.44 415 GLN A C 1
ATOM 3325 O O . GLN A 1 415 ? -8.095 18.124 1.321 1.00 64.44 415 GLN A O 1
ATOM 3330 N N . ALA A 1 416 ? -6.269 16.826 1.170 1.00 75.69 416 ALA A N 1
ATOM 3331 C CA . ALA A 1 416 ? -5.959 17.210 -0.201 1.00 75.69 416 ALA A CA 1
ATOM 3332 C C . ALA A 1 416 ? -7.002 16.648 -1.179 1.00 75.69 416 ALA A C 1
ATOM 3334 O O . ALA A 1 416 ? -7.410 15.484 -1.101 1.00 75.69 416 ALA A O 1
ATOM 3335 N N . LYS A 1 417 ? -7.421 17.481 -2.137 1.00 78.69 417 LYS A N 1
ATOM 3336 C CA . LYS A 1 417 ? -8.318 17.068 -3.219 1.00 78.69 417 LYS A CA 1
ATOM 3337 C C . LYS A 1 417 ? -7.665 15.928 -4.001 1.00 78.69 417 LYS A C 1
ATOM 3339 O O . LYS A 1 417 ? -6.489 16.001 -4.327 1.00 78.69 417 LYS A O 1
ATOM 3344 N N . GLY A 1 418 ? -8.423 14.873 -4.292 1.00 79.25 418 GLY A N 1
ATOM 3345 C CA . GLY A 1 418 ? -7.915 13.705 -5.017 1.00 79.25 418 GLY A CA 1
ATOM 3346 C C . GLY A 1 418 ? -7.192 12.669 -4.151 1.00 79.25 418 GLY A C 1
ATOM 3347 O O . GLY A 1 418 ? -6.875 11.607 -4.675 1.00 79.25 418 GLY A O 1
ATOM 3348 N N . VAL A 1 419 ? -6.995 12.906 -2.847 1.00 83.31 419 VAL A N 1
ATOM 3349 C CA . VAL A 1 419 ? -6.554 11.868 -1.900 1.00 83.31 419 VAL A CA 1
ATOM 3350 C C . VAL A 1 419 ? -7.772 11.253 -1.225 1.00 83.31 419 VAL A C 1
ATOM 3352 O O . VAL A 1 419 ? -8.649 11.951 -0.718 1.00 83.31 419 VAL A O 1
ATOM 3355 N N . SER A 1 420 ? -7.857 9.929 -1.223 1.00 77.69 420 SER A N 1
ATOM 3356 C CA . SER A 1 420 ? -8.931 9.197 -0.554 1.00 77.69 420 SER A CA 1
ATOM 3357 C C . SER A 1 420 ? -8.360 8.001 0.186 1.00 77.69 420 SER A C 1
ATOM 3359 O O . SER A 1 420 ? -7.645 7.190 -0.397 1.00 77.69 420 SER A O 1
ATOM 3361 N N . LEU A 1 421 ? -8.704 7.871 1.467 1.00 68.75 421 LEU A N 1
ATOM 3362 C CA . LEU A 1 421 ? -8.506 6.613 2.179 1.00 68.75 421 LEU A CA 1
ATOM 3363 C C . LEU A 1 421 ? -9.405 5.566 1.530 1.00 68.75 421 LEU A C 1
ATOM 3365 O O . LEU A 1 421 ? -10.617 5.773 1.394 1.00 68.75 421 LEU A O 1
ATOM 3369 N N . VAL A 1 422 ? -8.814 4.454 1.109 1.00 64.56 422 VAL A N 1
ATOM 3370 C CA . VAL A 1 422 ? -9.571 3.367 0.500 1.00 64.56 422 VAL A CA 1
ATOM 3371 C C . VAL A 1 422 ? -10.144 2.527 1.635 1.00 64.56 422 VAL A C 1
ATOM 3373 O O . VAL A 1 422 ? -9.564 1.547 2.091 1.00 64.56 422 VAL A O 1
ATOM 3376 N N . GLY A 1 423 ? -11.313 2.933 2.134 1.00 52.00 423 GLY A N 1
ATOM 3377 C CA . GLY A 1 423 ? -12.136 2.037 2.941 1.00 52.00 423 GLY A CA 1
ATOM 3378 C C . GLY A 1 423 ? -12.502 0.842 2.068 1.00 52.00 423 GLY A C 1
ATOM 3379 O O . GLY A 1 423 ? -13.100 1.035 1.008 1.00 52.00 423 GLY A O 1
ATOM 3380 N N . HIS A 1 424 ? -12.098 -0.372 2.453 1.00 49.03 424 HIS A N 1
ATOM 3381 C CA . HIS A 1 424 ? -12.331 -1.547 1.610 1.00 49.03 424 HIS A CA 1
ATOM 3382 C C . HIS A 1 424 ? -13.803 -1.661 1.237 1.00 49.03 424 HIS A C 1
ATOM 3384 O O . HIS A 1 424 ? -14.671 -1.766 2.103 1.00 49.03 424 HIS A O 1
ATOM 3390 N N . ARG A 1 425 ? -14.068 -1.676 -0.071 1.00 44.03 425 ARG A N 1
ATOM 3391 C CA . ARG A 1 425 ? -15.393 -1.974 -0.620 1.00 44.03 425 ARG A CA 1
ATOM 3392 C C . ARG A 1 425 ? -15.657 -3.474 -0.700 1.00 44.03 425 ARG A C 1
ATOM 3394 O O . ARG A 1 425 ? -16.819 -3.873 -0.802 1.00 44.03 425 ARG A O 1
ATOM 3401 N N . LEU A 1 426 ? -14.634 -4.320 -0.577 1.00 48.34 426 LEU A N 1
ATOM 3402 C CA . LEU A 1 426 ? -14.821 -5.760 -0.422 1.00 48.34 426 LEU A CA 1
ATOM 3403 C C . LEU A 1 426 ? -15.320 -6.107 0.977 1.00 48.34 426 LEU A C 1
ATOM 3405 O O . LEU A 1 426 ? -14.588 -6.612 1.823 1.00 48.34 426 LEU A O 1
ATOM 3409 N N . ASN A 1 427 ? -16.621 -5.927 1.186 1.00 52.38 427 ASN A N 1
ATOM 3410 C CA . ASN A 1 427 ? -17.353 -6.813 2.073 1.00 52.38 427 ASN A CA 1
ATOM 3411 C C . ASN A 1 427 ? -17.338 -8.212 1.411 1.00 52.38 427 ASN A C 1
ATOM 3413 O O . ASN A 1 427 ? -17.942 -8.369 0.344 1.00 52.38 427 ASN A O 1
ATOM 3417 N N . PRO A 1 428 ? -16.685 -9.237 1.993 1.00 56.00 428 PRO A N 1
ATOM 3418 C CA . PRO A 1 428 ? -16.608 -10.580 1.410 1.00 56.00 428 PRO A CA 1
ATOM 3419 C C . PRO A 1 428 ? -17.985 -11.211 1.166 1.00 56.00 428 PRO A C 1
ATOM 3421 O O . PRO A 1 428 ? -18.134 -12.032 0.265 1.00 56.00 428 PRO A O 1
ATOM 3424 N N . LYS A 1 429 ? -19.016 -10.793 1.920 1.00 55.31 429 LYS A N 1
ATOM 3425 C CA . LYS A 1 429 ? -20.411 -11.197 1.687 1.00 55.31 429 LYS A CA 1
ATOM 3426 C C . LYS A 1 429 ? -21.002 -10.564 0.428 1.00 55.31 429 LYS A C 1
ATOM 3428 O O . LYS A 1 429 ? -21.859 -11.168 -0.208 1.00 55.31 429 LYS A O 1
ATOM 3433 N N . ARG A 1 430 ? -20.570 -9.355 0.055 1.00 62.66 430 ARG A N 1
ATOM 3434 C CA . ARG A 1 430 ? -21.065 -8.633 -1.133 1.00 62.66 430 ARG A CA 1
ATOM 3435 C C . ARG A 1 430 ? -20.226 -8.926 -2.375 1.00 62.66 430 ARG A C 1
ATOM 3437 O O . ARG A 1 430 ? -20.779 -9.017 -3.471 1.00 62.66 430 ARG A O 1
ATOM 3444 N N . SER A 1 431 ? -18.927 -9.165 -2.216 1.00 76.69 431 SER A N 1
ATOM 3445 C CA . SER A 1 431 ? -18.027 -9.478 -3.324 1.00 76.69 431 SER A CA 1
ATOM 3446 C C . SER A 1 431 ? -18.392 -10.792 -3.994 1.00 76.69 431 SER A C 1
ATOM 3448 O O . SER A 1 431 ? -18.235 -11.875 -3.432 1.00 76.69 431 SER A O 1
ATOM 3450 N N . GLN A 1 432 ? -18.905 -10.706 -5.215 1.00 84.75 432 GLN A N 1
ATOM 3451 C CA . GLN A 1 432 ? -19.151 -11.895 -6.020 1.00 84.75 432 GLN A CA 1
ATOM 3452 C C . GLN A 1 432 ? -17.814 -12.578 -6.376 1.00 84.75 432 GLN A C 1
ATOM 3454 O O . GLN A 1 432 ? -17.740 -13.809 -6.352 1.00 84.75 432 GLN A O 1
ATOM 3459 N N . LEU A 1 433 ? -16.754 -11.791 -6.624 1.00 87.00 433 LEU A N 1
ATOM 3460 C CA . LEU A 1 433 ? -15.448 -12.277 -7.082 1.00 87.00 433 LEU A CA 1
ATOM 3461 C C . LEU A 1 433 ? -14.793 -13.126 -6.003 1.00 87.00 433 LEU A C 1
ATOM 3463 O O . LEU A 1 433 ? -14.514 -14.299 -6.234 1.00 87.00 433 LEU A O 1
ATOM 3467 N N . TYR A 1 434 ? -14.666 -12.567 -4.797 1.00 86.31 434 TYR A N 1
ATOM 3468 C CA . TYR A 1 434 ? -14.119 -13.284 -3.649 1.00 86.31 434 TYR A CA 1
ATOM 3469 C C . TYR A 1 434 ? -14.902 -14.570 -3.369 1.00 86.31 434 TYR A C 1
ATOM 3471 O O . TYR A 1 434 ? -14.298 -15.619 -3.195 1.00 86.31 434 TYR A O 1
ATOM 3479 N N . ARG A 1 435 ? -16.243 -14.527 -3.374 1.00 86.62 435 ARG A N 1
ATOM 3480 C CA . ARG A 1 435 ? -17.065 -15.724 -3.115 1.00 86.62 435 ARG A CA 1
ATOM 3481 C C . ARG A 1 435 ? -16.851 -16.815 -4.157 1.00 86.62 435 ARG A C 1
ATOM 3483 O O . ARG A 1 435 ? -16.807 -17.986 -3.798 1.00 86.62 435 ARG A O 1
ATOM 3490 N N . SER A 1 436 ? -16.712 -16.438 -5.425 1.00 91.12 436 SER A N 1
ATOM 3491 C CA . SER A 1 436 ? -16.491 -17.398 -6.511 1.00 91.12 436 SER A CA 1
ATOM 3492 C C . SER A 1 436 ? -15.102 -18.026 -6.417 1.00 91.12 436 SER A C 1
ATOM 3494 O O . SER A 1 436 ? -14.985 -19.248 -6.463 1.00 91.12 436 SER A O 1
ATOM 3496 N N . LEU A 1 437 ? -14.067 -17.213 -6.185 1.00 91.62 437 LEU A N 1
ATOM 3497 C CA . LEU A 1 437 ? -12.701 -17.697 -5.979 1.00 91.62 437 LEU A CA 1
ATOM 3498 C C . LEU A 1 437 ? -12.595 -18.564 -4.710 1.00 91.62 437 LEU A C 1
ATOM 3500 O O . LEU A 1 437 ? -11.980 -19.622 -4.741 1.00 91.62 437 LEU A O 1
ATOM 3504 N N . ALA A 1 438 ? -13.254 -18.189 -3.610 1.00 89.44 438 ALA A N 1
ATOM 3505 C CA . ALA A 1 438 ? -13.253 -18.965 -2.367 1.00 89.44 438 ALA A CA 1
ATOM 3506 C C . ALA A 1 438 ? -13.868 -20.364 -2.536 1.00 89.44 438 ALA A C 1
ATOM 3508 O O . ALA A 1 438 ? -13.407 -21.319 -1.909 1.00 89.44 438 ALA A O 1
ATOM 3509 N N . VAL A 1 439 ? -14.891 -20.500 -3.387 1.00 92.19 439 VAL A N 1
ATOM 3510 C CA . VAL A 1 439 ? -15.460 -21.807 -3.745 1.00 92.19 439 VAL A CA 1
ATOM 3511 C C . VAL A 1 439 ? -14.465 -22.630 -4.563 1.00 92.19 439 VAL A C 1
ATOM 3513 O O . VAL A 1 439 ? -14.253 -23.795 -4.232 1.00 92.19 439 VAL A O 1
ATOM 3516 N N . LEU A 1 440 ? -13.823 -22.026 -5.569 1.00 93.62 440 LEU A N 1
ATOM 3517 C CA . LEU A 1 440 ? -12.794 -22.686 -6.381 1.00 93.62 440 LEU A CA 1
ATOM 3518 C C . LEU A 1 440 ? -11.623 -23.183 -5.520 1.00 93.62 440 LEU A C 1
ATOM 3520 O O . LEU A 1 440 ? -11.294 -24.368 -5.558 1.00 93.62 440 LEU A O 1
ATOM 3524 N N . ARG A 1 441 ? -11.079 -22.318 -4.656 1.00 93.19 441 ARG A N 1
ATOM 3525 C CA . ARG A 1 441 ? -10.029 -22.661 -3.686 1.00 93.19 441 ARG A CA 1
ATOM 3526 C C . ARG A 1 441 ? -10.440 -23.807 -2.769 1.00 93.19 441 ARG A C 1
ATOM 3528 O O . ARG A 1 441 ? -9.670 -24.733 -2.546 1.00 93.19 441 ARG A O 1
ATOM 3535 N N . LYS A 1 442 ? -11.660 -23.758 -2.223 1.00 91.50 442 LYS A N 1
ATOM 3536 C CA . LYS A 1 442 ? -12.172 -24.812 -1.335 1.00 91.50 442 LYS A CA 1
ATOM 3537 C C . LYS A 1 442 ? -12.305 -26.154 -2.058 1.00 91.50 442 LYS A C 1
ATOM 3539 O O . LYS A 1 442 ? -12.131 -27.192 -1.426 1.00 91.50 442 LYS A O 1
ATOM 3544 N N . ALA A 1 443 ? -12.666 -26.137 -3.338 1.00 92.25 443 ALA A N 1
ATOM 3545 C CA . ALA A 1 443 ? -12.826 -27.349 -4.128 1.00 92.25 443 ALA A CA 1
ATOM 3546 C C . ALA A 1 443 ? -11.488 -27.972 -4.541 1.00 92.25 443 ALA A C 1
ATOM 3548 O O . ALA A 1 443 ? -11.424 -29.193 -4.661 1.00 92.25 443 ALA A O 1
ATOM 3549 N N . GLY A 1 444 ? -10.448 -27.157 -4.763 1.00 91.19 444 GLY A N 1
ATOM 3550 C CA . GLY A 1 444 ? -9.114 -27.630 -5.150 1.00 91.19 444 GLY A CA 1
ATOM 3551 C C . GLY A 1 444 ? -9.076 -28.351 -6.503 1.00 91.19 444 GLY A C 1
ATOM 3552 O O . GLY A 1 444 ? -8.180 -29.153 -6.744 1.00 91.19 444 GLY A O 1
ATOM 3553 N N . ARG A 1 445 ? -10.080 -28.123 -7.359 1.00 93.19 445 ARG A N 1
ATOM 3554 C CA . ARG A 1 445 ? -10.200 -28.688 -8.710 1.00 93.19 445 ARG A CA 1
ATOM 3555 C C . ARG A 1 445 ? -10.973 -27.730 -9.623 1.00 93.19 445 ARG A C 1
ATOM 3557 O O . ARG A 1 445 ? -11.758 -26.930 -9.101 1.00 93.19 445 ARG A O 1
ATOM 3564 N N . PRO A 1 446 ? -10.854 -27.855 -10.957 1.00 93.75 446 PRO A N 1
ATOM 3565 C CA . PRO A 1 446 ? -11.699 -27.110 -11.879 1.00 93.75 446 PRO A CA 1
ATOM 3566 C C . PRO A 1 446 ? -13.195 -27.385 -11.649 1.00 93.75 446 PRO A C 1
ATOM 3568 O O . PRO A 1 446 ? -13.610 -28.542 -11.499 1.00 93.75 446 PRO A O 1
ATOM 3571 N N . LEU A 1 447 ? -14.007 -26.325 -11.638 1.00 93.88 447 LEU A N 1
ATOM 3572 C CA . LEU A 1 447 ? -15.460 -26.376 -11.449 1.00 93.88 447 LEU A CA 1
ATOM 3573 C C . LEU A 1 447 ? -16.202 -25.684 -12.587 1.00 93.88 447 LEU A C 1
ATOM 3575 O O . LEU A 1 447 ? -15.813 -24.612 -13.049 1.00 93.88 447 LEU A O 1
ATOM 3579 N N . THR A 1 448 ? -17.342 -26.239 -12.974 1.00 94.00 448 THR A N 1
ATOM 3580 C CA . THR A 1 448 ? -18.312 -25.542 -13.820 1.00 94.00 448 THR A CA 1
ATOM 3581 C C . THR A 1 448 ? -18.961 -24.377 -13.073 1.00 94.00 448 THR A C 1
ATOM 3583 O O . THR A 1 448 ? -19.053 -24.351 -11.845 1.00 94.00 448 THR A O 1
ATOM 3586 N N . THR A 1 449 ? -19.488 -23.401 -13.812 1.00 91.81 449 THR A N 1
ATOM 3587 C CA . THR A 1 449 ? -20.184 -22.244 -13.212 1.00 91.81 449 THR A CA 1
ATOM 3588 C C . THR A 1 449 ? -21.419 -22.641 -12.390 1.00 91.81 449 THR A C 1
ATOM 3590 O O . THR A 1 449 ? -21.763 -21.953 -11.429 1.00 91.81 449 THR A O 1
ATOM 3593 N N . GLN A 1 450 ? -22.049 -23.769 -12.728 1.00 91.31 450 GLN A N 1
ATOM 3594 C CA . GLN A 1 450 ? -23.174 -24.356 -11.998 1.00 91.31 450 GLN A CA 1
ATOM 3595 C C . GLN A 1 450 ? -22.724 -25.032 -10.695 1.00 91.31 450 GLN A C 1
ATOM 3597 O O . GLN A 1 450 ? -23.364 -24.842 -9.662 1.00 91.31 450 GLN A O 1
ATOM 3602 N N . GLU A 1 451 ? -21.606 -25.767 -10.710 1.00 92.94 451 GLU A N 1
ATOM 3603 C CA . GLU A 1 451 ? -21.001 -26.316 -9.487 1.00 92.94 451 GLU A CA 1
ATOM 3604 C C . GLU A 1 451 ? -20.591 -25.196 -8.523 1.00 92.94 451 GLU A C 1
ATOM 3606 O O . GLU A 1 451 ? -20.869 -25.284 -7.327 1.00 92.94 451 GLU A O 1
ATOM 3611 N N . ILE A 1 452 ? -20.001 -24.112 -9.044 1.00 91.69 452 ILE A N 1
ATOM 3612 C CA . ILE A 1 452 ? -19.627 -22.942 -8.237 1.00 91.69 452 ILE A CA 1
ATOM 3613 C C . ILE A 1 452 ? -20.863 -22.340 -7.553 1.00 91.69 452 ILE A C 1
ATOM 3615 O O . ILE A 1 452 ? -20.831 -22.098 -6.348 1.00 91.69 452 ILE A O 1
ATOM 3619 N N . GLU A 1 453 ? -21.963 -22.133 -8.289 1.00 92.44 453 GLU A N 1
ATOM 3620 C CA . GLU A 1 453 ? -23.235 -21.644 -7.732 1.00 92.44 453 GLU A CA 1
ATOM 3621 C C . GLU A 1 453 ? -23.789 -22.585 -6.647 1.00 92.44 453 GLU A C 1
ATOM 3623 O O . GLU A 1 453 ? -24.210 -22.125 -5.583 1.00 92.44 453 GLU A O 1
ATOM 3628 N N . ALA A 1 454 ? -23.769 -23.899 -6.892 1.00 90.19 454 ALA A N 1
ATOM 3629 C CA . ALA A 1 454 ? -24.318 -24.903 -5.983 1.00 90.19 454 ALA A CA 1
ATOM 3630 C C . ALA A 1 454 ? -23.534 -25.025 -4.666 1.00 90.19 454 ALA A C 1
ATOM 3632 O O . ALA A 1 454 ? -24.124 -25.305 -3.624 1.00 90.19 454 ALA A O 1
ATOM 3633 N N . MET A 1 455 ? -22.219 -24.801 -4.699 1.00 89.88 455 MET A N 1
ATOM 3634 C CA . MET A 1 455 ? -21.346 -24.878 -3.523 1.00 89.88 455 MET A CA 1
ATOM 3635 C C . MET A 1 455 ? -21.359 -23.607 -2.656 1.00 89.88 455 MET A C 1
ATOM 3637 O O . MET A 1 455 ? -20.740 -23.591 -1.586 1.00 89.88 455 MET A O 1
ATOM 3641 N N . MET A 1 456 ? -22.054 -22.542 -3.074 1.00 84.88 456 MET A N 1
ATOM 3642 C CA . MET A 1 456 ? -22.206 -21.335 -2.260 1.00 84.88 456 MET A CA 1
ATOM 3643 C C . MET A 1 456 ? -23.263 -21.529 -1.159 1.00 84.88 456 MET A C 1
ATOM 3645 O O . MET A 1 456 ? -24.378 -21.934 -1.484 1.00 84.88 456 MET A O 1
ATOM 3649 N N . PRO A 1 457 ? -22.979 -21.145 0.107 1.00 67.31 457 PRO A N 1
ATOM 3650 C CA . PRO A 1 457 ? -23.881 -21.354 1.249 1.00 67.31 457 PRO A CA 1
ATOM 3651 C C . PRO A 1 457 ? -25.327 -20.878 1.029 1.00 67.31 457 PRO A C 1
ATOM 3653 O O . PRO A 1 457 ? -26.248 -21.560 1.459 1.00 67.31 457 PRO A O 1
ATOM 3656 N N . ASP A 1 458 ? -25.516 -19.772 0.294 1.00 72.62 458 ASP A N 1
ATOM 3657 C CA . ASP A 1 458 ? -26.832 -19.155 0.053 1.00 72.62 458 ASP A CA 1
ATOM 3658 C C . ASP A 1 458 ? -27.195 -19.032 -1.446 1.00 72.62 458 ASP A C 1
ATOM 3660 O O . ASP A 1 458 ? -28.017 -18.193 -1.811 1.00 72.62 458 ASP A O 1
ATOM 3664 N N . ARG A 1 459 ? -26.522 -19.762 -2.359 1.00 70.44 459 ARG A N 1
ATOM 3665 C CA . ARG A 1 459 ? -26.617 -19.553 -3.836 1.00 70.44 459 ARG A CA 1
ATOM 3666 C C . ARG A 1 459 ? -26.524 -18.083 -4.255 1.00 70.44 459 ARG A C 1
ATOM 3668 O O . ARG A 1 459 ? -27.179 -17.584 -5.168 1.00 70.44 459 ARG A O 1
ATOM 3675 N N . SER A 1 460 ? -25.687 -17.368 -3.523 1.00 73.69 460 SER A N 1
ATOM 3676 C CA . SER A 1 460 ? -25.682 -15.913 -3.500 1.00 73.69 460 SER A CA 1
ATOM 3677 C C . SER A 1 460 ? -25.149 -15.252 -4.784 1.00 73.69 460 SER A C 1
ATOM 3679 O O . SER A 1 460 ? -25.240 -14.032 -4.933 1.00 73.69 460 SER A O 1
ATOM 3681 N N . VAL A 1 461 ? -24.600 -16.044 -5.714 1.00 80.88 461 VAL A N 1
ATOM 3682 C CA . VAL A 1 461 ? -24.161 -15.627 -7.051 1.00 80.88 461 VAL A CA 1
ATOM 3683 C C . VAL A 1 461 ? -24.628 -16.675 -8.062 1.00 80.88 461 VAL A C 1
ATOM 3685 O O . VAL A 1 461 ? -24.233 -17.832 -7.980 1.00 80.88 461 VAL A O 1
ATOM 3688 N N . ARG A 1 462 ? -25.460 -16.268 -9.027 1.00 85.75 462 ARG A N 1
ATOM 3689 C CA . ARG A 1 462 ? -25.939 -17.150 -10.108 1.00 85.75 462 ARG A CA 1
ATOM 3690 C C . ARG A 1 462 ? -24.818 -17.486 -11.098 1.00 85.75 462 ARG A C 1
ATOM 3692 O O . ARG A 1 462 ? -23.998 -16.612 -11.385 1.00 85.75 462 ARG A O 1
ATOM 3699 N N . HIS A 1 463 ? -24.840 -18.673 -11.708 1.00 84.56 463 HIS A N 1
ATOM 3700 C CA . HIS A 1 463 ? -23.821 -19.154 -12.658 1.00 84.56 463 HIS A CA 1
ATOM 3701 C C . HIS A 1 463 ? -23.480 -18.159 -13.786 1.00 84.56 463 HIS A C 1
ATOM 3703 O O . HIS A 1 463 ? -22.308 -17.955 -14.098 1.00 84.56 463 HIS A O 1
ATOM 3709 N N . ASN A 1 464 ? -24.471 -17.458 -14.354 1.00 85.38 464 ASN A N 1
ATOM 3710 C CA . ASN A 1 464 ? -24.235 -16.447 -15.398 1.00 85.38 464 ASN A CA 1
ATOM 3711 C C . ASN A 1 464 ? -23.380 -15.270 -14.901 1.00 85.38 464 ASN A C 1
ATOM 3713 O O . ASN A 1 464 ? -22.530 -14.756 -15.631 1.00 85.38 464 ASN A O 1
ATOM 3717 N N . ASN A 1 465 ? -23.575 -14.865 -13.644 1.00 87.69 465 ASN A N 1
ATOM 3718 C CA . ASN A 1 465 ? -22.778 -13.813 -13.019 1.00 87.69 465 ASN A CA 1
ATOM 3719 C C . ASN A 1 465 ? -21.377 -14.318 -12.667 1.00 87.69 465 ASN A C 1
ATOM 3721 O O . ASN A 1 465 ? -20.419 -13.568 -12.842 1.00 87.69 465 ASN A O 1
ATOM 3725 N N . VAL A 1 466 ? -21.244 -15.586 -12.252 1.00 88.81 466 VAL A N 1
ATOM 3726 C CA . VAL A 1 466 ? -19.938 -16.235 -12.046 1.00 88.81 466 VAL A CA 1
ATOM 3727 C C . VAL A 1 466 ? -19.113 -16.180 -13.334 1.00 88.81 466 VAL A C 1
ATOM 3729 O O . VAL A 1 466 ? -18.002 -15.658 -13.314 1.00 88.81 466 VAL A O 1
ATOM 3732 N N . ASN A 1 467 ? -19.681 -16.613 -14.467 1.00 90.06 467 ASN A N 1
ATOM 3733 C CA . ASN A 1 467 ? -19.007 -16.576 -15.771 1.00 90.06 467 ASN A CA 1
ATOM 3734 C C . ASN A 1 467 ? -18.582 -15.152 -16.162 1.00 90.06 467 ASN A C 1
ATOM 3736 O O . ASN A 1 467 ? -17.411 -14.891 -16.431 1.00 90.06 467 ASN A O 1
ATOM 3740 N N . LYS A 1 468 ? -19.537 -14.206 -16.158 1.00 88.12 468 LYS A N 1
ATOM 3741 C CA . LYS A 1 468 ? -19.295 -12.807 -16.550 1.00 88.12 468 LYS A CA 1
ATOM 3742 C C . LYS A 1 468 ? -18.161 -12.174 -15.746 1.00 88.12 468 LYS A C 1
ATOM 3744 O O . LYS A 1 468 ? -17.393 -11.375 -16.273 1.00 88.12 468 LYS A O 1
ATOM 3749 N N . MET A 1 469 ? -18.084 -12.516 -14.469 1.00 89.00 469 MET A N 1
ATOM 3750 C CA . MET A 1 469 ? -17.108 -11.970 -13.549 1.00 89.00 469 MET A CA 1
ATOM 3751 C C . MET A 1 469 ? -15.747 -12.647 -13.657 1.00 89.00 469 MET A C 1
ATOM 3753 O O . MET A 1 469 ? -14.772 -11.934 -13.843 1.00 89.00 469 MET A O 1
ATOM 3757 N N . LEU A 1 470 ? -15.658 -13.980 -13.579 1.00 90.00 470 LEU A N 1
ATOM 3758 C CA . LEU A 1 470 ? -14.369 -14.681 -13.662 1.00 90.00 470 LEU A CA 1
ATOM 3759 C C . LEU A 1 470 ? -13.696 -14.448 -15.020 1.00 90.00 470 LEU A C 1
ATOM 3761 O O . LEU A 1 470 ? -12.494 -14.224 -15.078 1.00 90.00 470 LEU A O 1
ATOM 3765 N N . LYS A 1 471 ? -14.477 -14.344 -16.106 1.00 88.75 471 LYS A N 1
ATOM 3766 C CA . LYS A 1 471 ? -13.971 -13.938 -17.428 1.00 88.75 471 LYS A CA 1
ATOM 3767 C C . LYS A 1 471 ? -13.298 -12.555 -17.429 1.00 88.75 471 LYS A C 1
ATOM 3769 O O . LYS A 1 471 ? -12.458 -12.291 -18.282 1.00 88.75 471 LYS A O 1
ATOM 3774 N N . ARG A 1 472 ? -13.666 -11.660 -16.506 1.00 85.50 472 ARG A N 1
ATOM 3775 C CA . ARG A 1 472 ? -13.072 -10.320 -16.381 1.00 85.50 472 ARG A CA 1
ATOM 3776 C C . ARG A 1 472 ? -11.712 -10.339 -15.668 1.00 85.50 472 ARG A C 1
ATOM 3778 O O . ARG A 1 472 ? -10.984 -9.358 -15.791 1.00 85.50 472 ARG A O 1
ATOM 3785 N N . TYR A 1 473 ? -11.383 -11.426 -14.969 1.00 86.81 473 TYR A N 1
ATOM 3786 C CA . TYR A 1 473 ? -10.157 -11.592 -14.181 1.00 86.81 473 TYR A CA 1
ATOM 3787 C C . TYR A 1 473 ? -9.461 -12.929 -14.516 1.00 86.81 473 TYR A C 1
ATOM 3789 O O . TYR A 1 473 ? -9.357 -13.795 -13.642 1.00 86.81 473 TYR A O 1
ATOM 3797 N N . PRO A 1 474 ? -9.031 -13.141 -15.778 1.00 85.62 474 PRO A N 1
ATOM 3798 C CA . PRO A 1 474 ? -8.386 -14.388 -16.212 1.00 85.62 474 PRO A CA 1
ATOM 3799 C C . PRO A 1 474 ? -7.114 -14.727 -15.422 1.00 85.62 474 PRO A C 1
ATOM 3801 O O . PRO A 1 474 ? -6.777 -15.894 -15.264 1.00 85.62 474 PRO A O 1
ATOM 3804 N N . GLU A 1 475 ? -6.440 -13.716 -14.882 1.00 83.25 475 GLU A N 1
ATOM 3805 C CA . GLU A 1 475 ? -5.282 -13.859 -14.004 1.00 83.25 475 GLU A CA 1
ATOM 3806 C C . GLU A 1 475 ? -5.609 -14.511 -12.649 1.00 83.25 475 GLU A C 1
ATOM 3808 O O . GLU A 1 475 ? -4.726 -15.106 -12.044 1.00 83.25 475 GLU A O 1
ATOM 3813 N N . LEU A 1 476 ? -6.855 -14.409 -12.157 1.00 88.50 476 LEU A N 1
ATOM 3814 C CA . LEU A 1 476 ? -7.282 -14.963 -10.861 1.00 88.50 476 LEU A CA 1
ATOM 3815 C C . LEU A 1 476 ? -7.943 -16.338 -11.010 1.00 88.50 476 LEU A C 1
ATOM 3817 O O . LEU A 1 476 ? -7.978 -17.118 -10.058 1.00 88.50 476 LEU A O 1
ATOM 3821 N N . ALA A 1 477 ? -8.519 -16.613 -12.182 1.00 91.75 477 ALA A N 1
ATOM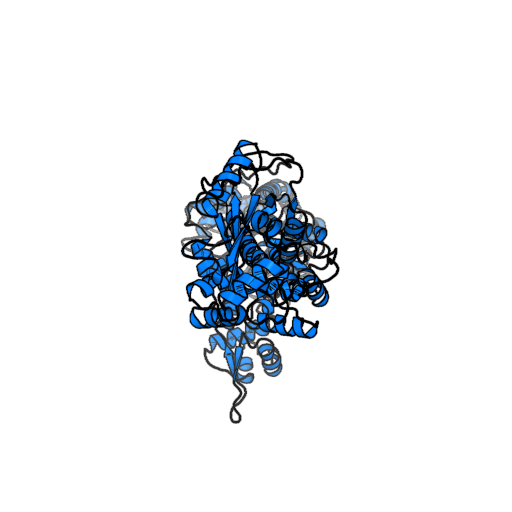 3822 C CA . ALA A 1 477 ? -9.158 -17.882 -12.486 1.00 91.75 477 ALA A CA 1
ATOM 3823 C C . ALA A 1 477 ? -8.957 -18.270 -13.956 1.00 91.75 477 ALA A C 1
ATOM 3825 O O . ALA A 1 477 ? -9.476 -17.613 -14.863 1.00 91.75 477 ALA A O 1
ATOM 3826 N N . LEU A 1 478 ? -8.263 -19.387 -14.172 1.00 91.00 478 LEU A N 1
ATOM 3827 C CA . LEU A 1 478 ? -8.048 -19.981 -15.483 1.00 91.00 478 LEU A CA 1
ATOM 3828 C C . LEU A 1 478 ? -9.347 -20.553 -16.026 1.00 91.00 478 LEU A C 1
ATOM 3830 O O . LEU A 1 478 ? -10.122 -21.203 -15.320 1.00 91.00 478 LEU A O 1
ATOM 3834 N N . ARG A 1 479 ? -9.573 -20.292 -17.310 1.00 92.00 479 ARG A N 1
ATOM 3835 C CA . ARG A 1 479 ? -10.760 -20.709 -18.041 1.00 92.00 479 ARG A CA 1
ATOM 3836 C C . ARG A 1 479 ? -10.415 -21.917 -18.902 1.00 92.00 479 ARG A C 1
ATOM 3838 O O . ARG A 1 479 ? -9.609 -21.796 -19.818 1.00 92.00 479 ARG A O 1
ATOM 3845 N N . HIS A 1 480 ? -11.071 -23.040 -18.640 1.00 89.69 480 HIS A N 1
ATOM 3846 C CA . HIS A 1 480 ? -10.911 -24.278 -19.399 1.00 89.69 480 HIS A CA 1
ATOM 3847 C C . HIS A 1 480 ? -12.113 -24.459 -20.329 1.00 89.69 480 HIS A C 1
ATOM 3849 O O . HIS A 1 480 ? -13.243 -24.650 -19.867 1.00 89.69 480 HIS A O 1
ATOM 3855 N N . GLU A 1 481 ? -11.874 -24.362 -21.637 1.00 84.38 481 GLU A N 1
ATOM 3856 C CA . GLU A 1 481 ? -12.860 -24.634 -22.689 1.00 84.38 481 GLU A CA 1
ATOM 3857 C C . GLU A 1 481 ? -12.400 -25.845 -23.502 1.00 84.38 481 GLU A C 1
ATOM 3859 O O . GLU A 1 481 ? -11.322 -25.821 -24.090 1.00 84.38 481 GLU A O 1
ATOM 3864 N N . SER A 1 482 ? -13.222 -26.896 -23.538 1.00 74.44 482 SER A N 1
ATOM 3865 C CA . SER A 1 482 ? -13.031 -28.048 -24.421 1.00 74.44 482 SER A CA 1
ATOM 3866 C C . SER A 1 482 ? -14.281 -28.208 -25.292 1.00 74.44 482 SER A C 1
ATOM 3868 O O . SER A 1 482 ? -15.376 -27.964 -24.780 1.00 74.44 482 SER A O 1
ATOM 3870 N N . PRO A 1 483 ? -14.165 -28.604 -26.575 1.00 65.06 483 PRO A N 1
ATOM 3871 C CA . PRO A 1 483 ? -15.314 -28.764 -27.472 1.00 65.06 483 PRO A CA 1
ATOM 3872 C C . PRO A 1 483 ? -16.410 -29.692 -26.924 1.00 65.06 483 PRO A C 1
ATOM 3874 O O . PRO A 1 483 ? -17.587 -29.466 -27.191 1.00 65.06 483 PRO A O 1
ATOM 3877 N N . ASP A 1 484 ? -16.014 -30.684 -26.119 1.00 64.88 484 ASP A N 1
ATOM 3878 C CA . ASP A 1 484 ? -16.883 -31.743 -25.593 1.00 64.88 484 ASP A CA 1
ATOM 3879 C C . ASP A 1 484 ? -17.186 -31.613 -24.086 1.00 64.88 484 ASP A C 1
ATOM 3881 O O . ASP A 1 484 ? -17.901 -32.444 -23.523 1.00 64.88 484 ASP A O 1
ATOM 3885 N N . GLU A 1 485 ? -16.668 -30.582 -23.402 1.00 71.75 485 GLU A N 1
ATOM 3886 C CA . GLU A 1 485 ? -16.891 -30.385 -21.964 1.00 71.75 485 GLU A CA 1
ATOM 3887 C C . GLU A 1 485 ? -17.586 -29.062 -21.637 1.00 71.75 485 GLU A C 1
ATOM 3889 O O . GLU A 1 485 ? -17.384 -28.026 -22.268 1.00 71.75 485 GLU A O 1
ATOM 3894 N N . ASN A 1 486 ? -18.365 -29.075 -20.554 1.00 79.31 486 ASN A N 1
ATOM 3895 C CA . ASN A 1 486 ? -18.896 -27.851 -19.969 1.00 79.31 486 ASN A CA 1
ATOM 3896 C C . ASN A 1 486 ? -17.754 -26.936 -19.502 1.00 79.31 486 ASN A C 1
ATOM 3898 O O . ASN A 1 486 ? -16.819 -27.394 -18.850 1.00 79.31 486 ASN A O 1
ATOM 3902 N N . LEU A 1 487 ? -17.891 -25.633 -19.765 1.00 88.69 487 LEU A N 1
ATOM 3903 C CA . LEU A 1 487 ? -16.975 -24.578 -19.323 1.00 88.69 487 LEU A CA 1
ATOM 3904 C C . LEU A 1 487 ? -16.628 -24.707 -17.831 1.00 88.69 487 LEU A C 1
ATOM 3906 O O . LEU A 1 487 ? -17.519 -24.602 -16.977 1.00 88.69 487 LEU A O 1
ATOM 3910 N N . LYS A 1 488 ? -15.333 -24.847 -17.529 1.00 92.81 488 LYS A N 1
ATOM 3911 C CA . LYS A 1 488 ? -14.799 -24.931 -16.163 1.00 92.81 488 LYS A CA 1
ATOM 3912 C C . LYS A 1 488 ? -13.869 -23.761 -15.851 1.00 92.81 488 LYS A C 1
ATOM 3914 O O . LYS A 1 488 ? -13.241 -23.183 -16.737 1.00 92.81 488 LYS A O 1
ATOM 3919 N N . TYR A 1 489 ? -13.782 -23.438 -14.569 1.00 95.31 489 TYR A N 1
ATOM 3920 C CA . TYR A 1 489 ? -12.841 -22.483 -14.006 1.00 95.31 489 TYR A CA 1
ATOM 3921 C C . TYR A 1 489 ? -11.975 -23.154 -12.952 1.00 95.31 489 TYR A C 1
ATOM 3923 O O . TYR A 1 489 ? -12.466 -23.979 -12.186 1.00 95.31 489 TYR A O 1
ATOM 3931 N N . GLU A 1 490 ? -10.713 -22.760 -12.889 1.00 94.00 490 GLU A N 1
ATOM 3932 C CA . GLU A 1 490 ? -9.742 -23.181 -11.883 1.00 94.00 490 GLU A CA 1
ATOM 3933 C C . GLU A 1 490 ? -9.084 -21.943 -11.278 1.00 94.00 490 GLU A C 1
ATOM 3935 O O . GLU A 1 490 ? -8.831 -20.977 -11.992 1.00 94.00 490 GLU A O 1
ATOM 3940 N N . ILE A 1 491 ? -8.845 -21.929 -9.968 1.00 94.00 491 ILE A N 1
ATOM 3941 C CA . ILE A 1 491 ? -8.168 -20.796 -9.329 1.00 94.00 491 ILE A CA 1
ATOM 3942 C C . ILE A 1 491 ? -6.668 -20.818 -9.647 1.00 94.00 491 ILE A C 1
ATOM 3944 O O . ILE A 1 491 ? -6.060 -21.882 -9.694 1.00 94.00 491 ILE A O 1
ATOM 3948 N N . THR A 1 492 ? -6.075 -19.648 -9.873 1.00 89.69 492 THR A N 1
ATOM 3949 C CA . THR A 1 492 ? -4.621 -19.503 -10.055 1.00 89.69 492 THR A CA 1
ATOM 3950 C C . THR A 1 492 ? -3.912 -19.241 -8.728 1.00 89.69 492 THR A C 1
ATOM 3952 O O . THR A 1 492 ? -4.548 -18.873 -7.740 1.00 89.69 492 THR A O 1
ATOM 3955 N N . SER A 1 493 ? -2.577 -19.312 -8.720 1.00 82.62 493 SER A N 1
ATOM 3956 C CA . SER A 1 493 ? -1.759 -18.841 -7.591 1.00 82.62 493 SER A CA 1
ATOM 3957 C C . SER A 1 493 ? -2.052 -17.381 -7.228 1.00 82.62 493 SER A C 1
ATOM 3959 O O . SER A 1 493 ? -2.208 -17.058 -6.054 1.00 82.62 493 SER A O 1
ATOM 3961 N N . THR A 1 494 ? -2.232 -16.515 -8.229 1.00 82.88 494 THR A N 1
ATOM 3962 C CA . THR A 1 494 ? -2.601 -15.105 -8.031 1.00 82.88 494 THR A CA 1
ATOM 3963 C C . THR A 1 494 ? -4.018 -14.960 -7.473 1.00 82.88 494 THR A C 1
ATOM 3965 O O . THR A 1 494 ? -4.277 -14.096 -6.634 1.00 82.88 494 THR A O 1
ATOM 3968 N N . GLY A 1 495 ? -4.944 -15.836 -7.874 1.00 86.62 495 GLY A N 1
ATOM 3969 C CA . GLY A 1 495 ? -6.270 -15.960 -7.270 1.00 86.62 495 GLY A CA 1
ATOM 3970 C C . GLY A 1 495 ? -6.207 -16.348 -5.792 1.00 86.62 495 GLY A C 1
ATOM 3971 O O . GLY A 1 495 ? -6.907 -15.750 -4.970 1.00 86.62 495 GLY A O 1
ATOM 3972 N N . ASP A 1 496 ? -5.343 -17.298 -5.434 1.00 84.00 496 ASP A N 1
ATOM 3973 C CA . ASP A 1 496 ? -5.099 -17.688 -4.043 1.00 84.00 496 ASP A CA 1
ATOM 3974 C C . ASP A 1 496 ? -4.475 -16.548 -3.230 1.00 84.00 496 ASP A C 1
ATOM 3976 O O . ASP A 1 496 ? -4.979 -16.229 -2.147 1.00 84.00 496 ASP A O 1
ATOM 3980 N N . ALA A 1 497 ? -3.459 -15.874 -3.776 1.00 80.25 497 ALA A N 1
ATOM 3981 C CA . ALA A 1 497 ? -2.826 -14.706 -3.167 1.00 80.25 497 ALA A CA 1
ATOM 3982 C C . ALA A 1 497 ? -3.830 -13.566 -2.941 1.00 80.25 497 ALA A C 1
ATOM 3984 O O . ALA A 1 497 ? -3.828 -12.936 -1.882 1.00 80.25 497 ALA A O 1
ATOM 3985 N N . PHE A 1 498 ? -4.747 -13.339 -3.888 1.00 84.12 498 PHE A N 1
ATOM 3986 C CA . PHE A 1 498 ? -5.846 -12.390 -3.727 1.00 84.12 498 PHE A CA 1
ATOM 3987 C C . PHE A 1 498 ? -6.762 -12.773 -2.557 1.00 84.12 498 PHE A C 1
ATOM 3989 O O . PHE A 1 498 ? -7.056 -11.926 -1.711 1.00 84.12 498 PHE A O 1
ATOM 3996 N N . ILE A 1 499 ? -7.200 -14.036 -2.460 1.00 83.56 499 ILE A N 1
ATOM 3997 C CA . ILE A 1 499 ? -8.020 -14.480 -1.320 1.00 83.56 499 ILE A CA 1
ATOM 3998 C C . ILE A 1 499 ? -7.254 -14.288 -0.012 1.00 83.56 499 ILE A C 1
ATOM 4000 O O . ILE A 1 499 ? -7.831 -13.769 0.942 1.00 83.56 499 ILE A O 1
ATOM 4004 N N . ASP A 1 500 ? -5.981 -14.681 0.044 1.00 76.00 500 ASP A N 1
ATOM 4005 C CA . ASP A 1 500 ? -5.160 -14.556 1.247 1.00 76.00 500 ASP A CA 1
ATOM 4006 C C . ASP A 1 500 ? -4.950 -13.095 1.660 1.00 76.00 500 ASP A C 1
ATOM 4008 O O . ASP A 1 500 ? -5.040 -12.797 2.853 1.00 76.00 500 ASP A O 1
ATOM 4012 N N . ALA A 1 501 ? -4.772 -12.176 0.709 1.00 72.75 501 ALA A N 1
ATOM 4013 C CA . ALA A 1 501 ? -4.685 -10.742 0.975 1.00 72.75 501 ALA A CA 1
ATOM 4014 C C . ALA A 1 501 ? -5.987 -10.194 1.588 1.00 72.75 501 ALA A C 1
ATOM 4016 O O . ALA A 1 501 ? -5.969 -9.503 2.613 1.00 72.75 501 ALA A O 1
ATOM 4017 N N . ILE A 1 502 ? -7.142 -10.555 1.016 1.00 73.31 502 ILE A N 1
ATOM 4018 C CA . ILE A 1 502 ? -8.456 -10.146 1.538 1.00 73.31 502 ILE A CA 1
ATOM 4019 C C . ILE A 1 502 ? -8.733 -10.781 2.904 1.00 73.31 502 ILE A C 1
ATOM 4021 O O . ILE A 1 502 ? -9.201 -10.112 3.829 1.00 73.31 502 ILE A O 1
ATOM 4025 N N . ASP A 1 503 ? -8.406 -12.058 3.075 1.00 69.81 503 ASP A N 1
ATOM 4026 C CA . ASP A 1 503 ? -8.527 -12.754 4.349 1.00 69.81 503 ASP A CA 1
ATOM 4027 C C . ASP A 1 503 ? -7.589 -12.179 5.411 1.00 69.81 503 ASP A C 1
ATOM 4029 O O . ASP A 1 503 ? -7.981 -12.093 6.573 1.00 69.81 503 ASP A O 1
ATOM 4033 N N . ARG A 1 504 ? -6.371 -11.755 5.055 1.00 62.50 504 ARG A N 1
ATOM 4034 C CA . ARG A 1 504 ? -5.436 -11.107 5.983 1.00 62.50 504 ARG A CA 1
ATOM 4035 C C . ARG A 1 504 ? -6.020 -9.820 6.520 1.00 62.50 504 ARG A C 1
ATOM 4037 O O . ARG A 1 504 ? -6.001 -9.634 7.729 1.00 62.50 504 ARG A O 1
ATOM 4044 N N . VAL A 1 505 ? -6.585 -8.973 5.666 1.00 56.19 505 VAL A N 1
ATOM 4045 C CA . VAL A 1 505 ? -7.274 -7.752 6.103 1.00 56.19 505 VAL A CA 1
ATOM 4046 C C . VAL A 1 505 ? -8.381 -8.070 7.118 1.00 56.19 505 VAL A C 1
ATOM 4048 O O . VAL A 1 505 ? -8.579 -7.309 8.062 1.00 56.19 505 VAL A O 1
ATOM 4051 N N . ARG A 1 506 ? -9.055 -9.224 6.996 1.00 55.81 506 ARG A N 1
ATOM 4052 C CA . ARG A 1 506 ? -10.029 -9.711 7.994 1.00 55.81 506 ARG A CA 1
ATOM 4053 C C . ARG A 1 506 ? -9.388 -10.308 9.251 1.00 55.81 506 ARG A C 1
ATOM 4055 O O . ARG A 1 506 ? -9.998 -10.271 10.315 1.00 55.81 506 ARG A O 1
ATOM 4062 N N . ARG A 1 507 ? -8.207 -10.923 9.122 1.00 51.91 507 ARG A N 1
ATOM 4063 C CA . ARG A 1 507 ? -7.439 -11.556 10.212 1.00 51.91 507 ARG A CA 1
ATOM 4064 C C . ARG A 1 507 ? -6.542 -10.568 10.962 1.00 51.91 507 ARG A C 1
ATOM 4066 O O . ARG A 1 507 ? -6.054 -10.929 12.034 1.00 51.91 507 ARG A O 1
ATOM 4073 N N . MET A 1 508 ? -6.297 -9.369 10.422 1.00 54.81 508 MET A N 1
ATOM 4074 C CA . MET A 1 508 ? -5.594 -8.295 11.116 1.00 54.81 508 MET A CA 1
ATOM 4075 C C . MET A 1 508 ? -6.300 -8.069 12.438 1.00 54.81 508 MET A C 1
ATOM 4077 O O . MET A 1 508 ? -7.504 -7.826 12.494 1.00 54.81 508 MET A O 1
ATOM 4081 N N . GLY A 1 509 ? -5.534 -8.245 13.507 1.00 58.75 509 GLY A N 1
ATOM 4082 C CA . GLY A 1 509 ? -6.075 -8.325 14.838 1.00 58.75 509 GLY A CA 1
ATOM 4083 C C . GLY A 1 509 ? -6.851 -7.075 15.215 1.00 58.75 509 GLY A C 1
ATOM 4084 O O . GLY A 1 509 ? -6.228 -6.066 15.536 1.00 58.75 509 GLY A O 1
ATOM 4085 N N . VAL A 1 510 ? -8.185 -7.136 15.205 1.00 70.25 510 VAL A N 1
ATOM 4086 C CA . VA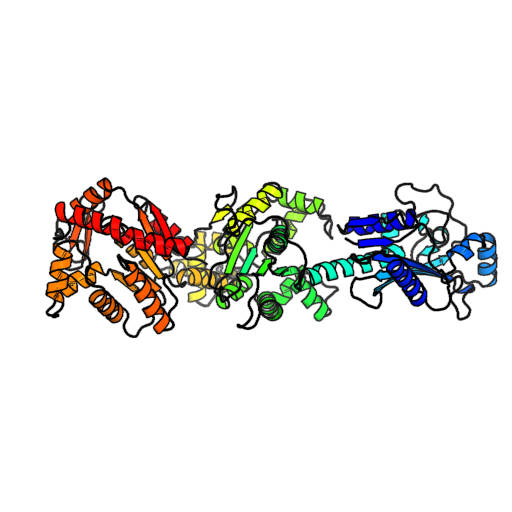L A 1 510 ? -9.044 -6.042 15.669 1.00 70.25 510 VAL A CA 1
ATOM 4087 C C . VAL A 1 510 ? -8.752 -5.871 17.154 1.00 70.25 510 VAL A C 1
ATOM 4089 O O . VAL A 1 510 ? -9.169 -6.714 17.928 1.00 70.25 510 VAL A O 1
ATOM 4092 N N . ARG A 1 511 ? -7.979 -4.859 17.554 1.00 82.06 511 ARG A N 1
ATOM 4093 C CA . ARG A 1 511 ? -7.672 -4.533 18.961 1.00 82.06 511 ARG A CA 1
ATOM 4094 C C . ARG A 1 511 ? -8.266 -3.169 19.256 1.00 82.06 511 ARG A C 1
ATOM 4096 O O . ARG A 1 511 ? -7.554 -2.166 19.279 1.00 82.06 511 ARG A O 1
ATOM 4103 N N . ILE A 1 512 ? -9.587 -3.137 19.363 1.00 88.81 512 ILE A N 1
ATOM 4104 C CA . ILE A 1 512 ? -10.352 -1.897 19.469 1.00 88.81 512 ILE A CA 1
ATOM 4105 C C . ILE A 1 512 ? -10.809 -1.699 20.905 1.00 88.81 512 ILE A C 1
ATOM 4107 O O . ILE A 1 512 ? -11.255 -2.648 21.549 1.00 88.81 512 ILE A O 1
ATOM 4111 N N . SER A 1 513 ? -10.802 -0.453 21.366 1.00 92.19 513 SER A N 1
ATOM 4112 C CA . SER A 1 513 ? -11.699 -0.034 22.434 1.00 92.19 513 SER A CA 1
ATOM 4113 C C . SER A 1 513 ? -12.749 0.947 21.922 1.00 92.19 513 SER A C 1
ATOM 4115 O O . SER A 1 513 ? -12.432 1.938 21.268 1.00 92.19 513 SER A O 1
ATOM 4117 N N . LEU A 1 514 ? -14.016 0.646 22.198 1.00 92.50 514 LEU A N 1
ATOM 4118 C CA . LEU A 1 514 ? -15.158 1.478 21.853 1.00 92.50 514 LEU A CA 1
ATOM 4119 C C . LEU A 1 514 ? -15.502 2.393 23.028 1.00 92.50 514 LEU A C 1
ATOM 4121 O O . LEU A 1 514 ? -15.858 1.956 24.128 1.00 92.50 514 LEU A O 1
ATOM 4125 N N . PHE A 1 515 ? -15.443 3.682 22.741 1.00 91.69 515 PHE A N 1
ATOM 4126 C CA . PHE A 1 515 ? -15.778 4.798 23.599 1.00 91.69 515 PHE A CA 1
ATOM 4127 C C . PHE A 1 515 ? -17.050 5.479 23.093 1.00 91.69 515 PHE A C 1
ATOM 4129 O O . PHE A 1 515 ? -17.521 5.278 21.974 1.00 91.69 515 PHE A O 1
ATOM 4136 N N . GLY A 1 516 ? -17.673 6.235 23.981 1.00 88.75 516 GLY A N 1
ATOM 4137 C CA . GLY A 1 516 ? -18.944 6.904 23.757 1.00 88.75 516 GLY A CA 1
ATOM 4138 C C . GLY A 1 516 ? -19.777 6.886 25.036 1.00 88.75 516 GLY A C 1
ATOM 4139 O O . GLY A 1 516 ? -19.673 5.931 25.825 1.00 88.75 516 GLY A O 1
ATOM 4140 N N . PRO A 1 517 ? -20.646 7.882 25.258 1.00 86.50 517 PRO A N 1
ATOM 4141 C CA . PRO A 1 517 ? -21.553 7.879 26.397 1.00 86.50 517 PRO A CA 1
ATOM 4142 C C . PRO A 1 517 ? -22.447 6.618 26.415 1.00 86.50 517 PRO A C 1
ATOM 4144 O O . PRO A 1 517 ? -22.603 5.915 25.401 1.00 86.50 517 PRO A O 1
ATOM 4147 N N . PRO A 1 518 ? -23.021 6.239 27.572 1.00 82.94 518 PRO A N 1
ATOM 4148 C CA . PRO A 1 518 ? -24.043 5.192 27.619 1.00 82.94 518 PRO A CA 1
ATOM 4149 C C . PRO A 1 518 ? -25.147 5.504 26.600 1.00 82.94 518 PRO A C 1
ATOM 4151 O O . PRO A 1 518 ? -25.594 6.632 26.544 1.00 82.94 518 PRO A O 1
ATOM 4154 N N . GLY A 1 519 ? -25.569 4.542 25.774 1.00 82.62 519 GLY A N 1
ATOM 4155 C CA . GLY A 1 519 ? -26.577 4.800 24.728 1.00 82.62 519 GLY A CA 1
ATOM 4156 C C . GLY A 1 519 ? -26.020 5.267 23.375 1.00 82.62 519 GLY A C 1
ATOM 4157 O O . GLY A 1 519 ? -26.771 5.334 22.408 1.00 82.62 519 GLY A O 1
ATOM 4158 N N . ALA A 1 520 ? -24.706 5.480 23.243 1.00 88.31 520 ALA A N 1
ATOM 4159 C CA . ALA A 1 520 ? -24.090 5.902 21.977 1.00 88.31 520 ALA A CA 1
ATOM 4160 C C . ALA A 1 520 ? -24.131 4.856 20.843 1.00 88.31 520 ALA A C 1
ATOM 4162 O O . ALA A 1 520 ? -23.795 5.178 19.713 1.00 88.31 520 ALA A O 1
ATOM 4163 N N . GLY A 1 521 ? -24.546 3.614 21.119 1.00 85.75 521 GLY A N 1
ATOM 4164 C CA . GLY A 1 521 ? -24.599 2.541 20.114 1.00 85.75 521 GLY A CA 1
ATOM 4165 C C . GLY A 1 521 ? -23.371 1.623 20.074 1.00 85.75 521 GLY A C 1
ATOM 4166 O O . GLY A 1 521 ? -23.296 0.765 19.203 1.00 85.75 521 GLY A O 1
ATOM 4167 N N . LYS A 1 522 ? -22.448 1.727 21.045 1.00 88.56 522 LYS A N 1
ATOM 4168 C CA . LYS A 1 522 ? -21.222 0.902 21.130 1.00 88.56 522 LYS A CA 1
ATOM 4169 C C . LYS A 1 522 ? -21.463 -0.596 20.926 1.00 88.56 522 LYS A C 1
ATOM 4171 O O . LYS A 1 522 ? -20.812 -1.198 20.087 1.00 88.56 522 LYS A O 1
ATOM 4176 N N . GLY A 1 523 ? -22.435 -1.179 21.632 1.00 82.19 523 GLY A N 1
ATOM 4177 C CA . GLY A 1 523 ? -22.749 -2.607 21.506 1.00 82.19 523 GLY A CA 1
ATOM 4178 C C . GLY A 1 523 ? -23.270 -3.016 20.121 1.00 82.19 523 GLY A C 1
ATOM 4179 O O . GLY A 1 523 ? -23.037 -4.143 19.701 1.00 82.19 523 GLY A O 1
ATOM 4180 N N . VAL A 1 524 ? -23.932 -2.108 19.392 1.00 81.69 524 VAL A N 1
ATOM 4181 C CA . VAL A 1 524 ? -24.370 -2.356 18.005 1.00 81.69 524 VAL A CA 1
ATOM 4182 C C . VAL A 1 524 ? -23.156 -2.372 17.081 1.00 81.69 524 VAL A C 1
ATOM 4184 O O . VAL A 1 524 ? -22.958 -3.341 16.359 1.00 81.69 524 VAL A O 1
ATOM 4187 N N . VAL A 1 525 ? -22.293 -1.355 17.179 1.00 84.50 525 VAL A N 1
ATOM 4188 C CA . VAL A 1 525 ? -21.038 -1.279 16.412 1.00 84.50 525 VAL A CA 1
ATOM 4189 C C . VAL A 1 525 ? -20.123 -2.468 16.721 1.00 84.50 525 VAL A C 1
ATOM 4191 O O . VAL A 1 525 ? -19.542 -3.047 15.811 1.00 84.50 525 VAL A O 1
ATOM 4194 N N . ALA A 1 526 ? -20.025 -2.879 17.989 1.00 82.75 526 ALA A N 1
ATOM 4195 C CA . ALA A 1 526 ? -19.288 -4.073 18.387 1.00 82.75 526 ALA A CA 1
ATOM 4196 C C . ALA A 1 526 ? -19.874 -5.340 17.759 1.00 82.75 526 ALA A C 1
ATOM 4198 O O . ALA A 1 526 ? -19.124 -6.154 17.232 1.00 82.75 526 ALA A O 1
ATOM 4199 N N . GLY A 1 527 ? -21.200 -5.499 17.799 1.00 76.12 527 GLY A N 1
ATOM 4200 C CA . GLY A 1 527 ? -21.889 -6.623 17.169 1.00 76.12 527 GLY A CA 1
ATOM 4201 C C . GLY A 1 527 ? -21.567 -6.729 15.681 1.00 76.12 527 GLY A C 1
ATOM 4202 O O . GLY A 1 527 ? -21.195 -7.805 15.224 1.00 76.12 527 GLY A O 1
ATOM 4203 N N . GLU A 1 528 ? -21.610 -5.608 14.959 1.00 75.19 528 GLU A N 1
ATOM 4204 C CA . GLU A 1 528 ? -21.253 -5.553 13.537 1.00 75.19 528 GLU A CA 1
ATOM 4205 C C . GLU A 1 528 ? -19.759 -5.829 13.287 1.00 75.19 528 GLU A C 1
ATOM 4207 O O . GLU A 1 528 ? -19.418 -6.628 12.417 1.00 75.19 528 GLU A O 1
ATOM 4212 N N . LEU A 1 529 ? -18.847 -5.265 14.095 1.00 75.06 529 LEU A N 1
ATOM 4213 C CA . LEU A 1 529 ? -17.403 -5.557 14.017 1.00 75.06 529 LEU A CA 1
ATOM 4214 C C . LEU A 1 529 ? -17.091 -7.047 14.220 1.00 75.06 529 LEU A C 1
ATOM 4216 O O . LEU A 1 529 ? -16.112 -7.567 13.684 1.00 75.06 529 LEU A O 1
ATOM 4220 N N . LEU A 1 530 ? -17.902 -7.727 15.029 1.00 72.88 530 LEU A N 1
ATOM 4221 C CA . LEU A 1 530 ? -17.695 -9.115 15.427 1.00 72.88 530 LEU A CA 1
ATOM 4222 C C . LEU A 1 530 ? -18.493 -10.115 14.587 1.00 72.88 530 LEU A C 1
ATOM 4224 O O . LEU A 1 530 ? -18.176 -11.303 14.631 1.00 72.88 530 LEU A O 1
ATOM 4228 N N . ALA A 1 531 ? -19.475 -9.661 13.802 1.00 64.44 531 ALA A N 1
ATOM 4229 C CA . ALA A 1 531 ? -20.363 -10.513 13.011 1.00 64.44 531 ALA A CA 1
ATOM 4230 C C . ALA A 1 531 ? -19.607 -11.443 12.043 1.00 64.44 531 ALA A C 1
ATOM 4232 O O . ALA A 1 531 ? -20.083 -12.535 11.738 1.00 64.44 531 ALA A O 1
ATOM 4233 N N . ASP A 1 532 ? -18.417 -11.031 11.589 1.00 51.38 532 ASP A N 1
ATOM 4234 C CA . ASP A 1 532 ? -17.594 -11.766 10.622 1.00 51.38 532 ASP A CA 1
ATOM 4235 C C . ASP A 1 532 ? -16.244 -12.260 11.159 1.00 51.38 532 ASP A C 1
ATOM 4237 O O . ASP A 1 532 ? -15.522 -12.974 10.449 1.00 51.38 532 ASP A O 1
ATOM 4241 N N . ALA A 1 533 ? -15.899 -11.922 12.403 1.00 53.28 533 ALA A N 1
ATOM 4242 C CA . ALA A 1 533 ? -14.595 -12.205 12.987 1.00 53.28 533 ALA A CA 1
ATOM 4243 C C . ALA A 1 533 ? -14.647 -13.470 13.858 1.00 53.28 533 ALA A C 1
ATOM 4245 O O . ALA A 1 533 ? -14.843 -13.409 15.070 1.00 53.28 533 ALA A O 1
ATOM 4246 N N . ARG A 1 534 ? -14.428 -14.642 13.240 1.00 44.44 534 ARG A N 1
ATOM 4247 C CA . ARG A 1 534 ? -14.537 -15.969 13.891 1.00 44.44 534 ARG A CA 1
ATOM 4248 C C . ARG A 1 534 ? -13.571 -16.220 15.068 1.00 44.44 534 ARG A C 1
ATOM 4250 O O . ARG A 1 534 ? -13.621 -17.294 15.656 1.00 44.44 534 ARG A O 1
ATOM 4257 N N . HIS A 1 535 ? -12.730 -15.255 15.448 1.00 51.44 535 HIS A N 1
ATOM 4258 C CA . HIS A 1 535 ? -11.745 -15.387 16.531 1.00 51.44 535 HIS A CA 1
ATOM 4259 C C . HIS A 1 535 ? -11.557 -14.111 17.379 1.00 51.44 535 HIS A C 1
ATOM 4261 O O . HIS A 1 535 ? -10.537 -13.976 18.058 1.00 51.44 535 HIS A O 1
ATOM 4267 N N . SER A 1 536 ? -12.518 -13.180 17.361 1.00 65.12 536 SER A N 1
ATOM 4268 C CA . SER A 1 536 ? -12.444 -11.940 18.148 1.00 65.12 536 SER A CA 1
ATOM 4269 C C . SER A 1 536 ? -13.132 -12.067 19.505 1.00 65.12 536 SER A C 1
ATOM 4271 O O . SER A 1 536 ? -14.278 -12.503 19.599 1.00 65.12 536 SER A O 1
ATOM 4273 N N . ARG A 1 537 ? -12.447 -11.648 20.573 1.00 77.25 537 ARG A N 1
ATOM 4274 C CA . ARG A 1 537 ? -13.006 -11.608 21.930 1.00 77.25 537 ARG A CA 1
ATOM 4275 C C . ARG A 1 537 ? -13.754 -10.294 22.158 1.00 77.25 537 ARG A C 1
ATOM 4277 O O . ARG A 1 537 ? -13.154 -9.226 22.122 1.00 77.25 537 ARG A O 1
ATOM 4284 N N . TYR A 1 538 ? -15.049 -10.357 22.440 1.00 84.38 538 TYR A N 1
ATOM 4285 C CA . TYR A 1 538 ? -15.791 -9.191 22.919 1.00 84.38 538 TYR A CA 1
ATOM 4286 C C . TYR A 1 538 ? -15.699 -9.089 24.435 1.00 84.38 538 TYR A C 1
ATOM 4288 O O . TYR A 1 538 ? -15.984 -10.067 25.125 1.00 84.38 538 TYR A O 1
ATOM 4296 N N . VAL A 1 539 ? -15.331 -7.920 24.953 1.00 85.81 539 VAL A N 1
ATOM 4297 C CA . VAL A 1 539 ? -15.258 -7.675 26.396 1.00 85.81 539 VAL A CA 1
ATOM 4298 C C . VAL A 1 539 ? -16.074 -6.438 26.742 1.00 85.81 539 VAL A C 1
ATOM 4300 O O . VAL A 1 539 ? -15.587 -5.311 26.676 1.00 85.81 539 VAL A O 1
ATOM 4303 N N . ALA A 1 540 ? -17.323 -6.652 27.152 1.00 86.81 540 ALA A N 1
ATOM 4304 C CA . ALA A 1 540 ? -18.169 -5.605 27.714 1.00 86.81 540 ALA A CA 1
ATOM 4305 C C . ALA A 1 540 ? -18.006 -5.572 29.235 1.00 86.81 540 ALA A C 1
ATOM 4307 O O . ALA A 1 540 ? -18.703 -6.280 29.966 1.00 86.81 540 ALA A O 1
ATOM 4308 N N . THR A 1 541 ? -17.094 -4.737 29.738 1.00 84.94 541 THR A N 1
ATOM 4309 C CA . THR A 1 541 ? -16.784 -4.690 31.182 1.00 84.94 541 THR A CA 1
ATOM 4310 C C . THR A 1 541 ? -18.013 -4.388 32.034 1.00 84.94 541 THR A C 1
ATOM 4312 O O . THR A 1 541 ? -18.164 -4.932 33.122 1.00 84.94 541 THR A O 1
ATOM 4315 N N . GLY A 1 542 ? -18.957 -3.598 31.512 1.00 83.50 542 GLY A N 1
ATOM 4316 C CA . GLY A 1 542 ? -20.228 -3.341 32.186 1.00 83.50 542 GLY A CA 1
ATOM 4317 C C . GLY A 1 542 ? -21.082 -4.594 32.412 1.00 83.50 542 GLY A C 1
ATOM 4318 O O . GLY A 1 542 ? -21.729 -4.688 33.451 1.00 83.50 542 GLY A O 1
ATOM 4319 N N . ASP A 1 543 ? -21.100 -5.547 31.474 1.00 83.62 543 ASP A N 1
ATOM 4320 C CA . ASP A 1 543 ? -21.837 -6.807 31.644 1.00 83.62 543 ASP A CA 1
ATOM 4321 C C . ASP A 1 543 ? -21.125 -7.728 32.639 1.00 83.62 543 ASP A C 1
ATOM 4323 O O . ASP A 1 543 ? -21.778 -8.288 33.520 1.00 83.62 543 ASP A O 1
ATOM 4327 N N . HIS A 1 544 ? -19.790 -7.791 32.586 1.00 86.62 544 HIS A N 1
ATOM 4328 C CA . HIS A 1 544 ? -18.990 -8.531 33.567 1.00 86.62 544 HIS A CA 1
ATOM 4329 C C . HIS A 1 544 ? -19.182 -7.996 34.993 1.00 86.62 544 HIS A C 1
ATOM 4331 O O . HIS A 1 544 ? -19.417 -8.778 35.910 1.00 86.62 544 HIS A O 1
ATOM 4337 N N . PHE A 1 545 ? -19.185 -6.674 35.189 1.00 89.19 545 PHE A N 1
ATOM 4338 C CA . PHE A 1 545 ? -19.445 -6.083 36.505 1.00 89.19 545 PHE A CA 1
ATOM 4339 C C . PHE A 1 545 ? -20.884 -6.293 36.980 1.00 89.19 545 PHE A C 1
ATOM 4341 O O . PHE A 1 545 ? -21.097 -6.516 38.168 1.00 89.19 545 PHE A O 1
ATOM 4348 N N . ARG A 1 546 ? -21.879 -6.277 36.081 1.00 86.81 546 ARG A N 1
ATOM 4349 C CA . ARG A 1 546 ? -23.268 -6.620 36.437 1.00 86.81 546 ARG A CA 1
ATOM 4350 C C . ARG A 1 546 ? -23.412 -8.079 36.865 1.00 86.81 546 ARG A C 1
ATOM 4352 O O . ARG A 1 546 ? -24.171 -8.351 37.789 1.00 86.81 546 ARG A O 1
ATOM 4359 N N . ALA A 1 547 ? -22.700 -8.998 36.215 1.00 87.25 547 ALA A N 1
ATOM 4360 C CA . ALA A 1 547 ? -22.667 -10.401 36.618 1.00 87.25 547 ALA A CA 1
ATOM 4361 C C . ALA A 1 547 ? -21.963 -10.574 37.975 1.00 87.25 547 ALA A C 1
ATOM 4363 O O . ALA A 1 547 ? -22.504 -11.226 38.863 1.00 87.25 547 ALA A O 1
ATOM 4364 N N . LEU A 1 548 ? -20.814 -9.917 38.169 1.00 89.12 548 LEU A N 1
ATOM 4365 C CA . LEU A 1 548 ? -20.068 -9.926 39.432 1.00 89.12 548 LEU A CA 1
ATOM 4366 C C . LEU A 1 548 ? -20.898 -9.364 40.596 1.00 89.12 548 LEU A C 1
ATOM 4368 O O . LEU A 1 548 ? -20.915 -9.952 41.672 1.00 89.12 548 LEU A O 1
ATOM 4372 N N . ALA A 1 549 ? -21.648 -8.282 40.370 1.00 89.38 549 ALA A N 1
ATOM 4373 C CA . ALA A 1 549 ? -22.535 -7.674 41.364 1.00 89.38 549 ALA A CA 1
ATOM 4374 C C . ALA A 1 549 ? -23.675 -8.595 41.840 1.00 89.38 549 ALA A C 1
ATOM 4376 O O . ALA A 1 549 ? -24.260 -8.329 42.886 1.00 89.38 549 ALA A O 1
ATOM 4377 N N . LYS A 1 550 ? -24.005 -9.643 41.074 1.00 87.75 550 LYS A N 1
ATOM 4378 C CA . LYS A 1 550 ? -25.033 -10.645 41.402 1.00 87.75 550 LYS A CA 1
ATOM 4379 C C . LYS A 1 550 ? -24.445 -11.974 41.891 1.00 87.75 550 LYS A C 1
ATOM 4381 O O . LYS A 1 550 ? -25.193 -12.927 42.072 1.00 87.75 550 LYS A O 1
ATOM 4386 N N . SER A 1 551 ? -23.125 -12.058 42.031 1.00 88.81 551 SER A N 1
ATOM 4387 C CA . SER A 1 551 ? -22.424 -13.275 42.443 1.00 88.81 551 SER A CA 1
ATOM 4388 C C . SER A 1 551 ? -22.117 -13.280 43.940 1.00 88.81 551 SER A C 1
ATOM 4390 O O . SER A 1 551 ? -22.156 -12.233 44.583 1.00 88.81 551 SER A O 1
ATOM 4392 N N . ASP A 1 552 ? -21.711 -14.438 44.456 1.00 90.50 552 ASP A N 1
ATOM 4393 C CA . ASP A 1 552 ? -21.254 -14.608 45.843 1.00 90.50 552 ASP A CA 1
ATOM 4394 C C . ASP A 1 552 ? -19.793 -14.143 46.070 1.00 90.50 552 ASP A C 1
ATOM 4396 O O . ASP A 1 552 ? -19.181 -14.459 47.090 1.00 90.50 552 ASP A O 1
ATOM 4400 N N . ASP A 1 553 ? -19.188 -13.409 45.124 1.00 91.06 553 ASP A N 1
ATOM 4401 C CA . ASP A 1 553 ? -17.828 -12.867 45.263 1.00 91.06 553 ASP A CA 1
ATOM 4402 C C . ASP A 1 553 ? -17.783 -11.781 46.364 1.00 91.06 553 ASP A C 1
ATOM 4404 O O . ASP A 1 553 ? -18.625 -10.878 46.366 1.00 91.06 553 ASP A O 1
ATOM 4408 N N . PRO A 1 554 ? -16.774 -11.768 47.257 1.00 89.69 554 PRO A N 1
ATOM 4409 C CA . PRO A 1 554 ? -16.631 -10.737 48.293 1.00 89.69 554 PRO A CA 1
ATOM 4410 C C . PRO A 1 554 ? -16.610 -9.292 47.761 1.00 89.69 554 PRO A C 1
ATOM 4412 O O . PRO A 1 554 ? -16.931 -8.347 48.483 1.00 89.69 554 PRO A O 1
ATOM 4415 N N . ARG A 1 555 ? -16.235 -9.097 46.491 1.00 91.94 555 ARG A N 1
ATOM 4416 C CA . ARG A 1 555 ? -16.191 -7.793 45.813 1.00 91.94 555 ARG A CA 1
ATOM 4417 C C . ARG A 1 555 ? -17.559 -7.362 45.264 1.00 91.94 555 ARG A C 1
ATOM 4419 O O . ARG A 1 555 ? -17.706 -6.195 44.891 1.00 91.94 555 ARG A O 1
ATOM 4426 N N . ALA A 1 556 ? -18.562 -8.246 45.235 1.00 91.19 556 ALA A N 1
ATOM 4427 C CA . ALA A 1 556 ? -19.876 -8.001 44.637 1.00 91.19 556 ALA A CA 1
ATOM 4428 C C . ALA A 1 556 ? -20.576 -6.769 45.226 1.00 91.19 556 ALA A C 1
ATOM 4430 O O . ALA A 1 556 ? -21.084 -5.938 44.475 1.00 91.19 556 ALA A O 1
ATOM 4431 N N . ALA A 1 557 ? -20.530 -6.590 46.552 1.00 89.88 557 ALA A N 1
ATOM 4432 C CA . ALA A 1 557 ? -21.152 -5.451 47.232 1.00 89.88 557 ALA A CA 1
ATOM 4433 C C . ALA A 1 557 ? -20.564 -4.098 46.784 1.00 89.88 557 ALA A C 1
ATOM 4435 O O . ALA A 1 557 ? -21.305 -3.148 46.523 1.00 89.88 557 ALA A O 1
ATOM 4436 N N . VAL A 1 558 ? -19.236 -4.023 46.630 1.00 91.50 558 VAL A N 1
ATOM 4437 C CA . VAL A 1 558 ? -18.533 -2.812 46.171 1.00 91.50 558 VAL A CA 1
ATOM 4438 C C . VAL A 1 558 ? -18.903 -2.491 44.723 1.00 91.50 558 VAL A C 1
ATOM 4440 O O . VAL A 1 558 ? -19.171 -1.337 44.383 1.00 91.50 558 VAL A O 1
ATOM 4443 N N . VAL A 1 559 ? -18.960 -3.515 43.869 1.00 91.31 559 VAL A N 1
ATOM 4444 C CA . VAL A 1 559 ? -19.328 -3.365 42.456 1.00 91.31 559 VAL A CA 1
ATOM 4445 C C . VAL A 1 559 ? -20.795 -2.952 42.314 1.00 91.31 559 VAL A C 1
ATOM 4447 O O . VAL A 1 559 ? -21.099 -2.035 41.551 1.00 91.31 559 VAL A O 1
ATOM 4450 N N . ALA A 1 560 ? -21.699 -3.562 43.083 1.00 89.00 560 ALA A N 1
ATOM 4451 C CA . ALA A 1 560 ? -23.120 -3.229 43.091 1.00 89.00 560 ALA A CA 1
ATOM 4452 C C . ALA A 1 560 ? -23.371 -1.772 43.513 1.00 89.00 560 ALA A C 1
ATOM 4454 O O . ALA A 1 560 ? -24.162 -1.077 42.871 1.00 89.00 560 ALA A O 1
ATOM 4455 N N . ALA A 1 561 ? -22.674 -1.291 44.549 1.00 89.44 561 ALA A N 1
ATOM 4456 C CA . ALA A 1 561 ? -22.760 0.101 44.990 1.00 89.44 561 ALA A CA 1
ATOM 4457 C C . ALA A 1 561 ? -22.274 1.073 43.902 1.00 89.44 561 ALA A C 1
ATOM 4459 O O . ALA A 1 561 ? -22.986 2.013 43.546 1.00 89.44 561 ALA A O 1
ATOM 4460 N N . ALA A 1 562 ? -21.110 0.802 43.299 1.00 87.44 562 ALA A N 1
ATOM 4461 C CA . ALA A 1 562 ? -20.566 1.636 42.229 1.00 87.44 562 ALA A CA 1
ATOM 4462 C C . ALA A 1 562 ? -21.518 1.736 41.022 1.00 87.44 562 ALA A C 1
ATOM 4464 O O . ALA A 1 562 ? -21.746 2.831 40.509 1.00 87.44 562 ALA A O 1
ATOM 4465 N N . LEU A 1 563 ? -22.118 0.615 40.600 1.00 85.75 563 LEU A N 1
ATOM 4466 C CA . LEU A 1 563 ? -23.080 0.585 39.493 1.00 85.75 563 LEU A CA 1
ATOM 4467 C C . LEU A 1 563 ? -24.353 1.387 39.800 1.00 85.75 563 LEU A C 1
ATOM 4469 O O . LEU A 1 563 ? -24.805 2.149 38.946 1.00 85.75 563 LEU A O 1
ATOM 4473 N N . ARG A 1 564 ? -24.909 1.246 41.011 1.00 84.25 564 ARG A N 1
ATOM 4474 C CA . ARG A 1 564 ? -26.138 1.937 41.440 1.00 84.25 564 ARG A CA 1
ATOM 4475 C C . ARG A 1 564 ? -25.969 3.454 41.488 1.00 84.25 564 ARG A C 1
ATOM 4477 O O . ARG A 1 564 ? -26.893 4.189 41.158 1.00 84.25 564 ARG A O 1
ATOM 4484 N N . GLU A 1 565 ? -24.786 3.907 41.881 1.00 85.75 565 GLU A N 1
ATOM 4485 C CA . GLU A 1 565 ? -24.444 5.326 42.013 1.00 85.75 565 GLU A CA 1
ATOM 4486 C C . GLU A 1 565 ? -23.862 5.928 40.722 1.00 85.75 565 GLU A C 1
ATOM 4488 O O . GLU A 1 565 ? -23.509 7.105 40.687 1.00 85.75 565 GLU A O 1
ATOM 4493 N N . GLY A 1 566 ? -23.711 5.135 39.656 1.00 80.75 566 GLY A N 1
ATOM 4494 C CA . GLY A 1 566 ? -23.099 5.590 38.406 1.00 80.75 566 GLY A CA 1
ATOM 4495 C C . GLY A 1 566 ? -21.607 5.935 38.523 1.00 80.75 566 GLY A C 1
ATOM 4496 O O . GLY A 1 566 ? -21.085 6.659 37.673 1.00 80.75 566 GLY A O 1
ATOM 4497 N N . ARG A 1 567 ? -20.912 5.430 39.553 1.00 85.38 567 ARG A N 1
ATOM 4498 C CA . ARG A 1 567 ? -19.466 5.607 39.771 1.00 85.38 567 ARG A CA 1
ATOM 4499 C C . ARG A 1 567 ? -18.647 4.536 39.042 1.00 85.38 567 ARG A C 1
ATOM 4501 O O . ARG A 1 567 ? -19.172 3.541 38.543 1.00 85.38 567 ARG A O 1
ATOM 4508 N N . LEU A 1 568 ? -17.332 4.744 38.963 1.00 85.69 568 LEU A N 1
ATOM 4509 C CA . LEU A 1 568 ? -16.412 3.738 38.434 1.00 85.69 568 LEU A CA 1
ATOM 4510 C C . LEU A 1 568 ? -16.053 2.693 39.492 1.00 85.69 568 LEU A C 1
ATOM 4512 O O . LEU A 1 568 ? -15.883 3.010 40.668 1.00 85.69 568 LEU A O 1
ATOM 4516 N N . VAL A 1 569 ? -15.902 1.447 39.047 1.00 89.06 569 VAL A N 1
ATOM 4517 C CA . VAL A 1 569 ? -15.376 0.350 39.867 1.00 89.06 569 VAL A CA 1
ATOM 4518 C C . VAL A 1 569 ? -13.875 0.591 40.130 1.00 89.06 569 VAL A C 1
ATOM 4520 O O . VAL A 1 569 ? -13.176 1.031 39.211 1.00 89.06 569 VAL A O 1
ATOM 4523 N N . PRO A 1 570 ? -13.355 0.310 41.343 1.00 90.06 570 PRO A N 1
ATOM 4524 C CA . PRO A 1 570 ? -11.937 0.479 41.667 1.00 90.06 570 PRO A CA 1
ATOM 4525 C C . PRO A 1 570 ? -10.984 -0.260 40.715 1.00 90.06 570 PRO A C 1
ATOM 4527 O O . PRO A 1 570 ? -11.225 -1.417 40.369 1.00 90.06 570 PRO A O 1
ATOM 4530 N N . LEU A 1 571 ? -9.860 0.381 40.366 1.00 89.25 571 LEU A N 1
ATOM 4531 C CA . LEU A 1 571 ? -8.863 -0.104 39.395 1.00 89.25 571 LEU A CA 1
ATOM 4532 C C . LEU A 1 571 ? -8.438 -1.561 39.625 1.00 89.25 571 LEU A C 1
ATOM 4534 O O . LEU A 1 571 ? -8.438 -2.344 38.682 1.00 89.25 571 LEU A O 1
ATOM 4538 N N . ARG A 1 572 ? -8.129 -1.944 40.870 1.00 89.88 572 ARG A N 1
ATOM 4539 C CA . ARG A 1 572 ? -7.692 -3.311 41.196 1.00 89.88 572 ARG A CA 1
ATOM 4540 C C . ARG A 1 572 ? -8.731 -4.363 40.794 1.00 89.88 572 ARG A C 1
ATOM 4542 O O . ARG A 1 572 ? -8.390 -5.329 40.130 1.00 89.88 572 ARG A O 1
ATOM 4549 N N . ILE A 1 573 ? -10.004 -4.129 41.120 1.00 91.50 573 ILE A N 1
ATOM 4550 C CA . ILE A 1 573 ? -11.106 -5.038 40.764 1.00 91.50 573 ILE A CA 1
ATOM 4551 C C . ILE A 1 573 ? -11.270 -5.096 39.240 1.00 91.50 573 ILE A C 1
ATOM 4553 O O . ILE A 1 573 ? -11.495 -6.167 38.683 1.00 91.50 573 ILE A O 1
ATOM 4557 N N . VAL A 1 574 ? -11.131 -3.952 38.561 1.00 91.25 574 VAL A N 1
ATOM 4558 C CA . VAL A 1 574 ? -11.194 -3.879 37.095 1.00 91.25 574 VAL A CA 1
ATOM 4559 C C . VAL A 1 574 ? -10.092 -4.730 36.460 1.00 91.25 574 VAL A C 1
ATOM 4561 O O . VAL A 1 574 ? -10.395 -5.555 35.602 1.00 91.25 574 VAL A O 1
ATOM 4564 N N . MET A 1 575 ? -8.838 -4.569 36.893 1.00 91.25 575 MET A N 1
ATOM 4565 C CA . MET A 1 575 ? -7.704 -5.312 36.335 1.00 91.25 575 MET A CA 1
ATOM 4566 C C . MET A 1 575 ? -7.768 -6.809 36.657 1.00 91.25 575 MET A C 1
ATOM 4568 O O . MET A 1 575 ? -7.468 -7.616 35.779 1.00 91.25 575 MET A O 1
ATOM 4572 N N . ASP A 1 576 ? -8.236 -7.191 37.850 1.00 90.31 576 ASP A N 1
ATOM 4573 C CA . ASP A 1 576 ? -8.460 -8.597 38.213 1.00 90.31 576 ASP A CA 1
ATOM 4574 C C . ASP A 1 576 ? -9.489 -9.262 37.279 1.00 90.31 576 ASP A C 1
ATOM 4576 O O . ASP A 1 576 ? -9.266 -10.368 36.779 1.00 90.31 576 ASP A O 1
ATOM 4580 N N . GLU A 1 577 ? -10.609 -8.583 36.998 1.00 89.94 577 GLU A N 1
ATOM 4581 C CA . GLU A 1 577 ? -11.624 -9.100 36.074 1.00 89.94 577 GLU A CA 1
ATOM 4582 C C . GLU A 1 577 ? -11.112 -9.149 34.630 1.00 89.94 577 GLU A C 1
ATOM 4584 O O . GLU A 1 577 ? -11.338 -10.143 33.940 1.00 89.94 577 GLU A O 1
ATOM 4589 N N . ILE A 1 578 ? -10.361 -8.139 34.174 1.00 89.44 578 ILE A N 1
ATOM 4590 C CA . ILE A 1 578 ? -9.718 -8.163 32.850 1.00 89.44 578 ILE A CA 1
ATOM 4591 C C . ILE A 1 578 ? -8.757 -9.351 32.735 1.00 89.44 578 ILE A C 1
ATOM 4593 O O . ILE A 1 578 ? -8.829 -10.093 31.753 1.00 89.44 578 ILE A O 1
ATOM 4597 N N . ALA A 1 579 ? -7.911 -9.588 33.740 1.00 88.69 579 ALA A N 1
ATOM 4598 C CA . ALA A 1 579 ? -6.979 -10.712 33.757 1.00 88.69 579 ALA A CA 1
ATOM 4599 C C . ALA A 1 579 ? -7.711 -12.065 33.713 1.00 88.69 579 ALA A C 1
ATOM 4601 O O . ALA A 1 579 ? -7.319 -12.962 32.958 1.00 88.69 579 ALA A O 1
ATOM 4602 N N . LYS A 1 580 ? -8.818 -12.196 34.458 1.00 87.94 580 LYS A N 1
ATOM 4603 C CA . LYS A 1 580 ? -9.687 -13.382 34.447 1.00 87.94 580 LYS A CA 1
ATOM 4604 C C . LYS A 1 580 ? -10.312 -13.627 33.071 1.00 87.94 580 LYS A C 1
ATOM 4606 O O . LYS A 1 580 ? -10.295 -14.760 32.594 1.00 87.94 580 LYS A O 1
ATOM 4611 N N . ILE A 1 581 ? -10.815 -12.578 32.417 1.00 84.75 581 ILE A N 1
ATOM 4612 C CA . ILE A 1 581 ? -11.400 -12.645 31.066 1.00 84.75 581 ILE A CA 1
ATOM 4613 C C . ILE A 1 581 ? -10.338 -13.013 30.021 1.00 84.75 581 ILE A C 1
ATOM 4615 O O . ILE A 1 581 ? -10.614 -13.770 29.087 1.00 84.75 581 ILE A O 1
ATOM 4619 N N . TRP A 1 582 ? -9.114 -12.496 30.169 1.00 85.25 582 TRP A N 1
ATOM 4620 C CA . TRP A 1 582 ? -8.014 -12.797 29.252 1.00 85.25 582 TRP A CA 1
ATOM 4621 C C . TRP A 1 582 ? -7.539 -14.249 29.360 1.00 85.25 582 TRP A C 1
ATOM 4623 O O . TRP A 1 582 ? -7.260 -14.893 28.341 1.00 85.25 582 TRP A O 1
ATOM 4633 N N . GLY A 1 583 ? -7.469 -14.777 30.586 1.00 83.56 583 GLY A N 1
ATOM 4634 C CA . GLY A 1 583 ? -7.034 -16.139 30.875 1.00 83.56 583 GLY A CA 1
ATOM 4635 C C . GLY A 1 583 ? -5.619 -16.443 30.361 1.00 83.56 583 GLY A C 1
ATOM 4636 O O . GLY A 1 583 ? -4.730 -15.587 30.326 1.00 83.56 583 GLY A O 1
ATOM 4637 N N . ARG A 1 584 ? -5.385 -17.693 29.940 1.00 71.44 584 ARG A N 1
ATOM 4638 C CA . ARG A 1 584 ? -4.104 -18.131 29.340 1.00 71.44 584 ARG A CA 1
ATOM 4639 C C . ARG A 1 584 ? -4.048 -17.963 27.815 1.00 71.44 584 ARG A C 1
ATOM 4641 O O . ARG A 1 584 ? -2.973 -18.047 27.235 1.00 71.44 584 ARG A O 1
ATOM 4648 N N . SER A 1 585 ? -5.186 -17.720 27.164 1.00 59.91 585 SER A N 1
ATOM 4649 C CA . SER A 1 585 ? -5.272 -17.621 25.703 1.00 59.91 585 SER A CA 1
ATOM 4650 C C . SER A 1 585 ? -4.897 -16.223 25.224 1.00 59.91 585 SER A C 1
ATOM 4652 O O . SER A 1 585 ? -5.569 -15.252 25.575 1.00 59.91 585 SER A O 1
ATOM 4654 N N . ARG A 1 586 ? -3.896 -16.135 24.341 1.00 64.75 586 ARG A N 1
ATOM 4655 C CA . ARG A 1 586 ? -3.609 -14.913 23.577 1.00 64.75 586 ARG A CA 1
ATOM 4656 C C . ARG A 1 586 ? -4.775 -14.637 22.630 1.00 64.75 586 ARG A C 1
ATOM 4658 O O . ARG A 1 586 ? -5.098 -15.482 21.795 1.00 64.75 586 ARG A O 1
ATOM 4665 N N . ALA A 1 587 ? -5.421 -13.483 22.761 1.00 61.88 587 ALA A N 1
ATOM 4666 C CA . ALA A 1 587 ? -6.433 -13.054 21.803 1.00 61.88 587 ALA A CA 1
ATOM 4667 C C . ALA A 1 587 ? -5.757 -12.198 20.736 1.00 61.88 587 ALA A C 1
ATOM 4669 O O . ALA A 1 587 ? -5.372 -11.062 20.992 1.00 61.88 587 ALA A O 1
ATOM 4670 N N . ARG A 1 588 ? -5.633 -12.736 19.517 1.00 61.50 588 ARG A N 1
ATOM 4671 C CA . ARG A 1 588 ? -5.147 -11.953 18.370 1.00 61.50 588 ARG A CA 1
ATOM 4672 C C . ARG A 1 588 ? -6.108 -10.816 18.006 1.00 61.50 588 ARG A C 1
ATOM 4674 O O . ARG A 1 588 ? -5.703 -9.895 17.313 1.00 61.50 588 ARG A O 1
ATOM 4681 N N . SER A 1 589 ? -7.364 -10.863 18.453 1.00 75.06 589 SER A N 1
ATOM 4682 C CA . SER A 1 589 ? -8.368 -9.819 18.230 1.00 75.06 589 SER A CA 1
ATOM 4683 C C . SER A 1 589 ? -9.304 -9.705 19.430 1.00 75.06 589 SER A C 1
ATOM 4685 O O . SER A 1 589 ? -9.786 -10.715 19.948 1.00 75.06 589 SER A O 1
ATOM 4687 N N . PHE A 1 590 ? -9.576 -8.484 19.866 1.00 83.00 590 PHE A N 1
ATOM 4688 C CA . PHE A 1 590 ? -10.562 -8.154 20.874 1.00 83.00 590 PHE A CA 1
ATOM 4689 C C . PHE A 1 590 ? -11.213 -6.779 20.637 1.00 83.00 590 PHE A C 1
ATOM 4691 O O . PHE A 1 590 ? -10.588 -5.832 20.159 1.00 83.00 590 PHE A O 1
ATOM 4698 N N . VAL A 1 591 ? -12.479 -6.660 21.028 1.00 88.12 591 VAL A N 1
ATOM 4699 C CA . VAL A 1 591 ? -13.209 -5.390 21.092 1.00 88.12 591 VAL A CA 1
ATOM 4700 C C . VAL A 1 591 ? -13.601 -5.158 22.545 1.00 88.12 591 VAL A C 1
ATOM 4702 O O . VAL A 1 591 ? -14.348 -5.949 23.122 1.00 88.12 591 VAL A O 1
ATOM 4705 N N . LEU A 1 592 ? -13.081 -4.090 23.140 1.00 91.06 592 LEU A N 1
ATOM 4706 C CA . LEU A 1 592 ? -13.414 -3.652 24.491 1.00 91.06 592 LEU A CA 1
ATOM 4707 C C . LEU A 1 592 ? -14.583 -2.664 24.410 1.00 91.06 592 LEU A C 1
ATOM 4709 O O . LEU A 1 592 ? -14.494 -1.671 23.694 1.00 91.06 592 LEU A O 1
ATOM 4713 N N . ASP A 1 593 ? -15.666 -2.903 25.146 1.00 89.69 593 ASP A N 1
ATOM 4714 C CA . ASP A 1 593 ? -16.754 -1.933 25.323 1.00 89.69 593 ASP A CA 1
ATOM 4715 C C . ASP A 1 593 ? -16.670 -1.326 26.727 1.00 89.69 593 ASP A C 1
ATOM 4717 O O . ASP A 1 593 ? -16.898 -1.991 27.746 1.00 89.69 593 ASP A O 1
ATOM 4721 N N . GLY A 1 594 ? -16.331 -0.035 26.772 1.00 80.00 594 GLY A N 1
ATOM 4722 C CA . GLY A 1 594 ? -16.330 0.750 28.000 1.00 80.00 594 GLY A CA 1
ATOM 4723 C C . GLY A 1 594 ? -15.147 0.482 28.930 1.00 80.00 594 GLY A C 1
ATOM 4724 O O . GLY A 1 594 ? -15.314 0.636 30.142 1.00 80.00 594 GLY A O 1
ATOM 4725 N N . PHE A 1 595 ? -13.993 0.081 28.389 1.00 89.00 595 PHE A N 1
ATOM 4726 C CA . PHE A 1 595 ? -12.705 0.001 29.087 1.00 89.00 595 PHE A CA 1
ATOM 4727 C C . PHE A 1 595 ? -11.547 0.289 28.113 1.00 89.00 595 PHE A C 1
ATOM 4729 O O . PHE A 1 595 ? -11.570 -0.254 27.008 1.00 89.00 595 PHE A O 1
ATOM 4736 N N . PRO A 1 596 ? -10.522 1.066 28.500 1.00 91.50 596 PRO A N 1
ATOM 4737 C CA . PRO A 1 596 ? -10.344 1.731 29.797 1.00 91.50 596 PRO A CA 1
ATOM 4738 C C . PRO A 1 596 ? -11.269 2.947 29.987 1.00 91.50 596 PRO A C 1
ATOM 4740 O O . PRO A 1 596 ? -11.835 3.466 29.034 1.00 91.50 596 PRO A O 1
ATOM 4743 N N . ARG A 1 597 ? -11.472 3.390 31.232 1.00 88.62 597 ARG A N 1
ATOM 4744 C CA . ARG A 1 597 ? -12.266 4.590 31.583 1.00 88.62 597 ARG A CA 1
ATOM 4745 C C . ARG A 1 597 ? -11.469 5.681 32.292 1.00 88.62 597 ARG A C 1
ATOM 4747 O O . ARG A 1 597 ? -11.956 6.806 32.357 1.00 88.62 597 ARG A O 1
ATOM 4754 N N . THR A 1 598 ? -10.275 5.358 32.789 1.00 89.44 598 THR A N 1
ATOM 4755 C CA . THR A 1 598 ? -9.311 6.311 33.366 1.00 89.44 598 THR A CA 1
ATOM 4756 C C . THR A 1 598 ? -7.934 6.116 32.729 1.00 89.44 598 THR A C 1
ATOM 4758 O O . THR A 1 598 ? -7.676 5.080 32.109 1.00 89.44 598 THR A O 1
ATOM 4761 N N . VAL A 1 599 ? -7.049 7.108 32.853 1.00 90.00 599 VAL A N 1
ATOM 4762 C CA . VAL A 1 599 ? -5.696 7.042 32.272 1.00 90.00 599 VAL A CA 1
ATOM 4763 C C . VAL A 1 599 ? -4.871 5.949 32.956 1.00 90.00 599 VAL A C 1
ATOM 4765 O O . VAL A 1 599 ? -4.092 5.255 32.308 1.00 90.00 599 VAL A O 1
ATOM 4768 N N . GLU A 1 600 ? -5.085 5.733 34.251 1.00 90.25 600 GLU A N 1
ATOM 4769 C CA . GLU A 1 600 ? -4.453 4.660 35.021 1.00 90.25 600 GLU A CA 1
ATOM 4770 C C . GLU A 1 600 ? -4.878 3.289 34.487 1.00 90.25 600 GLU A C 1
ATOM 4772 O O . GLU A 1 600 ? -4.027 2.439 34.253 1.00 90.25 600 GLU A O 1
ATOM 4777 N N . GLN A 1 601 ? -6.171 3.091 34.200 1.00 92.62 601 GLN A N 1
ATOM 4778 C CA . GLN A 1 601 ? -6.655 1.857 33.568 1.00 92.62 601 GLN A CA 1
ATOM 4779 C C . GLN A 1 601 ? -6.019 1.625 32.193 1.00 92.62 601 GLN A C 1
ATOM 4781 O O . GLN A 1 601 ? -5.690 0.489 31.861 1.00 92.62 601 GLN A O 1
ATOM 4786 N N . ALA A 1 602 ? -5.848 2.686 31.398 1.00 91.69 602 ALA A N 1
ATOM 4787 C CA . ALA A 1 602 ? -5.202 2.597 30.092 1.00 91.69 602 ALA A CA 1
ATOM 4788 C C . ALA A 1 602 ? -3.742 2.138 30.224 1.00 91.69 602 ALA A C 1
ATOM 4790 O O . ALA A 1 602 ? -3.346 1.167 29.584 1.00 91.69 602 ALA A O 1
ATOM 4791 N N . LYS A 1 603 ? -2.969 2.771 31.114 1.00 90.31 603 LYS A N 1
ATOM 4792 C CA . LYS A 1 603 ? -1.563 2.421 31.368 1.00 90.31 603 LYS A CA 1
ATOM 4793 C C . LYS A 1 603 ? -1.397 0.993 31.889 1.00 90.31 603 LYS A C 1
ATOM 4795 O O . LYS A 1 603 ? -0.561 0.256 31.374 1.00 90.31 603 LYS A O 1
ATOM 4800 N N . GLU A 1 604 ? -2.211 0.592 32.864 1.00 92.50 604 GLU A N 1
ATOM 4801 C CA . GLU A 1 604 ? -2.186 -0.766 33.423 1.00 92.50 604 GLU A CA 1
ATOM 4802 C C . GLU A 1 604 ? -2.544 -1.824 32.375 1.00 92.50 604 GLU A C 1
ATOM 4804 O O . GLU A 1 604 ? -1.955 -2.903 32.351 1.00 92.50 604 GLU A O 1
ATOM 4809 N N . PHE A 1 605 ? -3.478 -1.526 31.468 1.00 92.38 605 PHE A N 1
ATOM 4810 C CA . PHE A 1 605 ? -3.831 -2.449 30.394 1.00 92.38 605 PHE A CA 1
ATOM 4811 C C . PHE A 1 605 ? -2.714 -2.608 29.360 1.00 92.38 605 PHE A C 1
ATOM 4813 O O . PHE A 1 605 ? -2.408 -3.730 28.961 1.00 92.38 605 PHE A O 1
ATOM 4820 N N . GLU A 1 606 ? -2.069 -1.512 28.957 1.00 89.25 606 GLU A N 1
ATOM 4821 C CA . GLU A 1 606 ? -0.914 -1.569 28.053 1.00 89.25 606 GLU A CA 1
ATOM 4822 C C . GLU A 1 606 ? 0.244 -2.352 28.686 1.00 89.25 606 GLU A C 1
ATOM 4824 O O . GLU A 1 606 ? 0.837 -3.217 28.037 1.00 89.25 606 GLU A O 1
ATOM 4829 N N . TYR A 1 607 ? 0.516 -2.129 29.977 1.00 89.50 607 TYR A N 1
ATOM 4830 C CA . TYR A 1 607 ? 1.504 -2.907 30.727 1.00 89.50 607 TYR A CA 1
ATOM 4831 C C . TYR A 1 607 ? 1.124 -4.392 30.807 1.00 89.50 607 TYR A C 1
ATOM 4833 O O . TYR A 1 607 ? 1.959 -5.266 30.563 1.00 89.50 607 TYR A O 1
ATOM 4841 N N . PHE A 1 608 ? -0.146 -4.694 31.084 1.00 88.94 608 PHE A N 1
ATOM 4842 C CA . PHE A 1 608 ? -0.663 -6.059 31.113 1.00 88.94 608 PHE A CA 1
ATOM 4843 C C . PHE A 1 608 ? -0.452 -6.777 29.771 1.00 88.94 608 PHE A C 1
ATOM 4845 O O . PHE A 1 608 ? 0.049 -7.904 29.764 1.00 88.94 608 PHE A O 1
ATOM 4852 N N . LEU A 1 609 ? -0.751 -6.132 28.638 1.00 86.88 609 LEU A N 1
ATOM 4853 C CA . LEU A 1 609 ? -0.495 -6.692 27.305 1.00 86.88 609 LEU A CA 1
ATOM 4854 C C . LEU A 1 609 ? 1.008 -6.908 27.062 1.00 86.88 609 LEU A C 1
ATOM 4856 O O . LEU A 1 609 ? 1.422 -8.010 26.686 1.00 86.88 609 LEU A O 1
ATOM 4860 N N . ALA A 1 610 ? 1.831 -5.898 27.357 1.00 83.69 610 ALA A N 1
ATOM 4861 C CA . ALA A 1 610 ? 3.280 -5.958 27.174 1.00 83.69 610 ALA A CA 1
ATOM 4862 C C . ALA A 1 610 ? 3.928 -7.087 27.994 1.00 83.69 610 ALA A C 1
ATOM 4864 O O . ALA A 1 610 ? 4.733 -7.852 27.461 1.00 83.69 610 ALA A O 1
ATOM 4865 N N . SER A 1 611 ? 3.515 -7.267 29.254 1.00 83.06 611 SER A N 1
ATOM 4866 C CA . SER A 1 611 ? 4.019 -8.326 30.147 1.00 83.06 611 SER A CA 1
ATOM 4867 C C . SER A 1 611 ? 3.781 -9.747 29.613 1.00 83.06 611 SER A C 1
ATOM 4869 O O . SER A 1 611 ? 4.457 -10.695 30.009 1.00 83.06 611 SER A O 1
ATOM 4871 N N . ARG A 1 612 ? 2.837 -9.905 28.678 1.00 81.00 612 ARG A N 1
ATOM 4872 C CA . ARG A 1 612 ? 2.473 -11.180 28.042 1.00 81.00 612 ARG A CA 1
ATOM 4873 C C . ARG A 1 612 ? 3.085 -11.356 26.649 1.00 81.00 612 ARG A C 1
ATOM 4875 O O . ARG A 1 612 ? 2.848 -12.386 25.997 1.00 81.00 612 ARG A O 1
ATOM 4882 N N . GLY A 1 613 ? 3.851 -10.367 26.186 1.00 75.19 613 GLY A N 1
ATOM 4883 C CA . GLY A 1 613 ? 4.327 -10.269 24.808 1.00 75.19 613 GLY A CA 1
ATOM 4884 C C . GLY A 1 613 ? 3.186 -10.088 23.803 1.00 75.19 613 GLY A C 1
ATOM 4885 O O . GLY A 1 613 ? 3.301 -10.537 22.663 1.00 75.19 613 GLY A O 1
ATOM 4886 N N . GLU A 1 614 ? 2.056 -9.519 24.235 1.00 80.12 614 GLU A N 1
ATOM 4887 C CA . GLU A 1 614 ? 0.938 -9.162 23.363 1.00 80.12 614 GLU A CA 1
ATOM 4888 C C . GLU A 1 614 ? 1.123 -7.726 22.857 1.00 80.12 614 GLU A C 1
ATOM 4890 O O . GLU A 1 614 ? 1.670 -6.861 23.540 1.00 80.12 614 GLU A O 1
ATOM 4895 N N . ALA A 1 615 ? 0.695 -7.477 21.622 1.00 76.31 615 ALA A N 1
ATOM 4896 C CA . ALA A 1 615 ? 0.811 -6.162 21.013 1.00 76.31 615 ALA A CA 1
ATOM 4897 C C . ALA A 1 615 ? -0.213 -5.182 21.645 1.00 76.31 615 ALA A C 1
ATOM 4899 O O . ALA A 1 615 ? -1.296 -5.629 22.036 1.00 76.31 615 ALA A O 1
ATOM 4900 N N . PRO A 1 616 ? 0.083 -3.866 21.709 1.00 84.38 616 PRO A N 1
ATOM 4901 C CA . PRO A 1 616 ? -0.690 -2.877 22.480 1.00 84.38 616 PRO A CA 1
ATOM 4902 C C . PRO A 1 616 ? -2.126 -2.677 21.972 1.00 84.38 616 PRO A C 1
ATOM 4904 O O . PRO A 1 616 ? -2.524 -3.248 20.953 1.00 84.38 616 PRO A O 1
ATOM 4907 N N . LEU A 1 617 ? -2.931 -1.845 22.635 1.00 85.69 617 LEU A N 1
ATOM 4908 C CA . LEU A 1 617 ? -4.240 -1.471 22.085 1.00 85.69 617 LEU A CA 1
ATOM 4909 C C . LEU A 1 617 ? -4.070 -0.803 20.704 1.00 85.69 617 LEU A C 1
ATOM 4911 O O . LEU A 1 617 ? -3.224 0.072 20.528 1.00 85.69 617 LEU A O 1
ATOM 4915 N N . GLY A 1 618 ? -4.840 -1.239 19.705 1.00 82.94 618 GLY A N 1
ATOM 4916 C CA . GLY A 1 618 ? -4.680 -0.776 18.324 1.00 82.94 618 GLY A CA 1
ATOM 4917 C C . GLY A 1 618 ? -5.362 0.563 18.069 1.00 82.94 618 GLY A C 1
ATOM 4918 O O . GLY A 1 618 ? -4.712 1.518 17.661 1.00 82.94 618 GLY A O 1
ATOM 4919 N N . LEU A 1 619 ? -6.670 0.625 18.320 1.00 87.44 619 LEU A N 1
ATOM 4920 C CA . LEU A 1 619 ? -7.494 1.791 18.007 1.00 87.44 619 LEU A CA 1
ATOM 4921 C C . LEU A 1 619 ? -8.517 2.051 19.112 1.00 87.44 619 LEU A C 1
ATOM 4923 O O . LEU A 1 619 ? -9.167 1.132 19.613 1.00 87.44 619 LEU A O 1
ATOM 4927 N N . VAL A 1 620 ? -8.701 3.319 19.447 1.00 91.69 620 VAL A N 1
ATOM 4928 C CA . VAL A 1 620 ? -9.765 3.815 20.313 1.00 91.69 620 VAL A CA 1
ATOM 4929 C C . VAL A 1 620 ? -10.770 4.557 19.452 1.00 91.69 620 VAL A C 1
ATOM 4931 O O . VAL A 1 620 ? -10.424 5.521 18.782 1.00 91.69 620 VAL A O 1
ATOM 4934 N N . VAL A 1 621 ? -12.020 4.107 19.454 1.00 92.44 621 VAL A N 1
ATOM 4935 C CA . VAL A 1 621 ? -13.087 4.704 18.646 1.00 92.44 621 VAL A CA 1
ATOM 4936 C C . VAL A 1 621 ? -14.064 5.413 19.565 1.00 92.44 621 VAL A C 1
ATOM 4938 O O . VAL A 1 621 ? -14.760 4.754 20.330 1.00 92.44 621 VAL A O 1
ATOM 4941 N N . ASN A 1 622 ? -14.158 6.736 19.479 1.00 93.38 622 ASN A N 1
ATOM 4942 C CA . ASN A 1 622 ? -15.126 7.527 20.232 1.00 93.38 622 ASN A CA 1
ATOM 4943 C C . ASN A 1 622 ? -16.377 7.796 19.388 1.00 93.38 622 ASN A C 1
ATOM 4945 O O . ASN A 1 622 ? -16.315 8.506 18.386 1.00 93.38 622 ASN A O 1
ATOM 4949 N N . LEU A 1 623 ? -17.519 7.245 19.806 1.00 92.75 623 LEU A N 1
ATOM 4950 C CA . LEU A 1 623 ? -18.820 7.567 19.222 1.00 92.75 623 LEU A CA 1
ATOM 4951 C C . LEU A 1 623 ? -19.372 8.845 19.861 1.00 92.75 623 LEU A C 1
ATOM 4953 O O . LEU A 1 623 ? -19.833 8.833 21.007 1.00 92.75 623 LEU A O 1
ATOM 4957 N N . VAL A 1 624 ? -19.349 9.936 19.102 1.00 90.69 624 VAL A N 1
ATOM 4958 C CA . VAL A 1 624 ? -19.875 11.242 19.499 1.00 90.69 624 VAL A CA 1
ATOM 4959 C C . VAL A 1 624 ? -21.365 11.282 19.188 1.00 90.69 624 VAL A C 1
ATOM 4961 O O . VAL A 1 624 ? -21.776 11.082 18.048 1.00 90.69 624 VAL A O 1
ATOM 4964 N N . VAL A 1 625 ? -22.185 11.506 20.214 1.00 90.06 625 VAL A N 1
ATOM 4965 C CA . VAL A 1 625 ? -23.644 11.598 20.090 1.00 90.06 625 VAL A CA 1
ATOM 4966 C C . VAL A 1 625 ? -24.141 12.723 21.002 1.00 90.06 625 VAL A C 1
ATOM 4968 O O . VAL A 1 625 ? -23.708 12.770 22.159 1.00 90.06 625 VAL A O 1
ATOM 4971 N N . PRO A 1 626 ? -25.039 13.604 20.526 1.00 89.25 626 PRO A N 1
ATOM 4972 C CA . PRO A 1 626 ? -25.650 14.647 21.348 1.00 89.25 626 PRO A CA 1
ATOM 4973 C C . PRO A 1 626 ? -26.358 14.101 22.599 1.00 89.25 626 PRO A C 1
ATOM 4975 O O . PRO A 1 626 ? -26.946 13.016 22.580 1.00 89.25 626 PRO A O 1
ATOM 4978 N N . THR A 1 627 ? -26.297 14.848 23.705 1.00 85.88 627 THR A N 1
ATOM 4979 C CA . THR A 1 627 ? -26.830 14.426 25.014 1.00 85.88 627 THR A CA 1
ATOM 4980 C C . THR A 1 627 ? -28.329 14.133 24.983 1.00 85.88 627 THR A C 1
ATOM 4982 O O . THR A 1 627 ? -28.770 13.138 25.549 1.00 85.88 627 THR A O 1
ATOM 4985 N N . ASP A 1 628 ? -29.106 14.961 24.295 1.00 86.25 628 ASP A N 1
ATOM 4986 C CA . ASP A 1 628 ? -30.548 14.799 24.106 1.00 86.25 628 ASP A CA 1
ATOM 4987 C C . ASP A 1 628 ? -30.884 13.487 23.377 1.00 86.25 628 ASP A C 1
ATOM 4989 O O . ASP A 1 628 ? -31.754 12.730 23.814 1.00 86.25 628 ASP A O 1
ATOM 4993 N N . VAL A 1 629 ? -30.123 13.149 22.332 1.00 88.00 629 VAL A N 1
ATOM 4994 C CA . VAL A 1 629 ? -30.253 11.871 21.614 1.00 88.00 629 VAL A CA 1
ATOM 4995 C C . VAL A 1 629 ? -29.897 10.693 22.528 1.00 88.00 629 VAL A C 1
ATOM 4997 O O . VAL A 1 629 ? -30.559 9.652 22.497 1.00 88.00 629 VAL A O 1
ATOM 5000 N N . ILE A 1 630 ? -28.872 10.837 23.374 1.00 88.50 630 ILE A N 1
ATOM 5001 C CA . ILE A 1 630 ? -28.491 9.812 24.354 1.00 88.50 630 ILE A CA 1
ATOM 5002 C C . ILE A 1 630 ? -29.600 9.565 25.378 1.00 88.50 630 ILE A C 1
ATOM 5004 O O . ILE A 1 630 ? -29.952 8.407 25.620 1.00 88.50 630 ILE A O 1
ATOM 5008 N N . GLU A 1 631 ? -30.163 10.620 25.962 1.00 85.31 631 GLU A N 1
ATOM 5009 C CA . GLU A 1 631 ? -31.251 10.506 26.935 1.00 85.31 631 GLU A CA 1
ATOM 5010 C C . GLU A 1 631 ? -32.468 9.796 26.325 1.00 85.31 631 GLU A C 1
ATOM 5012 O O . GLU A 1 631 ? -33.003 8.863 26.932 1.00 85.31 631 GLU A O 1
ATOM 5017 N N . GLN A 1 632 ? -32.838 10.144 25.086 1.00 85.56 632 GLN A N 1
ATOM 5018 C CA . GLN A 1 632 ? -33.909 9.468 24.346 1.00 85.56 632 GLN A CA 1
ATOM 5019 C C . GLN A 1 632 ? -33.612 7.976 24.129 1.00 85.56 632 GLN A C 1
ATOM 5021 O O . GLN A 1 632 ? -34.455 7.123 24.432 1.00 85.56 632 GLN A O 1
ATOM 5026 N N . ARG A 1 633 ? -32.398 7.641 23.665 1.00 88.44 633 ARG A N 1
ATOM 5027 C CA . ARG A 1 633 ? -31.972 6.249 23.428 1.00 88.44 633 ARG A CA 1
ATOM 5028 C C . ARG A 1 633 ? -31.986 5.410 24.707 1.00 88.44 633 ARG A C 1
ATOM 5030 O O . ARG A 1 633 ? -32.342 4.232 24.673 1.00 88.44 633 ARG A O 1
ATOM 5037 N N . LEU A 1 634 ? -31.582 5.986 25.839 1.00 86.06 634 LEU A N 1
ATOM 5038 C CA . LEU A 1 634 ? -31.565 5.288 27.127 1.00 86.06 634 LEU A CA 1
ATOM 5039 C C . LEU A 1 634 ? -32.974 5.105 27.696 1.00 86.06 634 LEU A C 1
ATOM 5041 O O . LEU A 1 634 ? -33.304 4.008 28.145 1.00 86.06 634 LEU A O 1
ATOM 5045 N N . ALA A 1 635 ? -33.836 6.121 27.600 1.00 84.81 635 ALA A N 1
ATOM 5046 C CA . ALA A 1 635 ? -35.228 6.030 28.043 1.00 84.81 635 ALA A CA 1
ATOM 5047 C C . ALA A 1 635 ? -36.011 4.925 27.301 1.00 84.81 635 ALA A C 1
ATOM 5049 O O . ALA A 1 635 ? -36.847 4.215 27.888 1.00 84.81 635 ALA A O 1
ATOM 5050 N N . GLY A 1 636 ? -35.717 4.753 26.009 1.00 87.69 636 GLY A N 1
ATOM 5051 C CA . GLY A 1 636 ? -36.333 3.751 25.147 1.00 87.69 636 GLY A CA 1
ATOM 5052 C C . GLY A 1 636 ? -35.696 2.359 25.192 1.00 87.69 636 GLY A C 1
ATOM 5053 O O . GLY A 1 636 ? -36.293 1.413 24.672 1.00 87.69 636 GLY A O 1
ATOM 5054 N N . ARG A 1 637 ? -34.532 2.185 25.830 1.00 89.06 637 ARG A N 1
ATOM 5055 C CA . ARG A 1 637 ? -33.814 0.904 25.859 1.00 89.06 637 ARG A CA 1
ATOM 5056 C C . ARG A 1 637 ? -34.579 -0.168 26.637 1.00 89.06 637 ARG A C 1
ATOM 5058 O O . ARG A 1 637 ? -35.148 0.087 27.701 1.00 89.06 637 ARG A O 1
ATOM 5065 N N . ARG A 1 638 ? -34.579 -1.388 26.109 1.00 90.50 638 ARG A N 1
ATOM 5066 C CA . ARG A 1 638 ? -35.061 -2.602 26.774 1.00 90.50 638 ARG A CA 1
ATOM 5067 C C . ARG A 1 638 ? -33.986 -3.673 26.684 1.00 90.50 638 ARG A C 1
ATOM 5069 O O . ARG A 1 638 ? -33.291 -3.757 25.677 1.00 90.50 638 ARG A O 1
ATOM 5076 N N . VAL A 1 639 ? -33.804 -4.457 27.735 1.00 88.19 639 VAL A N 1
ATOM 5077 C CA . VAL A 1 639 ? -32.771 -5.494 27.798 1.00 88.19 639 VAL A CA 1
ATOM 5078 C C . VAL A 1 639 ? -33.404 -6.782 28.289 1.00 88.19 639 VAL A C 1
ATOM 5080 O O . VAL A 1 639 ? -34.158 -6.766 29.258 1.00 88.19 639 VAL A O 1
ATOM 5083 N N . CYS A 1 640 ? -33.112 -7.890 27.614 1.00 87.25 640 CYS A N 1
ATOM 5084 C CA . CYS A 1 640 ? -33.562 -9.198 28.060 1.00 87.25 640 CYS A CA 1
ATOM 5085 C C . CYS A 1 640 ? -32.864 -9.583 29.363 1.00 87.25 640 CYS A C 1
ATOM 5087 O O . CYS A 1 640 ? -31.634 -9.602 29.425 1.00 87.25 640 CYS A O 1
ATOM 5089 N N . GLU A 1 641 ? -33.647 -9.929 30.377 1.00 85.69 641 GLU A N 1
ATOM 5090 C CA . GLU A 1 641 ? -33.138 -10.316 31.696 1.00 85.69 641 GLU A CA 1
ATOM 5091 C C . GLU A 1 641 ? -32.389 -11.653 31.664 1.00 85.69 641 GLU A C 1
ATOM 5093 O O . GLU A 1 641 ? -31.489 -11.875 32.471 1.00 85.69 641 GLU A O 1
ATOM 5098 N N . THR A 1 642 ? -32.722 -12.519 30.702 1.00 81.44 642 THR A N 1
ATOM 5099 C CA . THR A 1 642 ? -32.130 -13.853 30.550 1.00 81.44 642 THR A CA 1
ATOM 5100 C C . THR A 1 642 ? -30.864 -13.833 29.694 1.00 81.44 642 THR A C 1
ATOM 5102 O O . THR A 1 642 ? -29.819 -14.305 30.126 1.00 81.44 642 THR A O 1
ATOM 5105 N N . CYS A 1 643 ? -30.944 -13.311 28.463 1.00 79.00 643 CYS A N 1
ATOM 5106 C CA . CYS A 1 643 ? -29.855 -13.429 27.482 1.00 79.00 643 CYS A CA 1
ATOM 5107 C C . CYS A 1 643 ? -29.109 -12.118 27.194 1.00 79.00 643 CYS A C 1
ATOM 5109 O O . CYS A 1 643 ? -28.173 -12.112 26.397 1.00 79.00 643 CYS A O 1
ATOM 5111 N N . GLY A 1 644 ? -29.528 -10.999 27.794 1.00 78.94 644 GLY A N 1
ATOM 5112 C CA . GLY A 1 644 ? -28.863 -9.703 27.641 1.00 78.94 644 GLY A CA 1
ATOM 5113 C C . GLY A 1 644 ? -29.095 -8.987 26.305 1.00 78.94 644 GLY A C 1
ATOM 5114 O O . GLY A 1 644 ? -28.571 -7.888 26.126 1.00 78.94 644 GLY A O 1
ATOM 5115 N N . SER A 1 645 ? -29.881 -9.556 25.379 1.00 80.88 645 SER A N 1
ATOM 5116 C CA . SER A 1 645 ? -30.231 -8.909 24.103 1.00 80.88 645 SER A CA 1
ATOM 5117 C C . SER A 1 645 ? -30.818 -7.514 24.321 1.00 80.88 645 SER A C 1
ATOM 5119 O O . SER A 1 645 ? -31.686 -7.329 25.177 1.00 80.88 645 SER A O 1
ATOM 5121 N N . VAL A 1 646 ? -30.353 -6.539 23.536 1.00 84.38 646 VAL A N 1
ATOM 5122 C CA . VAL A 1 646 ? -30.740 -5.127 23.658 1.00 84.38 646 VAL A CA 1
ATOM 5123 C C . VAL A 1 646 ? -31.721 -4.739 22.556 1.00 84.38 646 VAL A C 1
ATOM 5125 O O . VAL A 1 646 ? -31.470 -4.959 21.373 1.00 84.38 646 VAL A O 1
ATOM 5128 N N . TYR A 1 647 ? -32.799 -4.090 22.973 1.00 85.56 647 TYR A N 1
ATOM 5129 C CA . TYR A 1 647 ? -33.900 -3.586 22.166 1.00 85.56 647 TYR A CA 1
ATOM 5130 C C . TYR A 1 647 ? -34.121 -2.101 22.435 1.00 85.56 647 TYR A C 1
ATOM 5132 O O . TYR A 1 647 ? -33.648 -1.545 23.433 1.00 85.56 647 TYR A O 1
ATOM 5140 N N . HIS A 1 648 ? -34.885 -1.458 21.562 1.00 89.50 648 HIS A N 1
ATOM 5141 C CA . HIS A 1 648 ? -35.340 -0.093 21.756 1.00 89.50 648 HIS A CA 1
ATOM 5142 C C . HIS A 1 648 ? -36.790 0.030 21.304 1.00 89.50 648 HIS A C 1
ATOM 5144 O O . HIS A 1 648 ? -37.119 -0.394 20.205 1.00 89.50 648 HIS A O 1
ATOM 5150 N N . VAL A 1 649 ? -37.643 0.656 22.114 1.00 87.62 649 VAL A N 1
ATOM 5151 C CA . VAL A 1 649 ? -39.097 0.730 21.861 1.00 87.62 649 VAL A CA 1
ATOM 5152 C C . VAL A 1 649 ? -39.482 1.222 20.458 1.00 87.62 649 VAL A C 1
ATOM 5154 O O . VAL A 1 649 ? -40.470 0.747 19.919 1.00 87.62 649 VAL A O 1
ATOM 5157 N N . THR A 1 650 ? -38.709 2.138 19.864 1.00 84.12 650 THR A N 1
ATOM 5158 C CA . THR A 1 650 ? -38.919 2.653 18.493 1.00 84.12 650 THR A CA 1
ATOM 5159 C C . THR A 1 650 ? -37.843 2.235 17.485 1.00 84.12 650 THR A C 1
ATOM 5161 O O . THR A 1 650 ? -38.171 1.747 16.415 1.00 84.12 650 THR A O 1
ATOM 5164 N N . LEU A 1 651 ? -36.557 2.427 17.806 1.00 81.38 651 LEU A N 1
ATOM 5165 C CA . LEU A 1 651 ? -35.438 2.178 16.882 1.00 81.38 651 LEU A CA 1
ATOM 5166 C C . LEU A 1 651 ? -35.192 0.695 16.563 1.00 81.38 651 LEU A C 1
ATOM 5168 O O . LEU A 1 651 ? -34.653 0.377 15.509 1.00 81.38 651 LEU A O 1
ATOM 5172 N N . ARG A 1 652 ? -35.522 -0.209 17.491 1.00 84.06 652 ARG A N 1
ATOM 5173 C CA . ARG A 1 652 ? -35.345 -1.659 17.334 1.00 84.06 652 ARG A CA 1
ATOM 5174 C C . ARG A 1 652 ? -36.356 -2.388 18.222 1.00 84.06 652 ARG A C 1
ATOM 5176 O O . ARG A 1 652 ? -35.959 -2.924 19.267 1.00 84.06 652 ARG A O 1
ATOM 5183 N N . PRO A 1 653 ? -37.655 -2.312 17.889 1.00 88.62 653 PRO A N 1
ATOM 5184 C CA . PRO A 1 653 ? -38.688 -2.943 18.690 1.00 88.62 653 PRO A CA 1
ATOM 5185 C C . PRO A 1 653 ? -38.545 -4.470 18.604 1.00 88.62 653 PRO A C 1
ATOM 5187 O O . PRO A 1 653 ? -38.114 -4.975 17.566 1.00 88.62 653 PRO A O 1
ATOM 5190 N N . PRO A 1 654 ? -38.866 -5.209 19.678 1.00 90.56 654 PRO A N 1
ATOM 5191 C CA . PRO A 1 654 ? -39.022 -6.658 19.584 1.00 90.56 654 PRO A CA 1
ATOM 5192 C C . PRO A 1 654 ? -40.223 -7.005 18.692 1.00 90.56 654 PRO A C 1
ATOM 5194 O O . PRO A 1 654 ? -41.151 -6.201 18.575 1.00 90.56 654 PRO A O 1
ATOM 5197 N N . GLU A 1 655 ? -40.251 -8.214 18.129 1.00 90.88 655 GLU A N 1
ATOM 5198 C CA . GLU A 1 655 ? -41.404 -8.710 17.359 1.00 90.88 655 GLU A CA 1
ATOM 5199 C C . GLU A 1 655 ? -42.668 -8.745 18.224 1.00 90.88 655 GLU A C 1
ATOM 5201 O O . GLU A 1 655 ? -43.765 -8.419 17.768 1.00 90.88 655 GLU A O 1
ATOM 5206 N N . LYS A 1 656 ? -42.504 -9.107 19.503 1.00 89.69 656 LYS A N 1
ATOM 5207 C CA . LYS A 1 656 ? -43.562 -9.078 20.516 1.00 89.69 656 LYS A CA 1
ATOM 5208 C C . LYS A 1 656 ? -43.179 -8.142 21.664 1.00 89.69 656 LYS A C 1
ATOM 5210 O O . LYS A 1 656 ? -42.153 -8.368 22.313 1.00 89.69 656 LYS A O 1
ATOM 5215 N N . PRO A 1 657 ? -43.996 -7.120 21.984 1.00 90.19 657 PRO A N 1
ATOM 5216 C CA . PRO A 1 657 ? -43.729 -6.219 23.100 1.00 90.19 657 PRO A CA 1
ATOM 5217 C C . PRO A 1 657 ? -43.432 -6.974 24.403 1.00 90.19 657 PRO A C 1
ATOM 5219 O O . PRO A 1 657 ? -44.159 -7.885 24.789 1.00 90.19 657 PRO A O 1
ATOM 5222 N N . GLY A 1 658 ? -42.340 -6.604 25.076 1.00 89.00 658 GLY A N 1
ATOM 5223 C CA . GLY A 1 658 ? -41.930 -7.210 26.349 1.00 89.00 658 GLY A CA 1
ATOM 5224 C C . GLY A 1 658 ? -41.250 -8.582 26.246 1.00 89.00 658 GLY A C 1
ATOM 5225 O O . GLY A 1 658 ? -40.751 -9.063 27.261 1.00 89.00 658 GLY A O 1
ATOM 5226 N N . THR A 1 659 ? -41.168 -9.182 25.055 1.00 92.31 659 THR A N 1
ATOM 5227 C CA . THR A 1 659 ? -40.611 -10.530 24.847 1.00 92.31 659 THR A CA 1
ATOM 5228 C C . THR A 1 659 ? -39.346 -10.468 23.997 1.00 92.31 659 THR A C 1
ATOM 5230 O O . THR A 1 659 ? -39.289 -9.754 23.003 1.00 92.31 659 THR A O 1
ATOM 5233 N N . CYS A 1 660 ? -38.305 -11.203 24.383 1.00 89.88 660 CYS A N 1
ATOM 5234 C CA . CYS A 1 660 ? -37.074 -11.286 23.608 1.00 89.88 660 CYS A CA 1
ATOM 5235 C C . CYS A 1 660 ? -37.233 -12.230 22.412 1.00 89.88 660 CYS A C 1
ATOM 5237 O O . CYS A 1 660 ? -37.439 -13.423 22.604 1.00 89.88 660 CYS A O 1
ATOM 5239 N N . ASP A 1 661 ? -37.000 -11.747 21.194 1.00 89.69 661 ASP A N 1
ATOM 5240 C CA . ASP A 1 661 ? -37.085 -12.579 19.981 1.00 89.69 661 ASP A CA 1
ATOM 5241 C C . ASP A 1 661 ? -36.084 -13.750 19.997 1.00 89.69 661 ASP A C 1
ATOM 5243 O O . ASP A 1 661 ? -36.347 -14.814 19.445 1.00 89.69 661 ASP A O 1
ATOM 5247 N N . ARG A 1 662 ? -34.941 -13.586 20.682 1.00 86.81 662 ARG A N 1
ATOM 5248 C CA . ARG A 1 662 ? -33.863 -14.588 20.721 1.00 86.81 662 ARG A CA 1
ATOM 5249 C C . ARG A 1 662 ? -34.141 -15.768 21.651 1.00 86.81 662 ARG A C 1
ATOM 5251 O O . ARG A 1 662 ? -33.841 -16.900 21.293 1.00 86.81 662 ARG A O 1
ATOM 5258 N N . CYS A 1 663 ? -34.604 -15.509 22.873 1.00 88.94 663 CYS A N 1
ATOM 5259 C CA . CYS A 1 663 ? -34.749 -16.548 23.904 1.00 88.94 663 CYS A CA 1
ATOM 5260 C C . CYS A 1 663 ? -36.137 -16.586 24.546 1.00 88.94 663 CYS A C 1
ATOM 5262 O O . CYS A 1 663 ? -36.326 -17.302 25.523 1.00 88.94 663 CYS A O 1
ATOM 5264 N N . GLN A 1 664 ? -37.075 -15.774 24.051 1.00 92.19 664 GLN A N 1
ATOM 5265 C CA . GLN A 1 664 ? -38.442 -15.639 24.561 1.00 92.19 664 GLN A CA 1
ATOM 5266 C C . GLN A 1 664 ? -38.542 -15.164 26.028 1.00 92.19 664 GLN A C 1
ATOM 5268 O O . GLN A 1 664 ? -39.614 -15.202 26.618 1.00 92.19 664 GLN A O 1
ATOM 5273 N N . GLY A 1 665 ? -37.441 -14.686 26.622 1.00 90.06 665 GLY A N 1
ATOM 5274 C CA . GLY A 1 665 ? -37.410 -14.147 27.987 1.00 90.06 665 GLY A CA 1
ATOM 5275 C C . GLY A 1 665 ? -37.937 -12.711 28.093 1.00 90.06 665 GLY A C 1
ATOM 5276 O O . GLY A 1 665 ? -38.088 -12.015 27.086 1.00 90.06 665 GLY A O 1
ATOM 5277 N N . THR A 1 666 ? -38.158 -12.244 29.323 1.00 92.69 666 THR A N 1
ATOM 5278 C CA . THR A 1 666 ? -38.721 -10.916 29.623 1.00 92.69 666 THR A CA 1
ATOM 5279 C C . THR A 1 666 ? -37.748 -9.780 29.299 1.00 92.69 666 THR A C 1
ATOM 5281 O O . THR A 1 666 ? -36.545 -9.866 29.569 1.00 92.69 666 THR A O 1
ATOM 5284 N N . LEU A 1 667 ? -38.273 -8.698 28.719 1.00 91.44 667 LEU A N 1
ATOM 5285 C CA . LEU A 1 667 ? -37.543 -7.459 28.460 1.00 91.44 667 LEU A CA 1
ATOM 5286 C C . LEU A 1 667 ? -37.811 -6.413 29.551 1.00 91.44 667 LEU A C 1
ATOM 5288 O O . LEU A 1 667 ? -38.926 -5.908 29.674 1.00 91.44 667 LEU A O 1
ATOM 5292 N N . GLY A 1 668 ? -36.762 -6.020 30.272 1.00 88.69 668 GLY A N 1
ATOM 5293 C CA . GLY A 1 668 ? -36.806 -5.008 31.330 1.00 88.69 668 GLY A CA 1
ATOM 5294 C C . GLY A 1 668 ? -36.035 -3.727 30.988 1.00 88.69 668 GLY A C 1
ATOM 5295 O O . GLY A 1 668 ? -35.356 -3.628 29.960 1.00 88.69 668 GLY A O 1
ATOM 5296 N N . LYS A 1 669 ? -36.132 -2.720 31.863 1.00 85.88 669 LYS A N 1
ATOM 5297 C CA . LYS A 1 669 ? -35.196 -1.579 31.903 1.00 85.88 669 LYS A CA 1
ATOM 5298 C C . LYS A 1 669 ? -34.054 -1.911 32.861 1.00 85.88 669 LYS A C 1
ATOM 5300 O O . LYS A 1 669 ? -34.250 -2.677 33.796 1.00 85.88 669 LYS A O 1
ATOM 5305 N N . ARG A 1 670 ? -32.869 -1.334 32.649 1.00 83.00 670 ARG A N 1
ATOM 5306 C CA . ARG A 1 670 ? -31.783 -1.471 33.627 1.00 83.00 670 ARG A CA 1
ATOM 5307 C C . ARG A 1 670 ? -31.948 -0.455 34.757 1.00 83.00 670 ARG A C 1
ATOM 5309 O O . ARG A 1 670 ? -32.379 0.670 34.512 1.00 83.00 670 ARG A O 1
ATOM 5316 N N . ASP A 1 671 ? -31.526 -0.825 35.962 1.00 77.94 671 ASP A N 1
ATOM 5317 C CA . ASP A 1 671 ? -31.567 0.061 37.134 1.00 77.94 671 ASP A CA 1
ATOM 5318 C C . ASP A 1 671 ? -30.728 1.337 36.938 1.00 77.94 671 ASP A C 1
ATOM 5320 O O . ASP A 1 671 ? -31.067 2.403 37.452 1.00 77.94 671 ASP A O 1
ATOM 5324 N N . ASP A 1 672 ? -29.655 1.246 36.143 1.00 76.38 672 ASP A N 1
ATOM 5325 C CA . ASP A 1 672 ? -28.741 2.342 35.810 1.00 76.38 672 ASP A CA 1
ATOM 5326 C C . ASP A 1 672 ? -29.197 3.210 34.614 1.00 76.38 672 ASP A C 1
ATOM 5328 O O . ASP A 1 672 ? -28.425 4.057 34.152 1.00 76.38 672 ASP A O 1
ATOM 5332 N N . ASP A 1 673 ? -30.432 3.017 34.125 1.00 80.75 673 ASP A N 1
ATOM 5333 C CA . ASP A 1 673 ? -31.097 3.833 33.088 1.00 80.75 673 ASP A CA 1
ATOM 5334 C C . ASP A 1 673 ? -32.117 4.837 33.669 1.00 80.75 673 ASP A C 1
ATOM 5336 O O . ASP A 1 673 ? -32.979 5.362 32.960 1.00 80.75 673 ASP A O 1
ATOM 5340 N N . ARG A 1 674 ? -32.036 5.127 34.972 1.00 82.50 674 ARG A N 1
ATOM 5341 C CA . ARG A 1 674 ? -32.819 6.194 35.614 1.00 82.50 674 ARG A CA 1
ATOM 5342 C C . ARG A 1 674 ? -32.265 7.583 35.256 1.00 82.50 674 ARG A C 1
ATOM 5344 O O . ARG A 1 674 ? -31.045 7.728 35.205 1.00 82.50 674 ARG A O 1
ATOM 5351 N N . PRO A 1 675 ? -33.103 8.623 35.071 1.00 81.69 675 PRO A N 1
ATOM 5352 C CA . PRO A 1 675 ? -32.644 9.942 34.616 1.00 81.69 675 PRO A CA 1
ATOM 5353 C C . PRO A 1 675 ? -31.520 10.565 35.459 1.00 81.69 675 PRO A C 1
ATOM 5355 O O . PRO A 1 675 ? -30.565 11.110 34.912 1.00 81.69 675 PRO A O 1
ATOM 5358 N N . ASP A 1 676 ? -31.599 10.459 36.787 1.00 82.25 676 ASP A N 1
ATOM 5359 C CA . ASP A 1 676 ? -30.578 10.969 37.708 1.00 82.25 676 ASP A CA 1
ATOM 5360 C C . ASP A 1 676 ? -29.243 10.217 37.571 1.00 82.25 676 ASP A C 1
ATOM 5362 O O . ASP A 1 676 ? -28.181 10.837 37.494 1.00 82.25 676 ASP A O 1
ATOM 5366 N N . VAL A 1 677 ? -29.299 8.889 37.424 1.00 82.19 677 VAL A N 1
ATOM 5367 C CA . VAL A 1 677 ? -28.117 8.041 37.208 1.00 82.19 677 VAL A CA 1
ATOM 5368 C C . VAL A 1 677 ? -27.510 8.283 35.823 1.00 82.19 677 VAL A C 1
ATOM 5370 O O . VAL A 1 677 ? -26.289 8.323 35.682 1.00 82.19 677 VAL A O 1
ATOM 5373 N N . ILE A 1 678 ? -28.336 8.500 34.796 1.00 83.00 678 ILE A N 1
ATOM 5374 C CA . ILE A 1 678 ? -27.882 8.833 33.439 1.00 83.00 678 ILE A CA 1
ATOM 5375 C C . ILE A 1 678 ? -27.058 10.120 33.457 1.00 83.00 678 ILE A C 1
ATOM 5377 O O . ILE A 1 678 ? -25.937 10.122 32.947 1.00 83.00 678 ILE A O 1
ATOM 5381 N N . ARG A 1 679 ? -27.562 11.187 34.090 1.00 84.06 679 ARG A N 1
ATOM 5382 C CA . ARG A 1 679 ? -26.829 12.459 34.211 1.00 84.06 679 ARG A CA 1
ATOM 5383 C C . ARG A 1 679 ? -25.495 12.279 34.924 1.00 84.06 679 ARG A C 1
ATOM 5385 O O . ARG A 1 679 ? -24.479 12.767 34.434 1.00 84.06 679 ARG A O 1
ATOM 5392 N N . GLN A 1 680 ? -25.474 11.520 36.020 1.00 84.31 680 GLN A N 1
ATOM 5393 C CA . GLN A 1 680 ? -24.233 11.230 36.737 1.00 84.31 680 GLN A CA 1
ATOM 5394 C C . GLN A 1 680 ? -23.232 10.475 35.854 1.00 84.31 680 GLN A C 1
ATOM 5396 O O . GLN A 1 680 ? -22.056 10.827 35.797 1.00 84.31 680 GLN A O 1
ATOM 5401 N N . ARG A 1 681 ? -23.689 9.474 35.095 1.00 84.19 681 ARG A N 1
ATOM 5402 C CA . ARG A 1 681 ? -22.834 8.721 34.166 1.00 84.19 681 ARG A CA 1
ATOM 5403 C C . ARG A 1 681 ? -22.305 9.587 33.029 1.00 84.19 681 ARG A C 1
ATOM 5405 O O . ARG A 1 681 ? -21.162 9.395 32.623 1.00 84.19 681 ARG A O 1
ATOM 5412 N N . LEU A 1 682 ? -23.106 10.525 32.527 1.00 84.25 682 LEU A N 1
ATOM 5413 C CA . LEU A 1 682 ? -22.674 11.502 31.528 1.00 84.25 682 LEU A CA 1
ATOM 5414 C C . LEU A 1 682 ? -21.619 12.459 32.099 1.00 84.25 682 LEU A C 1
ATOM 5416 O O . LEU A 1 682 ? -20.615 12.702 31.435 1.00 84.25 682 LEU A O 1
ATOM 5420 N N . ALA A 1 683 ? -21.779 12.930 33.339 1.00 85.00 683 ALA A N 1
ATOM 5421 C CA . ALA A 1 683 ? -20.794 13.776 34.016 1.00 85.00 683 ALA A CA 1
ATOM 5422 C C . ALA A 1 683 ? -19.469 13.035 34.284 1.00 85.00 683 ALA A C 1
ATOM 5424 O O . ALA A 1 683 ? -18.381 13.565 34.034 1.00 85.00 683 ALA A O 1
ATOM 5425 N N . VAL A 1 684 ? -19.540 11.777 34.732 1.00 82.88 684 VAL A N 1
ATOM 5426 C CA . VAL A 1 684 ? -18.360 10.916 34.919 1.00 82.88 684 VAL A CA 1
ATOM 5427 C C . VAL A 1 684 ? -17.673 10.643 33.579 1.00 82.88 684 VAL A C 1
ATOM 5429 O O . VAL A 1 684 ? -16.448 10.714 33.493 1.00 82.88 684 VAL A O 1
ATOM 5432 N N . TYR A 1 685 ? -18.443 10.393 32.517 1.00 83.38 685 TYR A N 1
ATOM 5433 C CA . TYR A 1 685 ? -17.905 10.231 31.167 1.00 83.38 685 TYR A CA 1
ATOM 5434 C C . TYR A 1 685 ? -17.182 11.505 30.705 1.00 83.38 685 TYR A C 1
ATOM 5436 O O . TYR A 1 685 ? -16.017 11.456 30.318 1.00 83.38 685 TYR A O 1
ATOM 5444 N N . ALA A 1 686 ? -17.829 12.666 30.815 1.00 81.75 686 ALA A N 1
ATOM 5445 C CA . ALA A 1 686 ? -17.257 13.941 30.392 1.00 81.75 686 ALA A CA 1
ATOM 5446 C C . ALA A 1 686 ? -15.965 14.309 31.145 1.00 81.75 686 ALA A C 1
ATOM 5448 O O . ALA A 1 686 ? -15.052 14.864 30.539 1.00 81.75 686 ALA A O 1
ATOM 5449 N N . SER A 1 687 ? -15.869 13.984 32.437 1.00 81.62 687 SER A N 1
ATOM 5450 C CA . SER A 1 687 ? -14.695 14.307 33.261 1.00 81.62 687 SER A CA 1
ATOM 5451 C C . SER A 1 687 ? -13.549 13.306 33.107 1.00 81.62 687 SER A C 1
ATOM 5453 O O . SER A 1 687 ? -12.411 13.719 32.893 1.00 81.62 687 SER A O 1
ATOM 5455 N N . GLN A 1 688 ? -13.822 12.001 33.191 1.00 79.00 688 GLN A N 1
ATOM 5456 C CA . GLN A 1 688 ? -12.766 10.981 33.217 1.00 79.00 688 GLN A CA 1
ATOM 5457 C C . GLN A 1 688 ? -12.457 10.407 31.842 1.00 79.00 688 GLN A C 1
ATOM 5459 O O . GLN A 1 688 ? -11.295 10.246 31.474 1.00 79.00 688 GLN A O 1
ATOM 5464 N N . THR A 1 689 ? -13.487 10.140 31.040 1.00 76.94 689 THR A N 1
ATOM 5465 C CA . THR A 1 689 ? -13.280 9.539 29.724 1.00 76.94 689 THR A CA 1
ATOM 5466 C C . THR A 1 689 ? -12.600 10.509 28.765 1.00 76.94 689 THR A C 1
ATOM 5468 O O . THR A 1 689 ? -11.745 10.086 27.995 1.00 76.94 689 THR A O 1
ATOM 5471 N N . ARG A 1 690 ? -12.868 11.818 28.875 1.00 79.94 690 ARG A N 1
ATOM 5472 C CA . ARG A 1 690 ? -12.171 12.832 28.070 1.00 79.94 690 ARG A CA 1
ATOM 5473 C C . ARG A 1 690 ? -10.654 12.815 28.274 1.00 79.94 690 ARG A C 1
ATOM 5475 O O . ARG A 1 690 ? -9.927 12.928 27.298 1.00 79.94 690 ARG A O 1
ATOM 5482 N N . GLN A 1 691 ? -10.177 12.595 29.499 1.00 86.62 691 GLN A N 1
ATOM 5483 C CA . GLN A 1 691 ? -8.738 12.495 29.776 1.00 86.62 691 GLN A CA 1
ATOM 5484 C C . GLN A 1 691 ? -8.103 11.275 29.092 1.00 86.62 691 GLN A C 1
ATOM 5486 O O . GLN A 1 691 ? -6.988 11.359 28.585 1.00 86.62 691 GLN A O 1
ATOM 5491 N N . VAL A 1 692 ? -8.827 10.154 29.026 1.00 89.25 692 VAL A N 1
ATOM 5492 C CA . VAL A 1 692 ? -8.379 8.944 28.317 1.00 89.25 692 VAL A CA 1
ATOM 5493 C C . VAL A 1 692 ? -8.376 9.145 26.807 1.00 89.25 692 VAL A C 1
ATOM 5495 O O . VAL A 1 692 ? -7.443 8.715 26.136 1.00 89.25 692 VAL A O 1
ATOM 5498 N N . LEU A 1 693 ? -9.394 9.819 26.270 1.00 88.88 693 LEU A N 1
ATOM 5499 C CA . LEU A 1 693 ? -9.441 10.166 24.851 1.00 88.88 693 LEU A CA 1
ATOM 5500 C C . LEU A 1 693 ? -8.243 11.043 24.474 1.00 88.88 693 LEU A C 1
ATOM 5502 O O . LEU A 1 693 ? -7.536 10.701 23.537 1.00 88.88 693 LEU A O 1
ATOM 5506 N N . THR A 1 694 ? -7.942 12.085 25.258 1.00 87.38 694 THR A N 1
ATOM 5507 C CA . THR A 1 694 ? -6.757 12.935 25.051 1.00 87.38 694 THR A CA 1
ATOM 5508 C C . THR A 1 694 ? -5.446 12.149 25.148 1.00 87.38 694 THR A C 1
ATOM 5510 O O . THR A 1 694 ? -4.522 12.399 24.376 1.00 87.38 694 THR A O 1
ATOM 5513 N N . PHE A 1 695 ? -5.355 11.170 26.055 1.00 85.88 695 PHE A N 1
ATOM 5514 C CA . PHE A 1 695 ? -4.194 10.280 26.142 1.00 85.88 695 PHE A CA 1
ATOM 5515 C C . PHE A 1 695 ? -3.969 9.504 24.830 1.00 85.88 695 PHE A C 1
ATOM 5517 O O . PHE A 1 695 ? -2.878 9.567 24.267 1.00 85.88 695 PHE A O 1
ATOM 5524 N N . TYR A 1 696 ? -5.003 8.848 24.293 1.00 86.56 696 TYR A N 1
ATOM 5525 C CA . TYR A 1 696 ? -4.892 8.093 23.037 1.00 86.56 696 TYR A CA 1
ATOM 5526 C C . TYR A 1 696 ? -4.828 8.977 21.782 1.00 86.56 696 TYR A C 1
ATOM 5528 O O . TYR A 1 696 ? -4.278 8.559 20.761 1.00 86.56 696 TYR A O 1
ATOM 5536 N N . GLU A 1 697 ? -5.354 10.199 21.841 1.00 86.12 697 GLU A N 1
ATOM 5537 C CA . GLU A 1 697 ? -5.192 11.215 20.799 1.00 86.12 697 GLU A CA 1
ATOM 5538 C C . GLU A 1 697 ? -3.721 11.616 20.645 1.00 86.12 697 GLU A C 1
ATOM 5540 O O . GLU A 1 697 ? -3.200 11.607 19.529 1.00 86.12 697 GLU A O 1
ATOM 5545 N N . GLY A 1 698 ? -3.021 11.866 21.759 1.00 73.94 698 GLY A N 1
ATOM 5546 C CA . GLY A 1 698 ? -1.584 12.166 21.760 1.00 73.94 698 GLY A CA 1
ATOM 5547 C C . GLY A 1 698 ? -0.724 11.045 21.165 1.00 73.94 698 GLY A C 1
ATOM 5548 O O . GLY A 1 698 ? 0.329 11.302 20.584 1.00 73.94 698 GLY A O 1
ATOM 5549 N N . GLU A 1 699 ? -1.199 9.803 21.236 1.00 76.25 699 GLU A N 1
ATOM 5550 C CA . GLU A 1 699 ? -0.549 8.631 20.644 1.00 76.25 699 GLU A CA 1
ATOM 5551 C C . GLU A 1 699 ? -1.006 8.333 19.206 1.00 76.25 699 GLU A C 1
ATOM 5553 O O . GLU A 1 699 ? -0.564 7.347 18.617 1.00 76.25 699 GLU A O 1
ATOM 5558 N N . LYS A 1 700 ? -1.878 9.173 18.627 1.00 80.50 700 LYS A N 1
ATOM 5559 C CA . LYS A 1 700 ? -2.483 8.998 17.294 1.00 80.50 700 LYS A CA 1
ATOM 5560 C C . LYS A 1 700 ? -3.284 7.696 17.144 1.00 80.50 700 LYS A C 1
ATOM 5562 O O . LYS A 1 700 ? -3.334 7.113 16.065 1.00 80.50 700 LYS A O 1
ATOM 5567 N N . ARG A 1 701 ? -3.923 7.242 18.228 1.00 84.50 701 ARG A N 1
ATOM 5568 C CA . ARG A 1 701 ? -4.748 6.019 18.281 1.00 84.50 701 ARG A CA 1
ATOM 5569 C C . ARG A 1 701 ? -6.239 6.303 18.483 1.00 84.50 701 ARG A C 1
ATOM 5571 O O . ARG A 1 701 ? -6.999 5.364 18.694 1.00 84.50 701 ARG A O 1
ATOM 5578 N N . LEU A 1 702 ? -6.670 7.566 18.430 1.00 89.81 702 LEU A N 1
ATOM 5579 C CA . LEU A 1 702 ? -8.071 7.974 18.571 1.00 89.81 702 LEU A CA 1
ATOM 5580 C C . LEU A 1 702 ? -8.740 8.209 17.207 1.00 89.81 702 LEU A C 1
ATOM 5582 O O . LEU A 1 702 ? -8.229 8.959 16.381 1.00 89.81 702 LEU A O 1
ATOM 5586 N N . LEU A 1 703 ? -9.925 7.629 17.012 1.00 89.00 703 LEU A N 1
ATOM 5587 C CA . LEU A 1 703 ? -10.836 7.913 15.906 1.00 89.00 703 LEU A CA 1
ATOM 5588 C C . LEU A 1 703 ? -12.181 8.401 16.448 1.00 89.00 703 LEU A C 1
ATOM 5590 O O . LEU A 1 703 ? -12.883 7.661 17.136 1.00 89.00 703 LEU A O 1
ATOM 5594 N N . GLU A 1 704 ? -12.577 9.617 16.085 1.00 91.00 704 GLU A N 1
ATOM 5595 C CA . GLU A 1 704 ? -13.897 10.151 16.421 1.00 91.00 704 GLU A CA 1
ATOM 5596 C C . GLU A 1 704 ? -14.893 9.934 15.279 1.00 91.00 704 GLU A C 1
ATOM 5598 O O . GLU A 1 704 ? -14.623 10.253 14.118 1.00 91.00 704 GLU A O 1
ATOM 5603 N N . LEU A 1 705 ? -16.062 9.384 15.610 1.00 90.31 705 LEU A N 1
ATOM 5604 C CA . LEU A 1 705 ? -17.135 9.102 14.660 1.00 90.31 705 LEU A CA 1
ATOM 5605 C C . LEU A 1 705 ? -18.472 9.619 15.189 1.00 90.31 705 LEU A C 1
ATOM 5607 O O . LEU A 1 705 ? -18.753 9.527 16.381 1.00 90.31 705 LEU A O 1
ATOM 5611 N N . ASP A 1 706 ? -19.325 10.103 14.290 1.00 88.56 706 ASP A N 1
ATOM 5612 C CA . ASP A 1 706 ? -20.704 10.464 14.620 1.00 88.56 706 ASP A CA 1
ATOM 5613 C C . ASP A 1 706 ? -21.538 9.194 14.850 1.00 88.56 706 ASP A C 1
ATOM 5615 O O . ASP A 1 706 ? -21.862 8.462 13.914 1.00 88.56 706 ASP A O 1
ATOM 5619 N N . GLY A 1 707 ? -21.907 8.929 16.105 1.00 87.12 707 GLY A N 1
ATOM 5620 C CA . GLY A 1 707 ? -22.666 7.740 16.510 1.00 87.12 707 GLY A CA 1
ATOM 5621 C C . GLY A 1 707 ? -24.148 7.754 16.102 1.00 87.12 707 GLY A C 1
ATOM 5622 O O . GLY A 1 707 ? -24.936 6.934 16.594 1.00 87.12 707 GLY A O 1
ATOM 5623 N N . GLN A 1 708 ? -24.564 8.705 15.264 1.00 87.38 708 GLN A N 1
ATOM 5624 C CA . GLN A 1 708 ? -25.872 8.729 14.604 1.00 87.38 708 GLN A CA 1
ATOM 5625 C C . GLN A 1 708 ? -25.841 8.136 13.191 1.00 87.38 708 GLN A C 1
ATOM 5627 O O . GLN A 1 708 ? -26.904 7.862 12.637 1.00 87.38 708 GLN A O 1
ATOM 5632 N N . GLN A 1 709 ? -24.653 7.917 12.620 1.00 84.69 709 GLN A N 1
ATOM 5633 C CA . GLN A 1 709 ? -24.496 7.291 11.309 1.00 84.69 709 GLN A CA 1
ATOM 5634 C C . GLN A 1 709 ? -24.918 5.815 11.319 1.00 84.69 709 GLN A C 1
ATOM 5636 O O . GLN A 1 709 ? -24.990 5.167 12.367 1.00 84.69 709 GLN A O 1
ATOM 5641 N N . ASP A 1 710 ? -25.167 5.283 10.122 1.00 78.88 710 ASP A N 1
ATOM 5642 C CA . ASP A 1 710 ? -25.466 3.870 9.921 1.00 78.88 710 ASP A CA 1
ATOM 5643 C C . ASP A 1 710 ? -24.340 2.964 10.484 1.00 78.88 710 ASP A C 1
ATOM 5645 O O . ASP A 1 710 ? -23.156 3.236 10.239 1.00 78.88 710 ASP A O 1
ATOM 5649 N N . PRO A 1 711 ? -24.671 1.890 11.231 1.00 77.12 711 PRO A N 1
ATOM 5650 C CA . PRO A 1 711 ? -23.675 0.990 11.804 1.00 77.12 711 PRO A CA 1
ATOM 5651 C C . PRO A 1 711 ? -22.711 0.366 10.785 1.00 77.12 711 PRO A C 1
ATOM 5653 O O . PRO A 1 711 ? -21.522 0.271 11.090 1.00 77.12 711 PRO A O 1
ATOM 5656 N N . GLU A 1 712 ? -23.161 -0.013 9.580 1.00 73.12 712 GLU A N 1
ATOM 5657 C CA . GLU A 1 712 ? -22.265 -0.572 8.552 1.00 73.12 712 GLU A CA 1
ATOM 5658 C C . GLU A 1 712 ? -21.250 0.483 8.086 1.00 73.12 712 GLU A C 1
ATOM 5660 O O . GLU A 1 712 ? -20.059 0.191 7.909 1.00 73.12 712 GLU A O 1
ATOM 5665 N N . ALA A 1 713 ? -21.700 1.731 7.921 1.00 72.81 713 ALA A N 1
ATOM 5666 C CA . ALA A 1 713 ? -20.833 2.847 7.550 1.00 72.81 713 ALA A CA 1
ATOM 5667 C C . ALA A 1 713 ? -19.786 3.140 8.638 1.00 72.81 713 ALA A C 1
ATOM 5669 O O . ALA A 1 713 ? -18.607 3.340 8.327 1.00 72.81 713 ALA A O 1
ATOM 5670 N N . LEU A 1 714 ? -20.186 3.105 9.914 1.00 80.56 714 LEU A N 1
ATOM 5671 C CA . LEU A 1 714 ? -19.273 3.256 11.049 1.00 80.56 714 LEU A CA 1
ATOM 5672 C C . LEU A 1 714 ? -18.217 2.150 11.071 1.00 80.56 714 LEU A C 1
ATOM 5674 O O . LEU A 1 714 ? -17.025 2.450 11.135 1.00 80.56 714 LEU A O 1
ATOM 5678 N N . VAL A 1 715 ? -18.628 0.886 10.953 1.00 76.81 715 VAL A N 1
ATOM 5679 C CA . VAL A 1 715 ? -17.702 -0.256 10.928 1.00 76.81 715 VAL A CA 1
ATOM 5680 C C . VAL A 1 715 ? -16.710 -0.152 9.776 1.00 76.81 715 VAL A C 1
ATOM 5682 O O . VAL A 1 715 ? -15.517 -0.369 9.978 1.00 76.81 715 VAL A O 1
ATOM 5685 N N . THR A 1 716 ? -17.164 0.263 8.595 1.00 69.31 716 THR A N 1
ATOM 5686 C CA . THR A 1 716 ? -16.283 0.474 7.438 1.00 69.31 716 THR A CA 1
ATOM 5687 C C . THR A 1 716 ? -15.182 1.494 7.749 1.00 69.31 716 THR A C 1
ATOM 5689 O O . THR A 1 716 ? -14.010 1.247 7.463 1.00 69.31 716 THR A O 1
ATOM 5692 N N . ARG A 1 717 ? -15.530 2.618 8.393 1.00 72.50 717 ARG A N 1
ATOM 5693 C CA . ARG A 1 717 ? -14.557 3.649 8.801 1.00 72.50 717 ARG A CA 1
ATOM 5694 C C . ARG A 1 717 ? -13.590 3.146 9.876 1.00 72.50 717 ARG A C 1
ATOM 5696 O O . ARG A 1 717 ? -12.400 3.434 9.801 1.00 72.50 717 ARG A O 1
ATOM 5703 N N . ILE A 1 718 ? -14.086 2.383 10.848 1.00 78.19 718 ILE A N 1
ATOM 5704 C CA . ILE A 1 718 ? -13.271 1.792 11.919 1.00 78.19 718 ILE A CA 1
ATOM 5705 C C . ILE A 1 718 ? -12.243 0.810 11.349 1.00 78.19 718 ILE A C 1
ATOM 5707 O O . ILE A 1 718 ? -11.066 0.875 11.696 1.00 78.19 718 ILE A O 1
ATOM 5711 N N . LEU A 1 719 ? -12.671 -0.087 10.458 1.00 72.06 719 LEU A N 1
ATOM 5712 C CA . LEU A 1 719 ? -11.786 -1.069 9.829 1.00 72.06 719 LEU A CA 1
ATOM 5713 C C . LEU A 1 719 ? -10.735 -0.407 8.932 1.00 72.06 719 LEU A C 1
ATOM 5715 O O . LEU A 1 719 ? -9.614 -0.902 8.858 1.00 72.06 719 LEU A O 1
ATOM 5719 N N . ALA A 1 720 ? -11.073 0.714 8.288 1.00 63.34 720 ALA A N 1
ATOM 5720 C CA . ALA A 1 720 ? -10.108 1.508 7.531 1.00 63.34 720 ALA A CA 1
ATOM 5721 C C . ALA A 1 720 ? -9.029 2.126 8.440 1.00 63.34 720 ALA A C 1
ATOM 5723 O O . ALA A 1 720 ? -7.857 2.120 8.084 1.00 63.34 720 ALA A O 1
ATOM 5724 N N . ALA A 1 721 ? -9.408 2.608 9.628 1.00 69.56 721 ALA A N 1
ATOM 5725 C CA . ALA A 1 721 ? -8.484 3.224 10.585 1.00 69.56 721 ALA A CA 1
ATOM 5726 C C . ALA A 1 721 ? -7.615 2.222 11.367 1.00 69.56 721 ALA A C 1
ATOM 5728 O O . ALA A 1 721 ? -6.617 2.610 11.962 1.00 69.56 721 ALA A O 1
ATOM 5729 N N . LEU A 1 722 ? -7.986 0.939 11.397 1.00 65.25 722 LEU A N 1
ATOM 5730 C CA . LEU A 1 722 ? -7.206 -0.119 12.050 1.00 65.25 722 LEU A CA 1
ATOM 5731 C C . LEU A 1 722 ? -5.948 -0.537 11.279 1.00 65.25 722 LEU A C 1
ATOM 5733 O O . LEU A 1 722 ? -5.204 -1.407 11.745 1.00 65.25 722 LEU A O 1
ATOM 5737 N N . ARG A 1 723 ? -5.733 0.021 10.089 1.00 54.78 723 ARG A N 1
ATOM 5738 C CA . ARG A 1 723 ? -4.594 -0.322 9.245 1.00 54.78 723 ARG A CA 1
ATOM 5739 C C . ARG A 1 723 ? -3.421 0.623 9.489 1.00 54.78 723 ARG A C 1
ATOM 5741 O O . ARG A 1 723 ? -3.672 1.804 9.712 1.00 54.78 723 ARG A O 1
ATOM 5748 N N . PRO A 1 724 ? -2.184 0.095 9.506 1.00 42.28 724 PRO A N 1
ATOM 5749 C CA . PRO A 1 724 ? -0.975 0.870 9.769 1.00 42.28 724 PRO A CA 1
ATOM 5750 C C . PRO A 1 724 ? -0.736 2.008 8.765 1.00 42.28 724 PRO A C 1
ATOM 5752 O O . PRO A 1 724 ? -1.098 1.867 7.574 1.00 42.28 724 PRO A O 1
#

InterPro domains:
  IPR000850 Adenylate kinase/UMP-CMP kinase [MF_00235] (510-723)
  IPR000850 Adenylate kinase/UMP-CMP kinase [PR00094] (513-526)
  IPR000850 Adenylate kinase/UMP-CMP kinase [PR00094] (542-556)
  IPR000850 Adenylate kinase/UMP-CMP kinase [PR00094] (590-606)
  IPR000850 Adenylate kinase/UMP-CMP kinase [PR00094] (670-685)
  IPR000850 Adenylate kinase/UMP-CMP kinase [PR00094] (687-701)
  IPR000850 Adenylate kinase/UMP-CMP kinase [PTHR23359] (483-714)
  IPR000850 Adenylate kinase/UMP-CMP kinase [cd01428] (511-714)
  IPR002637 RdgB/HAM1 [PF01725] (3-196)
  IPR007862 Adenylate kinase, active site lid domain [PF05191] (637-672)
  IPR027417 P-loop containing nucleoside triphosphate hydrolase [G3DSA:3.40.50.300] (233-410)
  IPR027417 P-loop containing nucleoside triphosphate hydrolase [G3DSA:3.40.50.300] (502-724)
  IPR027417 P-loop containing nucleoside triphosphate hydrolase [SSF52540] (233-396)
  IPR027417 P-loop containing nucleoside triphosphate hydrolase [SSF52540] (509-723)
  IPR029001 Inosine triphosphate pyrophosphatase-like [G3DSA:3.90.950.10] (1-203)
  IPR029001 Inosine triphosphate pyrophosphatase-like [SSF52972] (3-202)
  IPR033690 Adenylate kinase, conserved site [PS00113] (590-601)
  IPR036193 Adenylate kinase, active site lid domain superfamily [SSF57774] (636-673)

Organism: NCBI:txid137265

pLDDT: mean 80.05, std 13.67, range [27.16, 95.69]